Protein AF-0000000074528784 (afdb_homodimer)

Radius of gyration: 34.32 Å; Cα contacts (8 Å, |Δi|>4): 715; chains: 2; bounding box: 56×146×168 Å

Organism: Naegleria gruberi (NCBI:txid5762)

Secondary structure (DSSP, 8-state):
--------------------------------------SSPP---GGGSEEEE-SS-TT---EEEEEEE-TT-HHHHHHIIIIIHHHIIIIIS-TT----EEEEEEE---TTSTTHHHHHHHHHHHHHHTTS-HHHHHHHHHHHHHT-GGGSHHHHTTS-HHHHHHHHIIIIIGGG-SS-HHHHHHHHT-HHHHHHHHHHHHHHHHTT--SSSEEEETTEE-TTGGG--HHHHHHHHHHHHHH-/--------------------------------------SSPP---GGGSEEEE-SS-TT---EEEEEEE-TT-HHHHHHIIIIIHHHIIIIIS-TT----EEEEEEE---TTSTTHHHHHHHHHHHHHHTTS-HHHHHHHHHHHHHT-GGGSHHHHTTS-HHHHHHHHIIIIIGGG-SS-HHHHHHHHT-HHHHHHHHHHHHHHHHTT--SSSEEEETTEE-TTGGG--HHHHHHHHHHHHHH-

Sequence (488 aa):
MPQSSSLPSIHIRPFLGLLIIISSLLLVVGVVNCKISPIGPPISRLKDSWSTTTPKNSDSIKVQIDLYVDLACSDSAEWWTSVFKSLDSYYFSNSSSSAPIKLNLHLLPLPYHISSYATSMSYIAINKYTNYNSKVLKELINSFYTNQSPLYNNIVSEMKQSEMYKLIYTNNIQSLNVISWNDYLNLMLDGSIDMRTRTLFKLSTANGVFATPSFYVNGVAIQNGENFTFNDWVSLFNNVIVNNMPQSSSLPSIHIRPFLGLLIIISSLLLVVGVVNCKISPIGPPISRLKDSWSTTTPKNSDSIKVQIDLYVDLACSDSAEWWTSVFKSLDSYYFSNSSSSAPIKLNLHLLPLPYHISSYATSMSYIAINKYTNYNSKVLKELINSFYTNQSPLYNNIVSEMKQSEMYKLIYTNNIQSLNVISWNDYLNLMLDGSIDMRTRTLFKLSTANGVFATPSFYVNGVAIQNGENFTFNDWVSLFNNVIVNN

Solvent-accessible surface area (backbone atoms only — not comparable to full-atom values): 27349 Å² total; per-residue (Å²): 134,87,81,77,77,79,75,82,82,77,79,77,75,80,79,81,76,78,75,74,73,74,73,73,74,71,72,72,69,73,68,73,73,70,73,78,67,70,83,54,64,59,83,65,60,75,76,78,40,55,69,50,47,14,65,67,23,72,86,54,68,61,41,42,35,42,37,32,30,22,70,60,36,68,61,27,25,51,38,46,74,44,40,44,49,53,47,34,59,61,34,50,72,21,80,82,24,58,55,28,43,32,42,36,44,41,52,40,48,47,49,88,37,75,43,9,43,60,51,47,32,50,50,50,37,51,29,57,73,54,71,58,39,64,69,60,43,50,51,41,55,49,31,31,46,75,57,38,73,75,50,34,51,92,54,46,41,73,33,28,49,70,55,47,52,50,48,47,37,67,68,40,44,50,84,68,69,79,66,53,71,68,60,48,53,52,39,76,71,30,66,67,37,53,53,54,40,49,30,39,36,19,44,37,13,48,72,31,47,55,61,57,51,37,39,24,51,73,83,41,76,42,81,65,49,80,73,49,48,58,65,53,52,53,52,50,50,52,55,46,45,73,75,96,135,84,79,77,77,78,75,81,79,78,78,77,71,78,78,78,76,74,73,73,74,70,71,73,73,71,73,72,68,73,69,72,73,71,72,75,67,69,82,53,64,60,83,65,60,76,75,76,40,55,69,50,47,15,65,67,24,72,86,54,69,62,40,41,35,41,37,32,28,22,72,59,36,67,61,27,25,51,38,45,74,44,40,43,49,53,48,34,57,60,35,50,70,20,78,81,24,57,55,29,43,32,41,37,43,41,52,40,46,47,47,89,38,76,44,10,43,59,49,46,33,49,51,51,38,52,29,58,74,55,71,60,37,62,68,60,45,51,52,40,55,49,31,31,45,77,56,39,72,76,51,35,51,90,55,45,40,74,33,29,48,70,56,48,52,50,47,47,37,66,68,40,43,49,86,69,71,77,64,52,70,68,60,49,52,52,40,75,70,31,66,67,35,52,54,54,39,49,30,40,35,21,44,36,13,48,71,30,47,54,61,58,50,35,39,24,51,75,84,40,74,42,81,66,50,80,71,48,49,59,66,53,50,52,52,51,50,50,54,45,44,73,75,95

InterPro domains:
  IPR036249 Thioredoxin-like superfamily [SSF52833] (60-238)

Structure (mmCIF, N/CA/C/O backbone):
data_AF-0000000074528784-model_v1
#
loop_
_entity.id
_entity.type
_entity.pdbx_description
1 polymer 'Predicted protein'
#
loop_
_atom_site.group_PDB
_atom_site.id
_atom_site.type_symbol
_atom_site.label_atom_id
_atom_site.label_alt_id
_atom_site.label_comp_id
_atom_site.label_asym_id
_atom_site.label_entity_id
_atom_site.label_seq_id
_atom_site.pdbx_PDB_ins_code
_atom_site.Cartn_x
_atom_site.Cartn_y
_atom_site.Cartn_z
_atom_site.occupancy
_atom_site.B_iso_or_equiv
_atom_site.auth_seq_id
_atom_site.auth_comp_id
_atom_site.auth_asym_id
_atom_site.auth_atom_id
_atom_site.pdbx_PDB_model_num
ATOM 1 N N . MET A 1 1 ? 2.273 73.688 -87.75 1 27.53 1 MET A N 1
ATOM 2 C CA . MET A 1 1 ? 2.412 72.25 -87.688 1 27.53 1 MET A CA 1
ATOM 3 C C . MET A 1 1 ? 2.92 71.812 -86.375 1 27.53 1 MET A C 1
ATOM 5 O O . MET A 1 1 ? 3.943 72.25 -85.875 1 27.53 1 MET A O 1
ATOM 9 N N . PRO A 1 2 ? 1.964 71.188 -85.5 1 30.75 2 PRO A N 1
ATOM 10 C CA . PRO A 1 2 ? 1.861 70.875 -84.062 1 30.75 2 PRO A CA 1
ATOM 11 C C . PRO A 1 2 ? 2.859 69.875 -83.562 1 30.75 2 PRO A C 1
ATOM 13 O O . PRO A 1 2 ? 2.947 68.75 -84.188 1 30.75 2 PRO A O 1
ATOM 16 N N . GLN A 1 3 ? 4.047 70.312 -83.188 1 28.03 3 GLN A N 1
ATOM 17 C CA . GLN A 1 3 ? 5.207 69.5 -82.812 1 28.03 3 GLN A CA 1
ATOM 18 C C . GLN A 1 3 ? 4.871 68.562 -81.625 1 28.03 3 GLN A C 1
ATOM 20 O O . GLN A 1 3 ? 4.461 69.062 -80.562 1 28.03 3 GLN A O 1
ATOM 25 N N . SER A 1 4 ? 4.48 67.312 -81.812 1 29.14 4 SER A N 1
ATOM 26 C CA . SER A 1 4 ? 3.934 66.188 -81.062 1 29.14 4 SER A CA 1
ATOM 27 C C . SER A 1 4 ? 4.93 65.688 -80.062 1 29.14 4 SER A C 1
ATOM 29 O O . SER A 1 4 ? 5.934 65.062 -80.375 1 29.14 4 SER A O 1
ATOM 31 N N . SER A 1 5 ? 5.402 66.5 -79.125 1 31.19 5 SER A N 1
ATOM 32 C CA . SER A 1 5 ? 6.453 66.125 -78.188 1 31.19 5 SER A CA 1
ATOM 33 C C . SER A 1 5 ? 6.027 64.938 -77.312 1 31.19 5 SER A C 1
ATOM 35 O O . SER A 1 5 ? 4.926 64.875 -76.75 1 31.19 5 SER A O 1
ATOM 37 N N . SER A 1 6 ? 6.473 63.688 -77.688 1 30.47 6 SER A N 1
ATOM 38 C CA . SER A 1 6 ? 6.23 62.344 -77.188 1 30.47 6 SER A CA 1
ATOM 39 C C . SER A 1 6 ? 6.641 62.219 -75.75 1 30.47 6 SER A C 1
ATOM 41 O O . SER A 1 6 ? 7.762 62.562 -75.375 1 30.47 6 SER A O 1
ATOM 43 N N . LEU A 1 7 ? 5.695 62.344 -74.812 1 30.31 7 LEU A N 1
ATOM 44 C CA . LEU A 1 7 ? 5.789 62.344 -73.375 1 30.31 7 LEU A CA 1
ATOM 45 C C . LEU A 1 7 ? 6.383 61.031 -72.875 1 30.31 7 LEU A C 1
ATOM 47 O O . LEU A 1 7 ? 6.012 59.969 -73.312 1 30.31 7 LEU A O 1
ATOM 51 N N . PRO A 1 8 ? 7.641 61.062 -72.25 1 32.41 8 PRO A N 1
ATOM 52 C CA . PRO A 1 8 ? 8.422 59.906 -71.812 1 32.41 8 PRO A CA 1
ATOM 53 C C . PRO A 1 8 ? 7.684 59.031 -70.812 1 32.41 8 PRO A C 1
ATOM 55 O O . PRO A 1 8 ? 6.891 59.531 -70 1 32.41 8 PRO A O 1
ATOM 58 N N . SER A 1 9 ? 7.207 57.75 -71.125 1 30.72 9 SER A N 1
ATOM 59 C CA . SER A 1 9 ? 6.441 56.75 -70.375 1 30.72 9 SER A CA 1
ATOM 60 C C . SER A 1 9 ? 7.16 56.312 -69.125 1 30.72 9 SER A C 1
ATOM 62 O O . SER A 1 9 ? 8.328 55.906 -69.188 1 30.72 9 SER A O 1
ATOM 64 N N . ILE A 1 10 ? 6.973 57.031 -68 1 30.62 10 ILE A N 1
ATOM 65 C CA . ILE A 1 10 ? 7.547 56.812 -66.688 1 30.62 10 ILE A CA 1
ATOM 66 C C . ILE A 1 10 ? 7.215 55.406 -66.25 1 30.62 10 ILE A C 1
ATOM 68 O O . ILE A 1 10 ? 6.043 55.031 -66.125 1 30.62 10 ILE A O 1
ATOM 72 N N . HIS A 1 11 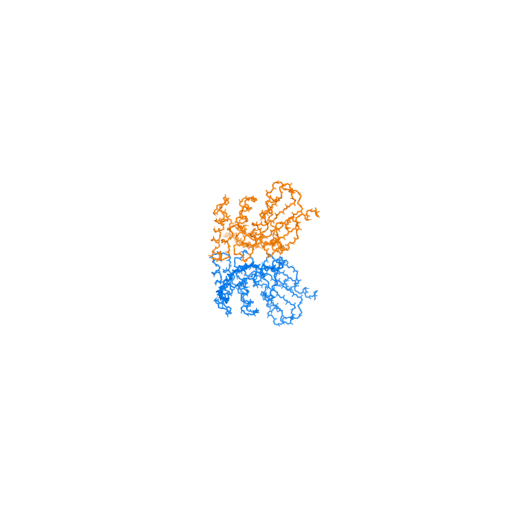? 8.039 54.375 -66.5 1 28.36 11 HIS A N 1
ATOM 73 C CA . HIS A 1 11 ? 7.887 52.969 -66.125 1 28.36 11 HIS A CA 1
ATOM 74 C C . HIS A 1 11 ? 7.832 52.844 -64.625 1 28.36 11 HIS A C 1
ATOM 76 O O . HIS A 1 11 ? 8.742 53.281 -63.906 1 28.36 11 HIS A O 1
ATOM 82 N N . ILE A 1 12 ? 6.691 53 -63.969 1 25.67 12 ILE A N 1
ATOM 83 C CA . ILE A 1 12 ? 6.457 52.875 -62.531 1 25.67 12 ILE A CA 1
ATOM 84 C C . ILE A 1 12 ? 6.832 51.469 -62.062 1 25.67 12 ILE A C 1
ATOM 86 O O . ILE A 1 12 ? 6.293 50.5 -62.562 1 25.67 12 ILE A O 1
ATOM 90 N N . ARG A 1 13 ? 8.109 51.25 -61.625 1 31.94 13 ARG A N 1
ATOM 91 C CA . ARG A 1 13 ? 8.594 50 -61.062 1 31.94 13 ARG A CA 1
ATOM 92 C C . ARG A 1 13 ? 7.703 49.531 -59.938 1 31.94 13 ARG A C 1
ATOM 94 O O . ARG A 1 13 ? 7.352 50.312 -59.031 1 31.94 13 ARG A O 1
ATOM 101 N N . PRO A 1 14 ? 6.965 48.375 -60.031 1 30.36 14 PRO A N 1
ATOM 102 C CA . PRO A 1 14 ? 6.043 47.844 -59.031 1 30.36 14 PRO A CA 1
ATOM 103 C C . PRO A 1 14 ? 6.703 47.656 -57.688 1 30.36 14 PRO A C 1
ATOM 105 O O . PRO A 1 14 ? 7.918 47.469 -57.594 1 30.36 14 PRO A O 1
ATOM 108 N N . PHE A 1 15 ? 6.227 48.344 -56.625 1 30.61 15 PHE A N 1
ATOM 109 C CA . PHE A 1 15 ? 6.484 48.281 -55.219 1 30.61 15 PHE A CA 1
ATOM 110 C C . PHE A 1 15 ? 6.512 46.812 -54.75 1 30.61 15 PHE A C 1
ATOM 112 O O . PHE A 1 15 ? 5.688 46 -55.156 1 30.61 15 PHE A O 1
ATOM 119 N N . LEU A 1 16 ? 7.73 46.281 -54.406 1 30.61 16 LEU A N 1
ATOM 120 C CA . LEU A 1 16 ? 8.117 45.062 -53.75 1 30.61 16 LEU A CA 1
ATOM 121 C C . LEU A 1 16 ? 7.27 44.812 -52.5 1 30.61 16 LEU A C 1
ATOM 123 O O . LEU A 1 16 ? 7.23 45.688 -51.594 1 30.61 16 LEU A O 1
ATOM 127 N N . GLY A 1 17 ? 6.059 44.25 -52.625 1 27.7 17 GLY A N 1
ATOM 128 C CA . GLY A 1 17 ? 5.219 43.781 -51.531 1 27.7 17 GLY A CA 1
ATOM 129 C C . GLY A 1 17 ? 5.977 42.969 -50.5 1 27.7 17 GLY A C 1
ATOM 130 O O . GLY A 1 17 ? 6.66 42 -50.812 1 27.7 17 GLY A O 1
ATOM 131 N N . LEU A 1 18 ? 6.582 43.719 -49.5 1 31.84 18 LEU A N 1
ATOM 132 C CA . LEU A 1 18 ? 7.148 43.094 -48.312 1 31.84 18 LEU A CA 1
ATOM 133 C C . LEU A 1 18 ? 6.195 42.062 -47.719 1 31.84 18 LEU A C 1
ATOM 135 O O . LEU A 1 18 ? 5.062 42.406 -47.344 1 31.84 18 LEU A O 1
ATOM 139 N N . LEU A 1 19 ? 6.262 40.812 -48.188 1 29.41 19 LEU A N 1
ATOM 140 C CA . LEU A 1 19 ? 5.59 39.656 -47.562 1 29.41 19 LEU A CA 1
ATOM 141 C C . LEU A 1 19 ? 5.898 39.594 -46.062 1 29.41 19 LEU A C 1
ATOM 143 O O . LEU A 1 19 ? 7.062 39.469 -45.688 1 29.41 19 LEU A O 1
ATOM 147 N N . ILE A 1 20 ? 5.219 40.438 -45.281 1 30.19 20 ILE A N 1
ATOM 148 C CA . ILE A 1 20 ? 5.258 40.25 -43.844 1 30.19 20 ILE A CA 1
ATOM 149 C C . ILE A 1 20 ? 4.957 38.781 -43.5 1 30.19 20 ILE A C 1
ATOM 151 O O . ILE A 1 20 ? 3.873 38.281 -43.812 1 30.19 20 ILE A O 1
ATOM 155 N N . ILE A 1 21 ? 5.977 37.906 -43.625 1 30.83 21 ILE A N 1
ATOM 156 C CA . ILE A 1 21 ? 5.871 36.562 -43.094 1 30.83 21 ILE A CA 1
ATOM 157 C C . ILE A 1 21 ? 5.414 36.625 -41.625 1 30.83 21 ILE A C 1
ATOM 159 O O . ILE A 1 21 ? 6.121 37.156 -40.781 1 30.83 21 ILE A O 1
ATOM 163 N N . ILE A 1 22 ? 4.129 36.938 -41.406 1 31.95 22 ILE A N 1
ATOM 164 C CA . ILE A 1 22 ? 3.582 36.719 -40.094 1 31.95 22 ILE A CA 1
ATOM 165 C C . ILE A 1 22 ? 3.924 35.281 -39.625 1 31.95 22 ILE A C 1
ATOM 167 O O . ILE A 1 22 ? 3.48 34.312 -40.25 1 31.95 22 ILE A O 1
ATOM 171 N N . SER A 1 23 ? 5.195 35.094 -39.188 1 30.33 23 SER A N 1
ATOM 172 C CA . SER A 1 23 ? 5.535 33.875 -38.438 1 30.33 23 SER A CA 1
ATOM 173 C C . SER A 1 23 ? 4.461 33.562 -37.406 1 30.33 23 SER A C 1
ATOM 175 O O . SER A 1 23 ? 4.184 34.344 -36.5 1 30.33 23 SER A O 1
ATOM 177 N N . SER A 1 24 ? 3.338 33.031 -37.906 1 30.55 24 SER A N 1
ATOM 178 C CA . SER A 1 24 ? 2.402 32.406 -36.969 1 30.55 24 SER A CA 1
ATOM 179 C C . SER A 1 24 ? 3.135 31.562 -35.938 1 30.55 24 SER A C 1
ATOM 181 O O . SER A 1 24 ? 3.801 30.578 -36.25 1 30.55 24 SER A O 1
ATOM 183 N N . LEU A 1 25 ? 3.816 32.281 -34.969 1 31.2 25 LEU A N 1
ATOM 184 C CA . LEU A 1 25 ? 4.184 31.547 -33.75 1 31.2 25 LEU A CA 1
ATOM 185 C C . LEU A 1 25 ? 3.061 30.594 -33.344 1 31.2 25 LEU A C 1
ATOM 187 O O . LEU A 1 25 ? 1.982 31.047 -32.938 1 31.2 25 LEU A O 1
ATOM 191 N N . LEU A 1 26 ? 2.92 29.531 -34.094 1 30.08 26 LEU A N 1
ATOM 192 C CA . LEU A 1 26 ? 2.123 28.422 -33.594 1 30.08 26 LEU A CA 1
ATOM 193 C C . LEU A 1 26 ? 2.455 28.141 -32.125 1 30.08 26 LEU A C 1
ATOM 195 O O . LEU A 1 26 ? 3.564 27.703 -31.828 1 30.08 26 LEU A O 1
ATOM 199 N N . LEU A 1 27 ? 1.994 29 -31.266 1 28.05 27 LEU A N 1
ATOM 200 C CA . LEU A 1 27 ? 1.917 28.562 -29.875 1 28.05 27 LEU A CA 1
ATOM 201 C C . LEU A 1 27 ? 1.383 27.125 -29.781 1 28.05 27 LEU A C 1
ATOM 203 O O . LEU A 1 27 ? 0.202 26.891 -30.047 1 28.05 27 LEU A O 1
ATOM 207 N N . VAL A 1 28 ? 2.223 26.156 -30.156 1 28.73 28 VAL A N 1
ATOM 208 C CA . VAL A 1 28 ? 1.923 24.797 -29.703 1 28.73 28 VAL A CA 1
ATOM 209 C C . VAL A 1 28 ? 1.525 24.812 -28.234 1 28.73 28 VAL A C 1
ATOM 211 O O . VAL A 1 28 ? 2.367 25.047 -27.359 1 28.73 28 VAL A O 1
ATOM 214 N N . VAL A 1 29 ? 0.372 25.391 -27.953 1 29.66 29 VAL A N 1
ATOM 215 C CA . VAL A 1 29 ? -0.21 25 -26.672 1 29.66 29 VAL A CA 1
ATOM 216 C C . VAL A 1 29 ? -0.124 23.484 -26.5 1 29.66 29 VAL A C 1
ATOM 218 O O . VAL A 1 29 ? -0.779 22.734 -27.234 1 29.66 29 VAL A O 1
ATOM 221 N N . GLY A 1 30 ? 1.077 23.047 -26.234 1 26.44 30 GLY A N 1
ATOM 222 C CA . GLY A 1 30 ? 1.094 21.703 -25.656 1 26.44 30 GLY A CA 1
ATOM 223 C C . GLY A 1 30 ? -0.043 21.453 -24.688 1 26.44 30 GLY A C 1
ATOM 224 O O . GLY A 1 30 ? -0.037 21.984 -23.562 1 26.44 30 GLY A O 1
ATOM 225 N N . VAL A 1 31 ? -1.247 21.312 -25.234 1 28.06 31 VAL A N 1
ATOM 226 C CA . VAL A 1 31 ? -2.273 20.672 -24.422 1 28.06 31 VAL A CA 1
ATOM 227 C C . VAL A 1 31 ? -1.702 19.406 -23.781 1 28.06 31 VAL A C 1
ATOM 229 O O . VAL A 1 31 ? -1.339 18.453 -24.469 1 28.06 31 VAL A O 1
ATOM 232 N N . VAL A 1 32 ? -1.02 19.656 -22.703 1 27.98 32 VAL A N 1
ATOM 233 C CA . VAL A 1 32 ? -0.899 18.484 -21.844 1 27.98 32 VAL A CA 1
ATOM 234 C C . VAL A 1 32 ? -2.248 17.781 -21.734 1 27.98 32 VAL A C 1
ATOM 236 O O . VAL A 1 32 ? -3.229 18.375 -21.266 1 27.98 32 VAL A O 1
ATOM 239 N N . ASN A 1 33 ? -2.59 17.031 -22.797 1 29.28 33 ASN A N 1
ATOM 240 C CA . ASN A 1 33 ? -3.648 16.047 -22.609 1 29.28 33 ASN A CA 1
ATOM 241 C C . ASN A 1 33 ? -3.598 15.43 -21.219 1 29.28 33 ASN A C 1
ATOM 243 O O . ASN A 1 33 ? -2.689 14.656 -20.922 1 29.28 33 ASN A O 1
ATOM 247 N N . CYS A 1 34 ? -3.922 16.234 -20.266 1 27.14 34 CYS A N 1
ATOM 248 C CA . CYS A 1 34 ? -4.215 15.586 -18.984 1 27.14 34 CYS A CA 1
ATOM 249 C C . CYS A 1 34 ? -5.191 14.43 -19.172 1 27.14 34 CYS A C 1
ATOM 251 O O . CYS A 1 34 ? -6.371 14.648 -19.453 1 27.14 34 CYS A O 1
ATOM 253 N N . LYS A 1 35 ? -4.789 13.328 -19.891 1 32.5 35 LYS A N 1
ATOM 254 C CA . LYS A 1 35 ? -5.637 12.141 -19.844 1 32.5 35 LYS A CA 1
ATOM 25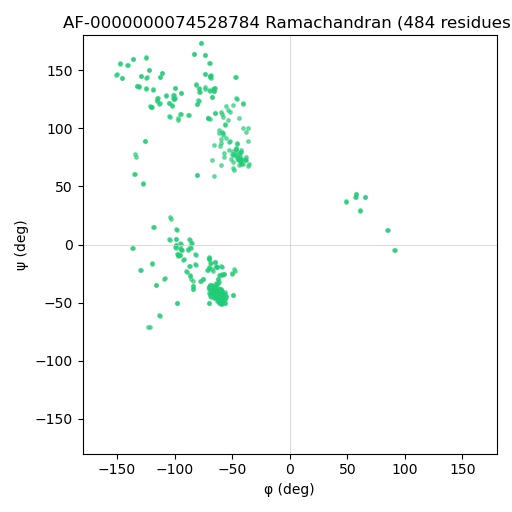5 C C . LYS A 1 35 ? -6.258 11.969 -18.453 1 32.5 35 LYS A C 1
ATOM 257 O O . LYS A 1 35 ? -5.543 11.883 -17.453 1 32.5 35 LYS A O 1
ATOM 262 N N . ILE A 1 36 ? -7.496 12.375 -18.344 1 32.84 36 ILE A N 1
ATOM 263 C CA . ILE A 1 36 ? -8.391 12.078 -17.234 1 32.84 36 ILE A CA 1
ATOM 264 C C . ILE A 1 36 ? -8.289 10.602 -16.859 1 32.84 36 ILE A C 1
ATOM 266 O O . ILE A 1 36 ? -8.68 9.734 -17.641 1 32.84 36 ILE A O 1
ATOM 270 N N . SER A 1 37 ? -7.309 10.188 -16.281 1 35.16 37 SER A N 1
ATOM 271 C CA . SER A 1 37 ? -7.375 8.797 -15.844 1 35.16 37 SER A CA 1
ATOM 272 C C . SER A 1 37 ? -8.594 8.555 -14.961 1 35.16 37 SER A C 1
ATOM 274 O O . SER A 1 37 ? -8.836 9.297 -14.008 1 35.16 37 SER A O 1
ATOM 276 N N . PRO A 1 38 ? -9.641 7.945 -15.445 1 40.72 38 PRO A N 1
ATOM 277 C CA . PRO A 1 38 ? -10.781 7.613 -14.586 1 40.72 38 PRO A CA 1
ATOM 278 C C . PRO A 1 38 ? -10.359 7.105 -13.211 1 40.72 38 PRO A C 1
ATOM 280 O O . PRO A 1 38 ? -9.312 6.465 -13.078 1 40.72 38 PRO A O 1
ATOM 283 N N . ILE A 1 39 ? -10.852 7.902 -12.117 1 47.69 39 ILE A N 1
ATOM 284 C CA . ILE A 1 39 ? -10.633 7.715 -10.688 1 47.69 39 ILE A CA 1
ATOM 285 C C . ILE A 1 39 ? -10.906 6.258 -10.312 1 47.69 39 ILE A C 1
ATOM 287 O O . ILE A 1 39 ? -10.688 5.852 -9.172 1 47.69 39 ILE A O 1
ATOM 291 N N . GLY A 1 40 ? -11.672 5.543 -11.141 1 51.84 40 GLY A N 1
ATOM 292 C CA . GLY A 1 40 ? -11.828 4.164 -10.703 1 51.84 40 GLY A CA 1
ATOM 293 C C . GLY A 1 40 ? -10.547 3.357 -10.828 1 51.84 40 GLY A C 1
ATOM 294 O O . GLY A 1 40 ? -9.609 3.77 -11.508 1 51.84 40 GLY A O 1
ATOM 295 N N . PRO A 1 41 ? -10.508 2.545 -9.852 1 57.31 41 PRO A N 1
ATOM 296 C CA . PRO A 1 41 ? -9.336 1.691 -10.078 1 57.31 41 PRO A CA 1
ATOM 297 C C . PRO A 1 41 ? -9.242 1.181 -11.508 1 57.31 41 PRO A C 1
ATOM 299 O O . PRO A 1 41 ? -10.273 0.945 -12.148 1 57.31 41 PRO A O 1
ATOM 302 N N . PRO A 1 42 ? -8.125 1.427 -12.133 1 62.03 42 PRO A N 1
ATOM 303 C CA . PRO A 1 42 ? -7.949 0.904 -13.484 1 62.03 42 PRO A CA 1
ATOM 304 C C . PRO A 1 42 ? -8.359 -0.563 -13.609 1 62.03 42 PRO A C 1
ATOM 306 O O . PRO A 1 42 ? -8.375 -1.288 -12.609 1 62.03 42 PRO A O 1
ATOM 309 N N . ILE A 1 43 ? -8.891 -0.883 -14.695 1 60.19 43 ILE A N 1
ATOM 310 C CA . ILE A 1 43 ? -9.258 -2.26 -15.016 1 60.19 43 ILE A CA 1
ATOM 311 C C . ILE A 1 43 ? -7.992 -3.082 -15.25 1 60.19 43 ILE A C 1
ATOM 313 O O . ILE A 1 43 ? -7.137 -2.705 -16.062 1 60.19 43 ILE A O 1
ATOM 317 N N . SER A 1 44 ? -7.754 -3.951 -14.281 1 70.44 44 SER A N 1
ATOM 318 C CA . SER A 1 44 ? -6.629 -4.855 -14.484 1 70.44 44 SER A CA 1
ATOM 319 C C . SER A 1 44 ? -6.918 -5.863 -15.594 1 70.44 44 SER A C 1
ATOM 321 O O . SER A 1 44 ? -8.078 -6.188 -15.859 1 70.44 44 SER A O 1
ATOM 323 N N . ARG A 1 45 ? -5.898 -6.105 -16.25 1 71.06 45 ARG A N 1
ATOM 324 C CA . ARG A 1 45 ? -6.023 -7.242 -17.156 1 71.06 45 ARG A CA 1
ATOM 325 C C . ARG A 1 45 ? -6.172 -8.547 -16.375 1 71.06 45 ARG A C 1
ATOM 327 O O . ARG A 1 45 ? -5.414 -8.805 -15.438 1 71.06 45 ARG A O 1
ATOM 334 N N . LEU A 1 46 ? -7.172 -9.234 -16.703 1 70.44 46 LEU A N 1
ATOM 335 C CA . LEU A 1 46 ? -7.461 -10.492 -16.031 1 70.44 46 LEU A CA 1
ATOM 336 C C . LEU A 1 46 ? -6.223 -11.383 -15.992 1 70.44 46 LEU A C 1
ATOM 338 O O . LEU A 1 46 ? -5.996 -12.094 -15.008 1 70.44 46 LEU A O 1
ATOM 342 N N . LYS A 1 47 ? -5.414 -11.109 -16.922 1 76.31 47 LYS A N 1
ATOM 343 C CA . LYS A 1 47 ? -4.281 -12.023 -17.047 1 76.31 47 LYS A CA 1
ATOM 344 C C . LYS A 1 47 ? -3.137 -11.625 -16.125 1 76.31 47 LYS A C 1
ATOM 346 O O . LYS A 1 47 ? -2.164 -12.367 -15.977 1 76.31 47 LYS A O 1
ATOM 351 N N . ASP A 1 48 ? -3.324 -10.617 -15.391 1 87.5 48 ASP A N 1
ATOM 352 C CA . ASP A 1 48 ? -2.238 -10.172 -14.523 1 87.5 48 ASP A CA 1
ATOM 353 C C . ASP A 1 48 ? -2.291 -10.891 -13.18 1 87.5 48 ASP A C 1
ATOM 355 O O . ASP A 1 48 ? -1.354 -10.797 -12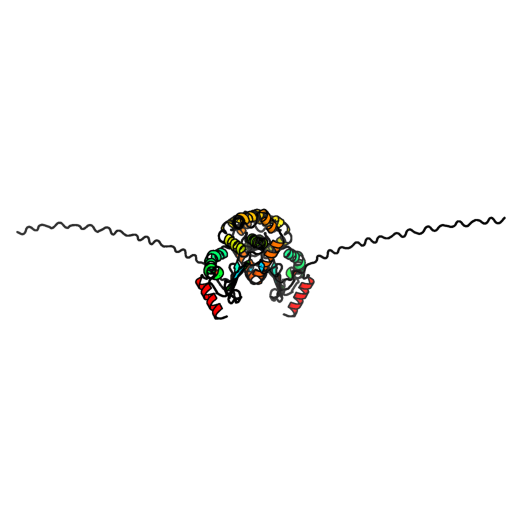.383 1 87.5 48 ASP A O 1
ATOM 359 N N . SER A 1 49 ? -3.279 -11.648 -13.023 1 89.62 49 SER A N 1
ATOM 360 C CA . SER A 1 49 ? -3.393 -12.445 -11.805 1 89.62 49 SER A CA 1
ATOM 361 C C . SER A 1 49 ? -3.254 -13.938 -12.102 1 89.62 49 SER A C 1
ATOM 363 O O . SER A 1 49 ? -3.668 -14.406 -13.164 1 89.62 49 SER A O 1
ATOM 365 N N . TRP A 1 50 ? -2.654 -14.633 -11.234 1 94.75 50 TRP A N 1
ATOM 366 C CA . TRP A 1 50 ? -2.578 -16.078 -11.352 1 94.75 50 TRP A CA 1
ATOM 367 C C . TRP A 1 50 ? -3.861 -16.734 -10.852 1 94.75 50 TRP A C 1
ATOM 369 O O . TRP A 1 50 ? -4.426 -16.328 -9.836 1 94.75 50 TRP A O 1
ATOM 379 N N . SER A 1 51 ? -4.277 -17.734 -11.633 1 94.06 51 SER A N 1
ATOM 380 C CA . SER A 1 51 ? -5.457 -18.484 -11.219 1 94.06 51 SER A CA 1
ATOM 381 C C . SER A 1 51 ? -5.293 -19.969 -11.516 1 94.06 51 SER A C 1
ATOM 383 O O . SER A 1 51 ? -4.492 -20.359 -12.375 1 94.06 51 SER A O 1
ATOM 385 N N . THR A 1 52 ? -6.027 -20.75 -10.727 1 91.62 52 THR A N 1
ATOM 386 C CA . THR A 1 52 ? -6.055 -22.188 -10.961 1 91.62 52 THR A CA 1
ATOM 387 C C . THR A 1 52 ? -7.426 -22.766 -10.625 1 91.62 52 THR A C 1
ATOM 389 O O . THR A 1 52 ? -8.141 -22.219 -9.781 1 91.62 52 THR A O 1
ATOM 392 N N . THR A 1 53 ? -7.785 -23.719 -11.438 1 90.06 53 THR A N 1
ATOM 393 C CA . THR A 1 53 ? -9.047 -24.438 -11.258 1 90.06 53 THR A CA 1
ATOM 394 C C . THR A 1 53 ? -8.805 -25.938 -11.172 1 90.06 53 THR A C 1
ATOM 396 O O . THR A 1 53 ? -7.754 -26.438 -11.578 1 90.06 53 THR A O 1
ATOM 399 N N . THR A 1 54 ? -9.852 -26.547 -10.602 1 85.94 54 THR A N 1
ATOM 400 C CA . THR A 1 54 ? -9.781 -28.016 -10.617 1 85.94 54 THR A CA 1
ATOM 401 C C . THR A 1 54 ? -9.93 -28.547 -12.039 1 85.94 54 THR A C 1
ATOM 403 O O . THR A 1 54 ? -10.672 -27.984 -12.852 1 85.94 54 THR A O 1
ATOM 406 N N . PRO A 1 55 ? -9.297 -29.594 -12.43 1 78 55 PRO A N 1
ATOM 407 C CA . PRO A 1 55 ? -9.164 -30.031 -13.812 1 78 55 PRO A CA 1
ATOM 408 C C . PRO A 1 55 ? -10.484 -30.516 -14.406 1 78 55 PRO A C 1
ATOM 410 O O . PRO A 1 55 ? -10.75 -30.297 -15.594 1 78 55 PRO A O 1
ATOM 413 N N . LYS A 1 56 ? -11.359 -31.219 -13.766 1 75.12 56 LYS A N 1
ATOM 414 C CA . LYS A 1 56 ? -12.508 -31.875 -14.375 1 75.12 56 LYS A CA 1
ATOM 415 C C . LYS A 1 56 ? -13.734 -30.969 -14.336 1 75.12 56 LYS A C 1
ATOM 417 O O . LYS A 1 56 ? -14.734 -31.234 -15.008 1 75.12 56 LYS A O 1
ATOM 422 N N . ASN A 1 57 ? -13.789 -29.891 -13.633 1 63.91 57 ASN A N 1
ATOM 423 C CA . ASN A 1 57 ? -15.008 -29.094 -13.547 1 63.91 57 ASN A CA 1
ATOM 424 C C . ASN A 1 57 ? -14.719 -27.609 -13.695 1 63.91 57 ASN A C 1
ATOM 426 O O . ASN A 1 57 ? -15.203 -26.781 -12.898 1 63.91 57 ASN A O 1
ATOM 430 N N . SER A 1 58 ? -14.188 -27.344 -14.844 1 64.62 58 SER A N 1
ATOM 431 C CA . SER A 1 58 ? -13.844 -25.938 -15.023 1 64.62 58 SER A CA 1
ATOM 432 C C . SER A 1 58 ? -15.062 -25.125 -15.445 1 64.62 58 SER A C 1
ATOM 434 O O . SER A 1 58 ? -15.078 -23.891 -15.289 1 64.62 58 SER A O 1
ATOM 436 N N . ASP A 1 59 ? -16.094 -25.859 -15.727 1 70.12 59 ASP A N 1
ATOM 437 C CA . ASP A 1 59 ? -17.234 -25.156 -16.297 1 70.12 59 ASP A CA 1
ATOM 438 C C . ASP A 1 59 ? -18.266 -24.828 -15.219 1 70.12 59 ASP A C 1
ATOM 440 O O . ASP A 1 59 ? -19.188 -24.047 -15.453 1 70.12 59 ASP A O 1
ATOM 444 N N . SER A 1 60 ? -18.094 -25.359 -14.07 1 83.31 60 SER A N 1
ATOM 445 C CA . SER A 1 60 ? -19.109 -25.109 -13.039 1 83.31 60 SER A CA 1
ATOM 446 C C . SER A 1 60 ? -18.469 -24.734 -11.711 1 83.31 60 SER A C 1
ATOM 448 O O . SER A 1 60 ? -18.438 -25.547 -10.781 1 83.31 60 SER A O 1
ATOM 450 N N . ILE A 1 61 ? -18.016 -23.594 -11.609 1 90.75 61 ILE A N 1
ATOM 451 C CA . ILE A 1 61 ? -17.359 -23.141 -10.383 1 90.75 61 ILE A CA 1
ATOM 452 C C . ILE A 1 61 ? -18.422 -22.781 -9.336 1 90.75 61 ILE A C 1
ATOM 454 O O . ILE A 1 61 ? -19.344 -22.016 -9.617 1 90.75 61 ILE A O 1
ATOM 458 N N . LYS A 1 62 ? -18.328 -23.406 -8.195 1 93.25 62 LYS A N 1
ATOM 459 C CA . LYS A 1 62 ? -19.219 -23.109 -7.082 1 93.25 62 LYS A CA 1
ATOM 460 C C . LYS A 1 62 ? -18.484 -22.359 -5.969 1 93.25 62 LYS A C 1
ATOM 462 O O . LYS A 1 62 ? -19.109 -21.688 -5.152 1 93.25 62 LYS A O 1
ATOM 467 N N . VAL A 1 63 ? -17.172 -22.594 -5.836 1 95.69 63 VAL A N 1
ATOM 468 C CA . VAL A 1 63 ? -16.344 -21.938 -4.832 1 95.69 63 VAL A CA 1
ATOM 469 C C . VAL A 1 63 ? -15.219 -21.141 -5.52 1 95.69 63 VAL A C 1
ATOM 471 O O . VAL A 1 63 ? -14.406 -21.719 -6.246 1 95.69 63 VAL A O 1
ATOM 474 N N . GLN A 1 64 ? -15.195 -19.859 -5.328 1 95.44 64 GLN A N 1
ATOM 475 C CA . GLN A 1 64 ? -14.102 -19.016 -5.773 1 95.44 64 GLN A CA 1
ATOM 476 C C . GLN A 1 64 ? -13.344 -18.422 -4.582 1 95.44 64 GLN A C 1
ATOM 478 O O . GLN A 1 64 ? -13.945 -17.75 -3.734 1 95.44 64 GLN A O 1
ATOM 483 N N . ILE A 1 65 ? -12.109 -18.719 -4.547 1 97.06 65 ILE A N 1
ATOM 484 C CA . ILE A 1 65 ? -11.242 -18.125 -3.529 1 97.06 65 ILE A CA 1
ATOM 485 C C . ILE A 1 65 ? -10.461 -16.969 -4.129 1 97.06 65 ILE A C 1
ATOM 487 O O . ILE A 1 65 ? -9.789 -17.125 -5.152 1 97.06 65 ILE A O 1
ATOM 491 N N . ASP A 1 66 ? -10.531 -15.836 -3.543 1 97 66 ASP A N 1
ATOM 492 C CA . ASP A 1 66 ? -9.617 -14.727 -3.822 1 97 66 ASP A CA 1
ATOM 493 C C . ASP A 1 66 ? -8.594 -14.562 -2.701 1 97 66 ASP A C 1
ATOM 495 O O . ASP A 1 66 ? -8.953 -14.227 -1.571 1 97 66 ASP A O 1
ATOM 499 N N . LEU A 1 67 ? -7.414 -14.891 -3.07 1 98.31 67 LEU A N 1
ATOM 500 C CA . LEU A 1 67 ? -6.27 -14.797 -2.168 1 98.31 67 LEU A CA 1
ATOM 501 C C . LEU A 1 67 ? -5.426 -13.57 -2.48 1 98.31 67 LEU A C 1
ATOM 503 O O . LEU A 1 67 ? -4.961 -13.398 -3.609 1 98.31 67 LEU A O 1
ATOM 507 N N . TYR A 1 68 ? -5.281 -12.68 -1.522 1 98.25 68 TYR A N 1
ATOM 508 C CA . TYR A 1 68 ? -4.398 -11.523 -1.642 1 98.25 68 TYR A CA 1
ATOM 509 C C . TYR A 1 68 ? -3.088 -11.758 -0.901 1 98.25 68 TYR A C 1
ATOM 511 O O . TYR A 1 68 ? -3.088 -12.078 0.29 1 98.25 68 TYR A O 1
ATOM 519 N N . VAL A 1 69 ? -1.976 -11.578 -1.652 1 98.75 69 VAL A N 1
ATOM 520 C CA . VAL A 1 69 ? -0.688 -11.914 -1.053 1 98.75 69 VAL A CA 1
ATOM 521 C C . VAL A 1 69 ? 0.33 -10.82 -1.374 1 98.75 69 VAL A C 1
ATOM 523 O O . VAL A 1 69 ? 0.093 -9.977 -2.244 1 98.75 69 VAL A O 1
ATOM 526 N N . ASP A 1 70 ? 1.362 -10.766 -0.609 1 98.88 70 ASP A N 1
ATOM 527 C CA . ASP A 1 70 ? 2.625 -10.07 -0.84 1 98.88 70 ASP A CA 1
ATOM 528 C C . ASP A 1 70 ? 3.783 -11.062 -0.955 1 98.88 70 ASP A C 1
ATOM 530 O O . ASP A 1 70 ? 4.012 -11.867 -0.05 1 98.88 70 ASP A O 1
ATOM 534 N N . LEU A 1 71 ? 4.5 -10.992 -2.061 1 98.88 71 LEU A N 1
ATOM 535 C CA . LEU A 1 71 ? 5.523 -11.984 -2.361 1 98.88 71 LEU A CA 1
ATOM 536 C C . LEU A 1 71 ? 6.711 -11.844 -1.417 1 98.88 71 LEU A C 1
ATOM 538 O O . LEU A 1 71 ? 7.547 -12.75 -1.325 1 98.88 71 LEU A O 1
ATOM 542 N N . ALA A 1 72 ? 6.746 -10.734 -0.669 1 98.69 72 ALA A N 1
ATOM 543 C CA . ALA A 1 72 ? 7.812 -10.508 0.302 1 98.69 72 ALA A CA 1
ATOM 544 C C . ALA A 1 72 ? 7.32 -10.75 1.727 1 98.69 72 ALA A C 1
ATOM 546 O O . ALA A 1 72 ? 8.047 -10.516 2.691 1 98.69 72 ALA A O 1
ATOM 547 N N . CYS A 1 73 ? 6.105 -11.188 1.903 1 98.69 73 CYS A N 1
ATOM 548 C CA . CYS A 1 73 ? 5.508 -11.32 3.227 1 98.69 73 CYS A CA 1
ATOM 549 C C . CYS A 1 73 ? 5.691 -12.734 3.771 1 98.69 73 CYS A C 1
ATOM 551 O O . CYS A 1 73 ? 5.273 -13.703 3.143 1 98.69 73 CYS A O 1
ATOM 553 N N . SER A 1 74 ? 6.184 -12.812 5.008 1 98.12 74 SER A N 1
ATOM 554 C CA . SER A 1 74 ? 6.48 -14.109 5.609 1 98.12 74 SER A CA 1
ATOM 555 C C . SER A 1 74 ? 5.207 -14.883 5.91 1 98.12 74 SER A C 1
ATOM 557 O O . SER A 1 74 ? 5.18 -16.109 5.797 1 98.12 74 SER A O 1
ATOM 559 N N . ASP A 1 75 ? 4.117 -14.227 6.293 1 97.56 75 ASP A N 1
ATOM 560 C CA . ASP A 1 75 ? 2.859 -14.914 6.566 1 97.56 75 ASP A CA 1
ATOM 561 C C . ASP A 1 75 ? 2.258 -15.484 5.285 1 97.56 75 ASP A C 1
ATOM 563 O O . ASP A 1 75 ? 1.675 -16.578 5.297 1 97.56 75 ASP A O 1
ATOM 567 N N . SER A 1 76 ? 2.367 -14.75 4.184 1 98.62 76 SER A N 1
ATOM 568 C CA . SER A 1 76 ? 1.954 -15.281 2.889 1 98.62 76 SER A CA 1
ATOM 569 C C . SER A 1 76 ? 2.754 -16.531 2.521 1 98.62 76 SER A C 1
ATOM 571 O O . SER A 1 76 ? 2.189 -17.516 2.043 1 98.62 76 SER A O 1
ATOM 573 N N . ALA A 1 77 ? 4.035 -16.406 2.783 1 98.75 77 ALA A N 1
ATOM 574 C CA . ALA A 1 77 ? 4.906 -17.547 2.496 1 98.75 77 ALA A CA 1
ATOM 575 C C . ALA A 1 77 ? 4.512 -18.766 3.326 1 98.75 77 ALA A C 1
ATOM 577 O O . ALA A 1 77 ? 4.465 -19.875 2.812 1 98.75 77 ALA A O 1
ATOM 578 N N . GLU A 1 78 ? 4.27 -18.5 4.551 1 98 78 GLU A N 1
ATOM 579 C CA . GLU A 1 78 ? 3.898 -19.594 5.441 1 98 78 GLU A CA 1
ATOM 580 C C . GLU A 1 78 ? 2.619 -20.281 4.973 1 98 78 GLU A C 1
ATOM 582 O O . GLU A 1 78 ? 2.561 -21.516 4.891 1 98 78 GLU A O 1
ATOM 587 N N . TRP A 1 79 ? 1.646 -19.547 4.664 1 98.44 79 TRP A N 1
ATOM 588 C CA . TRP A 1 79 ? 0.386 -20.125 4.211 1 98.44 79 TRP A CA 1
ATOM 589 C C . TRP A 1 79 ? 0.576 -20.875 2.896 1 98.44 79 TRP A C 1
ATOM 591 O O . TRP A 1 79 ? 0.046 -21.984 2.721 1 98.44 79 TRP A O 1
ATOM 601 N N . TRP A 1 80 ? 1.307 -20.328 1.988 1 98.56 80 TRP A N 1
ATOM 602 C CA . TRP A 1 80 ? 1.522 -20.906 0.668 1 98.56 80 TRP A CA 1
ATOM 603 C C . TRP A 1 80 ? 2.252 -22.234 0.777 1 98.56 80 TRP A C 1
ATOM 605 O O . TRP A 1 80 ? 1.848 -23.234 0.16 1 98.56 80 TRP A O 1
ATOM 615 N N . THR A 1 81 ? 3.264 -22.281 1.603 1 98.38 81 THR A N 1
ATOM 616 C CA . THR A 1 81 ? 4.152 -23.438 1.637 1 98.38 81 THR A CA 1
ATOM 617 C C . THR A 1 81 ? 3.6 -24.531 2.559 1 98.38 81 THR A C 1
ATOM 619 O O . THR A 1 81 ? 4.156 -25.625 2.645 1 98.38 81 THR A O 1
ATOM 622 N N . SER A 1 82 ? 2.506 -24.25 3.18 1 98.12 82 SER A N 1
ATOM 623 C CA . SER A 1 82 ? 1.884 -25.25 4.035 1 98.12 82 SER A CA 1
ATOM 624 C C . SER A 1 82 ? 0.456 -25.562 3.59 1 98.12 82 SER A C 1
ATOM 626 O O . SER A 1 82 ? 0.218 -26.5 2.844 1 98.12 82 SER A O 1
ATOM 628 N N . VAL A 1 83 ? -0.41 -24.609 3.814 1 98.44 83 VAL A N 1
ATOM 629 C CA . VAL A 1 83 ? -1.83 -24.828 3.562 1 98.44 83 VAL A CA 1
ATOM 630 C C . VAL A 1 83 ? -2.078 -24.922 2.059 1 98.44 83 VAL A C 1
ATOM 632 O O . VAL A 1 83 ? -2.695 -25.891 1.588 1 98.44 83 VAL A O 1
ATOM 635 N N . PHE A 1 84 ? -1.609 -24 1.279 1 98.25 84 PHE A N 1
ATOM 636 C CA . PHE A 1 84 ? -1.841 -24.062 -0.159 1 98.25 84 PHE A CA 1
ATOM 637 C C . PHE A 1 84 ? -1.233 -25.328 -0.75 1 98.25 84 PHE A C 1
ATOM 639 O O . PHE A 1 84 ? -1.831 -25.953 -1.624 1 98.25 84 PHE A O 1
ATOM 646 N N . LYS A 1 85 ? -0.013 -25.609 -0.368 1 97.94 85 LYS A N 1
ATOM 647 C CA . LYS A 1 85 ? 0.639 -26.812 -0.871 1 97.94 85 LYS A CA 1
ATOM 648 C C . LYS A 1 85 ? -0.269 -28.031 -0.723 1 97.94 85 LYS A C 1
ATOM 650 O O . LYS A 1 85 ? -0.391 -28.844 -1.648 1 97.94 85 LYS A O 1
ATOM 655 N N . SER A 1 86 ? -0.906 -28.141 0.396 1 98 86 SER A N 1
ATOM 656 C CA . SER A 1 86 ? -1.819 -29.25 0.652 1 98 86 SER A CA 1
ATOM 657 C C . SER A 1 86 ? -3.076 -29.141 -0.203 1 98 86 SER A C 1
ATOM 659 O O . SER A 1 86 ? -3.541 -30.141 -0.766 1 98 86 SER A O 1
ATOM 661 N N . LEU A 1 87 ? -3.633 -27.953 -0.33 1 97.81 87 LEU A N 1
ATOM 662 C CA . LEU A 1 87 ? -4.812 -27.719 -1.157 1 97.81 87 LEU A CA 1
ATOM 663 C C . LEU A 1 87 ? -4.512 -28 -2.625 1 97.81 87 LEU A C 1
ATOM 665 O O . LEU A 1 87 ? -5.352 -28.562 -3.338 1 97.81 87 LEU A O 1
ATOM 669 N N . ASP A 1 88 ? -3.359 -27.594 -3.049 1 97 88 ASP A N 1
ATOM 670 C CA . ASP A 1 88 ? -2.928 -27.812 -4.426 1 97 88 ASP A CA 1
ATOM 671 C C . ASP A 1 88 ? -2.869 -29.297 -4.746 1 97 88 ASP A C 1
ATOM 673 O O . ASP A 1 88 ? -3.414 -29.75 -5.758 1 97 88 ASP A O 1
ATOM 677 N N . SER A 1 89 ? -2.262 -30.062 -3.873 1 96.5 89 SER A N 1
ATOM 678 C CA . SER A 1 89 ? -2.139 -31.5 -4.062 1 96.5 89 SER A CA 1
ATOM 679 C C . SER A 1 89 ? -3.506 -32.188 -4.051 1 96.5 89 SER A C 1
ATOM 681 O O . SER A 1 89 ? -3.738 -33.125 -4.793 1 96.5 89 SER A O 1
ATOM 683 N N . TYR A 1 90 ? -4.379 -31.672 -3.273 1 96.06 90 TYR A N 1
ATOM 684 C CA . TYR A 1 90 ? -5.68 -32.312 -3.066 1 96.06 90 TYR A CA 1
ATOM 685 C C . TYR A 1 90 ? -6.652 -31.922 -4.176 1 96.06 90 TYR A C 1
ATOM 687 O O . TYR A 1 90 ? -7.449 -32.75 -4.625 1 96.06 90 TYR A O 1
ATOM 695 N N . TYR A 1 91 ? -6.566 -30.656 -4.59 1 95.19 91 TYR A N 1
ATOM 696 C CA . TYR A 1 91 ? -7.57 -30.172 -5.531 1 95.19 91 TYR A CA 1
ATOM 697 C C . TYR A 1 91 ? -6.941 -29.859 -6.887 1 95.19 91 TYR A C 1
ATOM 699 O O . TYR A 1 91 ? -7.25 -30.5 -7.887 1 95.19 91 TYR A O 1
ATOM 707 N N . PHE A 1 92 ? -6.039 -28.984 -6.984 1 94.25 92 PHE A N 1
ATOM 708 C CA . PHE A 1 92 ? -5.684 -28.281 -8.211 1 94.25 92 PHE A CA 1
ATOM 709 C C . PHE A 1 92 ? -4.711 -29.109 -9.047 1 94.25 92 PHE A C 1
ATOM 711 O O . PHE A 1 92 ? -4.773 -29.094 -10.273 1 94.25 92 PHE A O 1
ATOM 718 N N . SER A 1 93 ? -3.812 -29.828 -8.375 1 93.38 93 SER A N 1
ATOM 719 C CA . SER A 1 93 ? -2.834 -30.625 -9.102 1 93.38 93 SER A CA 1
ATOM 720 C C . SER A 1 93 ? -3.273 -32.094 -9.18 1 93.38 93 SER A C 1
ATOM 722 O O . SER A 1 93 ? -2.549 -32.938 -9.711 1 93.38 93 SER A O 1
ATOM 724 N N . ASN A 1 94 ? -4.43 -32.375 -8.586 1 92.62 94 ASN A N 1
ATOM 725 C CA . ASN A 1 94 ? -5.004 -33.719 -8.617 1 92.62 94 ASN A CA 1
ATOM 726 C C . ASN A 1 94 ? -5.887 -33.938 -9.844 1 92.62 94 ASN A C 1
ATOM 728 O O . ASN A 1 94 ? -7.004 -33.406 -9.898 1 92.62 94 ASN A O 1
ATOM 732 N N . SER A 1 95 ? -5.461 -34.75 -10.734 1 89.56 95 SER A N 1
ATOM 733 C CA . SER A 1 95 ? -6.133 -34.938 -12.016 1 89.56 95 SER A CA 1
ATOM 734 C C . SER A 1 95 ? -7.488 -35.625 -11.836 1 89.56 95 SER A C 1
ATOM 736 O O . SER A 1 95 ? -8.352 -35.531 -12.711 1 89.56 95 SER A O 1
ATOM 738 N N . SER A 1 96 ? -7.684 -36.188 -10.719 1 89.06 96 SER A N 1
ATOM 739 C CA . SER A 1 96 ? -8.93 -36.906 -10.477 1 89.06 96 SER A CA 1
ATOM 740 C C . SER A 1 96 ? -9.953 -36.031 -9.766 1 89.06 96 SER A C 1
ATOM 742 O O . SER A 1 96 ? -11.109 -36.406 -9.609 1 89.06 96 SER A O 1
ATOM 744 N N . SER A 1 97 ? -9.5 -34.844 -9.32 1 89.56 97 SER A N 1
ATOM 745 C CA . SER A 1 97 ? -10.422 -34 -8.578 1 89.56 97 SER A CA 1
ATOM 746 C C . SER A 1 97 ? -11.453 -33.375 -9.508 1 89.56 97 SER A C 1
ATOM 748 O O . SER A 1 97 ? -11.109 -32.875 -10.586 1 89.56 97 SER A O 1
ATOM 750 N N . SER A 1 98 ? -12.727 -33.406 -9.055 1 87 98 SER A N 1
ATOM 751 C CA . SER A 1 98 ? -13.82 -32.781 -9.781 1 87 98 SER A CA 1
ATOM 752 C C . SER A 1 98 ? -14.477 -31.688 -8.945 1 87 98 SER A C 1
ATOM 754 O O . SER A 1 98 ? -15.594 -31.266 -9.25 1 87 98 SER A O 1
ATOM 756 N N . ALA A 1 99 ? -13.789 -31.297 -7.902 1 90.25 99 ALA A N 1
ATOM 757 C CA . ALA A 1 99 ? -14.367 -30.25 -7.047 1 90.25 99 ALA A CA 1
ATOM 758 C C . ALA A 1 99 ? -14.492 -28.938 -7.797 1 90.25 99 ALA A C 1
ATOM 760 O O . ALA A 1 99 ? -13.578 -28.531 -8.516 1 90.25 99 ALA A O 1
ATOM 761 N N . PRO A 1 100 ? -15.594 -28.203 -7.746 1 93 100 PRO A N 1
ATOM 762 C CA . PRO A 1 100 ? -15.836 -26.953 -8.484 1 93 100 PRO A CA 1
ATOM 763 C C . PRO A 1 100 ? -15.195 -25.734 -7.812 1 93 100 PRO A C 1
ATOM 765 O O . PRO A 1 100 ? -15.906 -24.812 -7.43 1 93 100 PRO A O 1
ATOM 768 N N . ILE A 1 101 ? -13.891 -25.766 -7.664 1 95.19 101 ILE A N 1
ATOM 769 C CA . ILE A 1 101 ? -13.164 -24.75 -6.902 1 95.19 101 ILE A CA 1
ATOM 770 C C . ILE A 1 101 ? -12.18 -24.031 -7.812 1 95.19 101 ILE A C 1
ATOM 772 O O . ILE A 1 101 ? -11.477 -24.656 -8.602 1 95.19 101 ILE A O 1
ATOM 776 N N . LYS A 1 102 ? -12.18 -22.688 -7.711 1 95.12 102 LYS A N 1
ATOM 777 C CA . LYS A 1 102 ? -11.227 -21.812 -8.391 1 95.12 102 LYS A CA 1
ATOM 778 C C . LYS A 1 102 ? -10.5 -20.906 -7.402 1 95.12 102 LYS A C 1
ATOM 780 O O . LYS A 1 102 ? -11.109 -20.391 -6.469 1 95.12 102 LYS A O 1
ATOM 785 N N . LEU A 1 103 ? -9.203 -20.812 -7.551 1 96.31 103 LEU A N 1
ATOM 786 C CA . LEU A 1 103 ? -8.406 -19.891 -6.75 1 96.31 103 LEU A CA 1
ATOM 787 C C . LEU A 1 103 ? -7.789 -18.797 -7.621 1 96.31 103 LEU A C 1
ATOM 789 O O . LEU A 1 103 ? -7.176 -19.094 -8.648 1 96.31 103 LEU A O 1
ATOM 793 N N . ASN A 1 104 ? -8.039 -17.531 -7.238 1 95.94 104 ASN A N 1
ATOM 794 C CA . ASN A 1 104 ? -7.395 -16.359 -7.816 1 95.94 104 ASN A CA 1
ATOM 795 C C . ASN A 1 104 ? -6.391 -15.742 -6.848 1 95.94 104 ASN A C 1
ATOM 797 O O . ASN A 1 104 ? -6.715 -15.492 -5.684 1 95.94 104 ASN A O 1
ATOM 801 N N . LEU A 1 105 ? -5.23 -15.555 -7.348 1 97.81 105 LEU A N 1
ATOM 802 C CA . LEU A 1 105 ? -4.203 -14.914 -6.535 1 97.81 105 LEU A CA 1
ATOM 803 C C . LEU A 1 105 ? -3.986 -13.469 -6.973 1 97.81 105 LEU A C 1
ATOM 805 O O . LEU A 1 105 ? -3.684 -13.211 -8.141 1 97.81 105 LEU A O 1
ATOM 809 N N . HIS A 1 106 ? -4.168 -12.539 -6.082 1 97.06 106 HIS A N 1
ATOM 810 C CA . HIS A 1 106 ? -3.969 -11.102 -6.277 1 97.06 106 HIS A CA 1
ATOM 811 C C . HIS A 1 106 ? -2.766 -10.602 -5.488 1 97.06 106 HIS A C 1
ATOM 813 O O . HIS A 1 106 ? -2.469 -11.117 -4.406 1 97.06 106 HIS A O 1
ATOM 819 N N . LEU A 1 107 ? -2.096 -9.578 -6.07 1 98.06 107 LEU A N 1
ATOM 820 C CA . LEU A 1 107 ? -0.926 -9.031 -5.391 1 98.06 107 LEU A CA 1
ATOM 821 C C . LEU A 1 107 ? -1.28 -7.75 -4.641 1 98.06 107 LEU A C 1
ATOM 823 O O . LEU A 1 107 ? -2.035 -6.918 -5.152 1 98.06 107 LEU A O 1
ATOM 827 N N . LEU A 1 108 ? -0.838 -7.648 -3.451 1 98.38 108 LEU A N 1
ATOM 828 C CA . LEU A 1 108 ? -0.813 -6.422 -2.658 1 98.38 108 LEU A CA 1
ATOM 829 C C . LEU A 1 108 ? 0.591 -6.141 -2.137 1 98.38 108 LEU A C 1
ATOM 831 O O . LEU A 1 108 ? 0.962 -6.609 -1.058 1 98.38 108 LEU A O 1
ATOM 835 N N . PRO A 1 109 ? 1.395 -5.422 -2.908 1 98.75 109 PRO A N 1
ATOM 836 C CA . PRO A 1 109 ? 2.701 -5.047 -2.361 1 98.75 109 PRO A CA 1
ATOM 837 C C . PRO A 1 109 ? 2.59 -4.113 -1.159 1 98.75 109 PRO A C 1
ATOM 839 O O . PRO A 1 109 ? 2.131 -2.977 -1.296 1 98.75 109 PRO A O 1
ATOM 842 N N . LEU A 1 110 ? 2.984 -4.629 -0.008 1 98.81 110 LEU A N 1
ATOM 843 C CA . LEU A 1 110 ? 2.945 -3.848 1.222 1 98.81 110 LEU A CA 1
ATOM 844 C C . LEU A 1 110 ? 4.125 -2.885 1.29 1 98.81 110 LEU A C 1
ATOM 846 O O . LEU A 1 110 ? 5.277 -3.299 1.139 1 98.81 110 LEU A O 1
ATOM 850 N N . PRO A 1 111 ? 3.863 -1.604 1.599 1 98.62 111 PRO A N 1
ATOM 851 C CA . PRO A 1 111 ? 4.941 -0.617 1.503 1 98.62 111 PRO A CA 1
ATOM 852 C C . PRO A 1 111 ? 6 -0.795 2.588 1 98.62 111 PRO A C 1
ATOM 854 O O . PRO A 1 111 ? 7.082 -0.209 2.5 1 98.62 111 PRO A O 1
ATOM 857 N N . TYR A 1 112 ? 5.73 -1.614 3.631 1 98.56 112 TYR A N 1
ATOM 858 C CA . TYR A 1 112 ? 6.695 -1.801 4.711 1 98.56 112 TYR A CA 1
ATOM 859 C C . TYR A 1 112 ? 7.57 -3.021 4.457 1 98.56 112 TYR A C 1
ATOM 861 O O . TYR A 1 112 ? 8.477 -3.316 5.238 1 98.56 112 TYR A O 1
ATOM 869 N N . HIS A 1 113 ? 7.336 -3.777 3.43 1 98.69 113 HIS A N 1
ATOM 870 C CA . HIS A 1 113 ? 8.289 -4.727 2.867 1 98.69 113 HIS A CA 1
ATOM 871 C C . HIS A 1 113 ? 9.062 -4.105 1.71 1 98.69 113 HIS A C 1
ATOM 873 O O . HIS A 1 113 ? 8.516 -3.914 0.622 1 98.69 113 HIS A O 1
ATOM 879 N N . ILE A 1 114 ? 10.344 -3.922 1.962 1 98.38 114 ILE A N 1
ATOM 880 C CA . ILE A 1 114 ? 11.164 -3.105 1.073 1 98.38 114 ILE A CA 1
ATOM 881 C C . ILE A 1 114 ? 11.203 -3.736 -0.317 1 98.38 114 ILE A C 1
ATOM 883 O O . ILE A 1 114 ? 11.203 -3.029 -1.326 1 98.38 114 ILE A O 1
ATOM 887 N N . SER A 1 115 ? 11.156 -5.035 -0.429 1 98.69 115 SER A N 1
ATOM 888 C CA . SER A 1 115 ? 11.305 -5.715 -1.711 1 98.69 115 SER A CA 1
ATOM 889 C C . SER A 1 115 ? 9.945 -6.008 -2.346 1 98.69 115 SER A C 1
ATOM 891 O O . SER A 1 115 ? 9.875 -6.559 -3.445 1 98.69 115 SER A O 1
ATOM 893 N N . SER A 1 116 ? 8.883 -5.621 -1.702 1 98.81 116 SER A N 1
ATOM 894 C CA . SER A 1 116 ? 7.547 -6.055 -2.105 1 98.81 116 SER A CA 1
ATOM 895 C C . SER A 1 116 ? 7.207 -5.562 -3.508 1 98.81 116 SER A C 1
ATOM 897 O O . SER A 1 116 ? 6.719 -6.332 -4.34 1 98.81 116 SER A O 1
ATOM 899 N N . TYR A 1 117 ? 7.434 -4.258 -3.762 1 98.81 117 TYR A N 1
ATOM 900 C CA . TYR A 1 117 ? 7.066 -3.717 -5.066 1 98.81 117 TYR A CA 1
ATOM 901 C C . TYR A 1 117 ? 7.918 -4.332 -6.172 1 98.81 117 TYR A C 1
ATOM 903 O O . TYR A 1 117 ? 7.41 -4.668 -7.242 1 98.81 117 TYR A O 1
ATOM 911 N N . ALA A 1 118 ? 9.195 -4.523 -5.926 1 98.81 118 ALA A N 1
ATOM 912 C CA . ALA A 1 118 ? 10.109 -5.113 -6.906 1 98.81 118 ALA A CA 1
ATOM 913 C C . ALA A 1 118 ? 9.719 -6.555 -7.223 1 98.81 118 ALA A C 1
ATOM 915 O O . ALA A 1 118 ? 9.758 -6.977 -8.383 1 98.81 118 ALA A O 1
ATOM 916 N N . THR A 1 119 ? 9.391 -7.312 -6.199 1 98.88 119 THR A N 1
ATOM 917 C CA . THR A 1 119 ? 8.969 -8.688 -6.438 1 98.88 119 THR A CA 1
ATOM 918 C C . THR A 1 119 ? 7.66 -8.727 -7.223 1 98.88 119 THR A C 1
ATOM 920 O O . THR A 1 119 ? 7.484 -9.562 -8.109 1 98.88 119 THR A O 1
ATOM 923 N N . SER A 1 120 ? 6.746 -7.785 -6.957 1 98.81 120 SER A N 1
ATOM 924 C CA . SER A 1 120 ? 5.488 -7.703 -7.691 1 98.81 120 SER A CA 1
ATOM 925 C C . SER A 1 120 ? 5.727 -7.316 -9.148 1 98.81 120 SER A C 1
ATOM 927 O O . SER A 1 120 ? 5.086 -7.859 -10.055 1 98.81 120 SER A O 1
ATOM 929 N N . MET A 1 121 ? 6.664 -6.359 -9.344 1 98.75 121 MET A N 1
ATOM 930 C CA . MET A 1 121 ? 7.039 -6.016 -10.711 1 98.75 121 MET A CA 1
ATOM 931 C C . MET A 1 121 ? 7.602 -7.23 -11.445 1 98.75 121 MET A C 1
ATOM 933 O O . MET A 1 121 ? 7.285 -7.453 -12.617 1 98.75 121 MET A O 1
ATOM 937 N N . SER A 1 122 ? 8.422 -7.992 -10.766 1 98.94 122 SER A N 1
ATOM 938 C CA . SER A 1 122 ? 9.023 -9.188 -11.344 1 98.94 122 SER A CA 1
ATOM 939 C C . SER A 1 122 ? 7.961 -10.211 -11.742 1 98.94 122 SER A C 1
ATOM 941 O O . SER A 1 122 ? 8.055 -10.828 -12.805 1 98.94 122 SER A O 1
ATOM 943 N N . TYR A 1 123 ? 6.984 -10.344 -10.891 1 98.81 123 TYR A N 1
ATOM 944 C CA . TYR A 1 123 ? 5.836 -11.203 -11.164 1 98.81 123 TYR A CA 1
ATOM 945 C C . TYR A 1 123 ? 5.164 -10.805 -12.477 1 98.81 123 TYR A C 1
ATOM 947 O O . TYR A 1 123 ? 4.945 -11.648 -13.352 1 98.81 123 TYR A O 1
ATOM 955 N N . ILE A 1 124 ? 4.859 -9.57 -12.672 1 98.31 124 ILE A N 1
ATOM 956 C CA . ILE A 1 124 ? 4.191 -9.07 -13.867 1 98.31 124 ILE A CA 1
ATOM 957 C C . ILE A 1 124 ? 5.113 -9.219 -15.078 1 98.31 124 ILE A C 1
ATOM 959 O O . ILE A 1 124 ? 4.668 -9.617 -16.156 1 98.31 124 ILE A O 1
ATOM 963 N N . ALA A 1 125 ? 6.387 -8.914 -14.914 1 98.69 125 ALA A N 1
ATOM 964 C CA . ALA A 1 125 ? 7.367 -8.984 -15.992 1 98.69 125 ALA A CA 1
ATOM 965 C C . ALA A 1 125 ? 7.477 -10.406 -16.547 1 98.69 125 ALA A C 1
ATOM 967 O O . ALA A 1 125 ? 7.371 -10.617 -17.75 1 98.69 125 ALA A O 1
ATOM 968 N N . ILE A 1 126 ? 7.641 -11.383 -15.664 1 98.75 126 ILE A N 1
ATOM 969 C CA . ILE A 1 126 ? 7.809 -12.773 -16.078 1 98.75 126 ILE A CA 1
ATOM 970 C C . ILE A 1 126 ? 6.508 -13.297 -16.688 1 98.75 126 ILE A C 1
ATOM 972 O O . ILE A 1 126 ? 6.527 -14.008 -17.688 1 98.75 126 ILE A O 1
ATOM 976 N N . ASN A 1 127 ? 5.379 -12.922 -16.031 1 97.88 127 ASN A N 1
ATOM 977 C CA . ASN A 1 127 ? 4.082 -13.32 -16.562 1 97.88 127 ASN A CA 1
ATOM 978 C C . ASN A 1 127 ? 3.896 -12.852 -18 1 97.88 127 ASN A C 1
ATOM 980 O O . ASN A 1 127 ? 3.537 -13.648 -18.875 1 97.88 127 ASN A O 1
ATOM 984 N N . LYS A 1 128 ? 4.227 -11.602 -18.234 1 96 128 LYS A N 1
ATOM 985 C CA . LYS A 1 128 ? 4.102 -11.039 -19.578 1 96 128 LYS A CA 1
ATOM 986 C C . LYS A 1 128 ? 5.121 -11.656 -20.531 1 96 128 LYS A C 1
ATOM 988 O O . LYS A 1 128 ? 4.777 -12.023 -21.656 1 96 128 LYS A O 1
ATOM 993 N N . TYR A 1 129 ? 6.34 -11.781 -20.094 1 97.94 129 TYR A N 1
ATOM 994 C CA . TYR A 1 129 ? 7.43 -12.266 -20.938 1 97.94 129 TYR A CA 1
ATOM 995 C C . TYR A 1 129 ? 7.164 -13.688 -21.406 1 97.94 129 TYR A C 1
ATOM 997 O O . TYR A 1 129 ? 7.539 -14.062 -22.516 1 97.94 129 TYR A O 1
ATOM 1005 N N . THR A 1 130 ? 6.473 -14.461 -20.641 1 97.81 130 THR A N 1
ATOM 1006 C CA . THR A 1 130 ? 6.234 -15.867 -20.953 1 97.81 130 THR A CA 1
ATOM 1007 C C . THR A 1 130 ? 4.863 -16.047 -21.609 1 97.81 130 THR A C 1
ATOM 1009 O O . THR A 1 130 ? 4.332 -17.172 -21.641 1 97.81 130 THR A O 1
ATOM 1012 N N . ASN A 1 131 ? 4.234 -14.914 -22.031 1 96.38 131 ASN A N 1
ATOM 1013 C CA . ASN A 1 131 ? 2.916 -14.922 -22.656 1 96.38 131 ASN A CA 1
ATOM 1014 C C . ASN A 1 131 ? 1.866 -15.562 -21.75 1 96.38 131 ASN A C 1
ATOM 1016 O O . ASN A 1 131 ? 1.119 -16.438 -22.188 1 96.38 131 ASN A O 1
ATOM 1020 N N . TYR A 1 132 ? 1.996 -15.211 -20.484 1 95.5 132 TYR A N 1
ATOM 1021 C CA . TYR A 1 132 ? 0.999 -15.586 -19.484 1 95.5 132 TYR A CA 1
ATOM 1022 C C . TYR A 1 132 ? 0.956 -17.094 -19.297 1 95.5 132 TYR A C 1
ATOM 1024 O O . TYR A 1 132 ? -0.123 -17.688 -19.25 1 95.5 132 TYR A O 1
ATOM 1032 N N . ASN A 1 133 ? 2.109 -17.672 -19.281 1 96.62 133 ASN A N 1
ATOM 1033 C CA . ASN A 1 133 ? 2.264 -19.094 -18.969 1 96.62 133 ASN A CA 1
ATOM 1034 C C . ASN A 1 133 ? 1.999 -19.375 -17.484 1 96.62 133 ASN A C 1
ATOM 1036 O O . ASN A 1 133 ? 2.855 -19.109 -16.641 1 96.62 133 ASN A O 1
ATOM 1040 N N . SER A 1 134 ? 0.899 -20.016 -17.203 1 95.12 134 SER A N 1
ATOM 1041 C CA . SER A 1 134 ? 0.427 -20.203 -15.828 1 95.12 134 SER A CA 1
ATOM 1042 C C . SER A 1 134 ? 1.357 -21.125 -15.047 1 95.12 134 SER A C 1
ATOM 1044 O O . SER A 1 134 ? 1.543 -20.938 -13.836 1 95.12 134 SER A O 1
ATOM 1046 N N . LYS A 1 135 ? 1.904 -22.062 -15.68 1 96.06 135 LYS A N 1
ATOM 1047 C CA . LYS A 1 135 ? 2.816 -22.984 -15.016 1 96.06 135 LYS A CA 1
ATOM 1048 C C . LYS A 1 135 ? 4.082 -22.266 -14.547 1 96.06 135 LYS A C 1
ATOM 1050 O O . LYS A 1 135 ? 4.523 -22.453 -13.414 1 96.06 135 LYS A O 1
ATOM 1055 N N . VAL A 1 136 ? 4.633 -21.453 -15.422 1 98 136 VAL A N 1
ATOM 1056 C CA . VAL A 1 136 ? 5.84 -20.703 -15.094 1 98 136 VAL A CA 1
ATOM 1057 C C . VAL A 1 136 ? 5.547 -19.719 -13.953 1 98 136 VAL A C 1
ATOM 1059 O O . VAL A 1 136 ? 6.359 -19.562 -13.039 1 98 136 VAL A O 1
ATOM 1062 N N . LEU A 1 137 ? 4.402 -19.109 -14.016 1 98.06 137 LEU A N 1
ATOM 1063 C CA . LEU A 1 137 ? 4.055 -18.125 -12.992 1 98.06 137 LEU A CA 1
ATOM 1064 C C . LEU A 1 137 ? 3.898 -18.797 -11.633 1 98.06 137 LEU A C 1
ATOM 1066 O O . LEU A 1 137 ? 4.34 -18.266 -10.617 1 98.06 137 LEU A O 1
ATOM 1070 N N . LYS A 1 138 ? 3.277 -19.953 -11.625 1 97.94 138 LYS A N 1
ATOM 1071 C CA . LYS A 1 138 ? 3.174 -20.703 -10.375 1 97.94 138 LYS A CA 1
ATOM 1072 C C . LYS A 1 138 ? 4.555 -21.047 -9.82 1 97.94 138 LYS A C 1
ATOM 1074 O O . LYS A 1 138 ? 4.781 -20.938 -8.609 1 97.94 138 LYS A O 1
ATOM 1079 N N . GLU A 1 139 ? 5.438 -21.469 -10.688 1 98.38 139 GLU A N 1
ATOM 1080 C CA . GLU A 1 139 ? 6.801 -21.781 -10.273 1 98.38 139 GLU A CA 1
ATOM 1081 C C . GLU A 1 139 ? 7.504 -20.547 -9.711 1 98.38 139 GLU A C 1
ATOM 1083 O O . GLU A 1 139 ? 8.266 -20.656 -8.75 1 98.38 139 GLU A O 1
ATOM 1088 N N . LEU A 1 140 ? 7.266 -19.406 -10.32 1 98.88 140 LEU A N 1
ATOM 1089 C CA . LEU A 1 140 ? 7.836 -18.156 -9.828 1 98.88 140 LEU A CA 1
ATOM 1090 C C . LEU A 1 140 ? 7.324 -17.844 -8.43 1 98.88 140 LEU A C 1
ATOM 1092 O O . LEU A 1 140 ? 8.109 -17.5 -7.535 1 98.88 140 LEU A O 1
ATOM 1096 N N . ILE A 1 141 ? 5.996 -17.969 -8.219 1 98.81 141 ILE A N 1
ATOM 1097 C CA . ILE A 1 141 ? 5.406 -17.719 -6.906 1 98.81 141 ILE A CA 1
ATOM 1098 C C . ILE A 1 141 ? 6.02 -18.672 -5.879 1 98.81 141 ILE A C 1
ATOM 1100 O O . ILE A 1 141 ? 6.418 -18.234 -4.793 1 98.81 141 ILE A O 1
ATOM 1104 N N . ASN A 1 142 ? 6.168 -19.938 -6.281 1 98.62 142 ASN A N 1
ATOM 1105 C CA . ASN A 1 142 ? 6.816 -20.922 -5.418 1 98.62 142 ASN A CA 1
ATOM 1106 C C . ASN A 1 142 ? 8.242 -20.5 -5.066 1 98.62 142 ASN A C 1
ATOM 1108 O O . ASN A 1 142 ? 8.664 -20.641 -3.918 1 98.62 142 ASN A O 1
ATOM 1112 N N . SER A 1 143 ? 8.914 -20.047 -6.004 1 98.81 143 SER A N 1
ATOM 1113 C CA . SER A 1 143 ? 10.305 -19.656 -5.801 1 98.81 143 SER A CA 1
ATOM 1114 C C . SER A 1 143 ? 10.414 -18.516 -4.805 1 98.81 143 SER A C 1
ATOM 1116 O O . SER A 1 143 ? 11.281 -18.531 -3.93 1 98.81 143 SER A O 1
ATOM 1118 N N . PHE A 1 144 ? 9.547 -17.5 -4.891 1 98.88 144 PHE A N 1
ATOM 1119 C CA . PHE A 1 144 ? 9.555 -16.375 -3.957 1 98.88 144 PHE A CA 1
ATOM 1120 C C . PHE A 1 144 ? 9.297 -16.844 -2.533 1 98.88 144 PHE A C 1
ATOM 1122 O O . PHE A 1 144 ? 9.945 -16.391 -1.591 1 98.88 144 PHE A O 1
ATOM 1129 N N . TYR A 1 145 ? 8.43 -17.797 -2.389 1 98.81 145 TYR A N 1
ATOM 1130 C CA . TYR A 1 145 ? 8 -18.172 -1.047 1 98.81 145 TYR A CA 1
ATOM 1131 C C . TYR A 1 145 ? 8.945 -19.203 -0.447 1 98.81 145 TYR A C 1
ATOM 1133 O O . TYR A 1 145 ? 9.133 -19.25 0.771 1 98.81 145 TYR A O 1
ATOM 1141 N N . THR A 1 146 ? 9.602 -20 -1.261 1 98.06 146 THR A N 1
ATOM 1142 C CA . THR A 1 146 ? 10.516 -21 -0.729 1 98.06 146 THR A CA 1
ATOM 1143 C C . THR A 1 146 ? 11.906 -20.422 -0.521 1 98.06 146 THR A C 1
ATOM 1145 O O . THR A 1 146 ? 12.727 -20.984 0.198 1 98.06 146 THR A O 1
ATOM 1148 N N . ASN A 1 147 ? 12.234 -19.312 -1.141 1 97.94 147 ASN A N 1
ATOM 1149 C CA . ASN A 1 147 ? 13.516 -18.625 -1.03 1 97.94 147 ASN A CA 1
ATOM 1150 C C . ASN A 1 147 ? 13.344 -17.156 -0.665 1 97.94 147 ASN A C 1
ATOM 1152 O O . ASN A 1 147 ? 13.906 -16.281 -1.317 1 97.94 147 ASN A O 1
ATOM 1156 N N . GLN A 1 148 ? 12.617 -16.875 0.37 1 98.06 148 GLN A N 1
ATOM 1157 C CA . GLN A 1 148 ? 12.195 -15.508 0.66 1 98.06 148 GLN A CA 1
ATOM 1158 C C . GLN A 1 148 ? 13.219 -14.781 1.532 1 98.06 148 GLN A C 1
ATOM 1160 O O . GLN A 1 148 ? 13.344 -13.555 1.47 1 98.06 148 GLN A O 1
ATOM 1165 N N . SER A 1 149 ? 14.062 -15.43 2.305 1 97.75 149 SER A N 1
ATOM 1166 C CA . SER A 1 149 ? 14.883 -14.867 3.375 1 97.75 149 SER A CA 1
ATOM 1167 C C . SER A 1 149 ? 15.836 -13.812 2.842 1 97.75 149 SER A C 1
ATOM 1169 O O . SER A 1 149 ? 16.031 -12.766 3.471 1 97.75 149 SER A O 1
ATOM 1171 N N . PRO A 1 150 ? 16.438 -13.969 1.674 1 98.44 150 PRO A N 1
ATOM 1172 C CA . PRO A 1 150 ? 17.328 -12.938 1.167 1 98.44 150 PRO A CA 1
ATOM 1173 C C . PRO A 1 150 ? 16.609 -11.625 0.863 1 98.44 150 PRO A C 1
ATOM 1175 O O . PRO A 1 150 ? 17.266 -10.586 0.683 1 98.44 150 PRO A O 1
ATOM 1178 N N . LEU A 1 151 ? 15.297 -11.656 0.794 1 98.56 151 LEU A N 1
ATOM 1179 C CA . LEU A 1 151 ? 14.523 -10.484 0.397 1 98.56 151 LEU A CA 1
ATOM 1180 C C . LEU A 1 151 ? 13.977 -9.758 1.619 1 98.56 151 LEU A C 1
ATOM 1182 O O . LEU A 1 151 ? 13.227 -8.781 1.484 1 98.56 151 LEU A O 1
ATOM 1186 N N . TYR A 1 152 ? 14.344 -10.219 2.824 1 98 152 TYR A N 1
ATOM 1187 C CA . TYR A 1 152 ? 13.867 -9.586 4.047 1 98 152 TYR A CA 1
ATOM 1188 C C . TYR A 1 152 ? 14.484 -8.203 4.223 1 98 152 TYR A C 1
ATOM 1190 O O . TYR A 1 152 ? 15.57 -7.934 3.711 1 98 152 TYR A O 1
ATOM 1198 N N . ASN A 1 153 ? 13.812 -7.379 4.957 1 97.88 153 ASN A N 1
ATOM 1199 C CA . ASN A 1 153 ? 14.172 -5.977 5.113 1 97.88 153 ASN A CA 1
ATOM 1200 C C . ASN A 1 153 ? 15.602 -5.82 5.617 1 97.88 153 ASN A C 1
ATOM 1202 O O . ASN A 1 153 ? 16.328 -4.93 5.176 1 97.88 153 ASN A O 1
ATOM 1206 N N . ASN A 1 154 ? 15.984 -6.641 6.57 1 96.5 154 ASN A N 1
ATOM 1207 C CA . ASN A 1 154 ? 17.297 -6.488 7.184 1 96.5 154 ASN A CA 1
ATOM 1208 C C . ASN A 1 154 ? 18.422 -6.699 6.168 1 96.5 154 ASN A C 1
ATOM 1210 O O . ASN A 1 154 ? 19.547 -6.234 6.371 1 96.5 154 ASN A O 1
ATOM 1214 N N . ILE A 1 155 ? 18.141 -7.336 5.055 1 97.75 155 ILE A N 1
ATOM 1215 C CA . ILE A 1 155 ? 19.125 -7.582 4.012 1 97.75 155 ILE A CA 1
ATOM 1216 C C . ILE A 1 155 ? 19 -6.527 2.918 1 97.75 155 ILE A C 1
ATOM 1218 O O . ILE A 1 155 ? 19.953 -5.809 2.619 1 97.75 155 ILE A O 1
ATOM 1222 N N . VAL A 1 156 ? 17.812 -6.301 2.418 1 98.25 156 VAL A N 1
ATOM 1223 C CA . VAL A 1 156 ? 17.641 -5.5 1.21 1 98.25 156 VAL A CA 1
ATOM 1224 C C . VAL A 1 156 ? 17.656 -4.016 1.567 1 98.25 156 VAL A C 1
ATOM 1226 O O . VAL A 1 156 ? 17.812 -3.162 0.69 1 98.25 156 VAL A O 1
ATOM 1229 N N . SER A 1 157 ? 17.484 -3.629 2.82 1 97.62 157 SER A N 1
ATOM 1230 C CA . SER A 1 157 ? 17.594 -2.229 3.225 1 97.62 157 SER A CA 1
ATOM 1231 C C . SER A 1 157 ? 18.969 -1.659 2.906 1 97.62 157 SER A C 1
ATOM 1233 O O . SER A 1 157 ? 19.141 -0.44 2.834 1 97.62 157 SER A O 1
ATOM 1235 N N . GLU A 1 158 ? 19.938 -2.514 2.703 1 96.38 158 GLU A N 1
ATOM 1236 C CA . GLU A 1 158 ? 21.297 -2.1 2.414 1 96.38 158 GLU A CA 1
ATOM 1237 C C . GLU A 1 158 ? 21.625 -2.277 0.935 1 96.38 158 GLU A C 1
ATOM 1239 O O . GLU A 1 158 ? 22.797 -2.402 0.565 1 96.38 158 GLU A O 1
ATOM 1244 N N . MET A 1 159 ? 20.625 -2.289 0.142 1 98.06 159 MET A N 1
ATOM 1245 C CA . MET A 1 159 ? 20.812 -2.465 -1.295 1 98.06 159 MET A CA 1
ATOM 1246 C C . MET A 1 159 ? 20.156 -1.327 -2.074 1 98.06 159 MET A C 1
ATOM 1248 O O . MET A 1 159 ? 19.109 -0.815 -1.673 1 98.06 159 MET A O 1
ATOM 1252 N N . LYS A 1 160 ? 20.844 -0.965 -3.141 1 97.81 160 LYS A N 1
ATOM 1253 C CA . LYS A 1 160 ? 20.188 -0.14 -4.156 1 97.81 160 LYS A CA 1
ATOM 1254 C C . LYS A 1 160 ? 19.188 -0.953 -4.969 1 97.81 160 LYS A C 1
ATOM 1256 O O . LYS A 1 160 ? 19.203 -2.186 -4.934 1 97.81 160 LYS A O 1
ATOM 1261 N N . GLN A 1 161 ? 18.312 -0.231 -5.656 1 97.62 161 GLN A N 1
ATOM 1262 C CA . GLN A 1 161 ? 17.25 -0.914 -6.395 1 97.62 161 GLN A CA 1
ATOM 1263 C C . GLN A 1 161 ? 17.844 -1.845 -7.453 1 97.62 161 GLN A C 1
ATOM 1265 O O . GLN A 1 161 ? 17.359 -2.969 -7.633 1 97.62 161 GLN A O 1
ATOM 1270 N N . SER A 1 162 ? 18.844 -1.38 -8.141 1 97 162 SER A N 1
ATOM 1271 C CA . SER A 1 162 ? 19.469 -2.205 -9.172 1 97 162 SER A CA 1
ATOM 1272 C C . SER A 1 162 ? 20.062 -3.475 -8.586 1 97 162 SER A C 1
ATOM 1274 O O . SER A 1 162 ? 20.016 -4.539 -9.203 1 97 162 SER A O 1
ATOM 1276 N N . GLU A 1 163 ? 20.641 -3.381 -7.41 1 98.31 163 GLU A N 1
ATOM 1277 C CA . GLU A 1 163 ? 21.172 -4.547 -6.711 1 98.31 163 GLU A CA 1
ATOM 1278 C C . GLU A 1 163 ? 20.062 -5.5 -6.301 1 98.31 163 GLU A C 1
ATOM 1280 O O . GLU A 1 163 ? 20.234 -6.719 -6.355 1 98.31 163 GLU A O 1
ATOM 1285 N N . MET A 1 164 ? 18.984 -4.957 -5.91 1 98.44 164 MET A N 1
ATOM 1286 C CA . MET A 1 164 ? 17.828 -5.762 -5.527 1 98.44 164 MET A CA 1
ATOM 1287 C C . MET A 1 164 ? 17.266 -6.52 -6.727 1 98.44 164 MET A C 1
ATOM 1289 O O . MET A 1 164 ? 16.906 -7.688 -6.613 1 98.44 164 MET A O 1
ATOM 1293 N N . TYR A 1 165 ? 17.203 -5.836 -7.906 1 98.62 165 TYR A N 1
ATOM 1294 C CA . TYR A 1 165 ? 16.781 -6.527 -9.117 1 98.62 165 TYR A CA 1
ATOM 1295 C C . TYR A 1 165 ? 17.688 -7.711 -9.422 1 98.62 165 TYR A C 1
ATOM 1297 O O . TYR A 1 165 ? 17.219 -8.789 -9.781 1 98.62 165 TYR A O 1
ATOM 1305 N N . LYS A 1 166 ? 18.953 -7.477 -9.258 1 98.81 166 LYS A N 1
ATOM 1306 C CA . LYS A 1 166 ? 19.906 -8.555 -9.5 1 98.81 166 LYS A CA 1
ATOM 1307 C C . LYS A 1 166 ? 19.703 -9.695 -8.508 1 98.81 166 LYS A C 1
ATOM 1309 O O . LYS A 1 166 ? 19.766 -10.867 -8.883 1 98.81 166 LYS A O 1
ATOM 1314 N N . LEU A 1 167 ? 19.516 -9.406 -7.289 1 98.88 167 LEU A N 1
ATOM 1315 C CA . LEU A 1 167 ? 19.25 -10.414 -6.27 1 98.88 167 LEU A CA 1
ATOM 1316 C C . LEU A 1 167 ? 18.016 -11.227 -6.609 1 98.88 167 LEU A C 1
ATOM 1318 O O . LEU A 1 167 ? 18.031 -12.453 -6.551 1 98.88 167 LEU A O 1
ATOM 1322 N N . ILE A 1 168 ? 16.922 -10.562 -6.949 1 98.94 168 ILE A N 1
ATOM 1323 C CA . ILE A 1 168 ? 15.664 -11.227 -7.289 1 98.94 168 ILE A CA 1
ATOM 1324 C C . ILE A 1 168 ? 15.875 -12.148 -8.484 1 98.94 168 ILE A C 1
ATOM 1326 O O . ILE A 1 168 ? 15.422 -13.297 -8.484 1 98.94 168 ILE A O 1
ATOM 1330 N N . TYR A 1 169 ? 16.594 -11.641 -9.477 1 98.94 169 TYR A N 1
ATOM 1331 C CA . TYR A 1 169 ? 16.859 -12.453 -10.656 1 98.94 169 TYR A CA 1
ATOM 1332 C C . TYR A 1 169 ? 17.641 -13.711 -10.281 1 98.94 169 TYR A C 1
ATOM 1334 O O . TYR A 1 169 ? 17.234 -14.828 -10.633 1 98.94 169 TYR A O 1
ATOM 1342 N N . THR A 1 170 ? 18.719 -13.562 -9.555 1 98.81 170 THR A N 1
ATOM 1343 C CA . THR A 1 170 ? 19.609 -14.68 -9.242 1 98.81 170 THR A CA 1
ATOM 1344 C C . THR A 1 170 ? 18.938 -15.648 -8.281 1 98.81 170 THR A C 1
ATOM 1346 O O . THR A 1 170 ? 19.078 -16.875 -8.422 1 98.81 170 THR A O 1
ATOM 1349 N N . ASN A 1 171 ? 18.172 -15.109 -7.352 1 98.44 171 ASN A N 1
ATOM 1350 C CA . ASN A 1 171 ? 17.609 -15.906 -6.27 1 98.44 171 ASN A CA 1
ATOM 1351 C C . ASN A 1 171 ? 16.297 -16.562 -6.688 1 98.44 171 ASN A C 1
ATOM 1353 O O . ASN A 1 171 ? 15.953 -17.641 -6.191 1 98.44 171 ASN A O 1
ATOM 1357 N N . ASN A 1 172 ? 15.5 -15.969 -7.605 1 98.81 172 ASN A N 1
ATOM 1358 C CA . ASN A 1 172 ? 14.109 -16.391 -7.77 1 98.81 172 ASN A CA 1
ATOM 1359 C C . ASN A 1 172 ? 13.781 -16.672 -9.234 1 98.81 172 ASN A C 1
ATOM 1361 O O . ASN A 1 172 ? 12.859 -17.422 -9.531 1 98.81 172 ASN A O 1
ATOM 1365 N N . ILE A 1 173 ? 14.547 -16.109 -10.195 1 98.88 173 ILE A N 1
ATOM 1366 C CA . ILE A 1 173 ? 14.07 -16.109 -11.578 1 98.88 173 ILE A CA 1
ATOM 1367 C C . ILE A 1 173 ? 15.016 -16.953 -12.445 1 98.88 173 ILE A C 1
ATOM 1369 O O . ILE A 1 173 ? 14.562 -17.688 -13.32 1 98.88 173 ILE A O 1
ATOM 1373 N N . GLN A 1 174 ? 16.281 -16.938 -12.164 1 98.69 174 GLN A N 1
ATOM 1374 C CA . GLN A 1 174 ? 17.297 -17.531 -13.016 1 98.69 174 GLN A CA 1
ATOM 1375 C C . GLN A 1 174 ? 17.0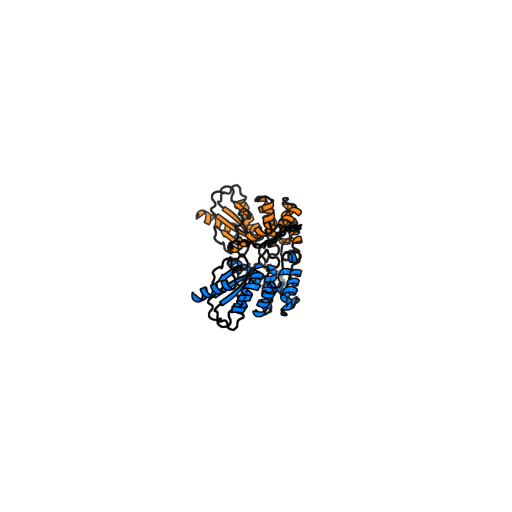47 -19.031 -13.195 1 98.69 174 GLN A C 1
ATOM 1377 O O . GLN A 1 174 ? 17.219 -19.562 -14.297 1 98.69 174 GLN A O 1
ATOM 1382 N N . SER A 1 175 ? 16.625 -19.703 -12.148 1 97.88 175 SER A N 1
ATOM 1383 C CA . SER A 1 175 ? 16.453 -21.141 -12.172 1 97.88 175 SER A CA 1
ATOM 1384 C C . SER A 1 175 ? 15.273 -21.547 -13.047 1 97.88 175 SER A C 1
ATOM 1386 O O . SER A 1 175 ? 15.148 -22.703 -13.438 1 97.88 175 SER A O 1
ATOM 1388 N N . LEU A 1 176 ? 14.359 -20.641 -13.336 1 98.31 176 LEU A N 1
ATOM 1389 C CA . LEU A 1 176 ? 13.211 -20.938 -14.188 1 98.31 176 LEU A CA 1
ATOM 1390 C C . LEU A 1 176 ? 13.641 -21.094 -15.641 1 98.31 176 LEU A C 1
ATOM 1392 O O . LEU A 1 176 ? 12.891 -21.641 -16.453 1 98.31 176 LEU A O 1
ATOM 1396 N N . ASN A 1 177 ? 14.781 -20.547 -16.031 1 98.31 177 ASN A N 1
ATOM 1397 C CA . ASN A 1 177 ? 15.367 -20.656 -17.359 1 98.31 177 ASN A CA 1
ATOM 1398 C C . ASN A 1 177 ? 14.414 -20.141 -18.438 1 98.31 177 ASN A C 1
ATOM 1400 O O . ASN A 1 177 ? 14.266 -20.766 -19.484 1 98.31 177 ASN A O 1
ATOM 1404 N N . VAL A 1 178 ? 13.781 -19 -18.172 1 98.62 178 VAL A N 1
ATOM 1405 C CA . VAL A 1 178 ? 12.797 -18.516 -19.125 1 98.62 178 VAL A CA 1
ATOM 1406 C C . VAL A 1 178 ? 13.219 -17.141 -19.656 1 98.62 178 VAL A C 1
ATOM 1408 O O . VAL A 1 178 ? 12.727 -16.688 -20.688 1 98.62 178 VAL A O 1
ATOM 1411 N N . ILE A 1 179 ? 14.094 -16.516 -19.016 1 98.75 179 ILE A N 1
ATOM 1412 C CA . ILE A 1 179 ? 14.445 -15.141 -19.375 1 98.75 179 ILE A CA 1
ATOM 1413 C C . ILE A 1 179 ? 15.898 -14.867 -19.016 1 98.75 179 ILE A C 1
ATOM 1415 O O . ILE A 1 179 ? 16.391 -15.352 -18 1 98.75 179 ILE A O 1
ATOM 1419 N N . SER A 1 180 ? 16.578 -14.078 -19.781 1 98.81 180 SER A N 1
ATOM 1420 C CA . SER A 1 180 ? 17.938 -13.656 -19.469 1 98.81 180 SER A CA 1
ATOM 1421 C C . SER A 1 180 ? 17.953 -12.477 -18.5 1 98.81 180 SER A C 1
ATOM 1423 O O . SER A 1 180 ? 16.938 -11.797 -18.328 1 98.81 180 SER A O 1
ATOM 1425 N N . TRP A 1 181 ? 19.109 -12.227 -17.891 1 98.62 181 TRP A N 1
ATOM 1426 C CA . TRP A 1 181 ? 19.281 -11.086 -17 1 98.62 181 TRP A CA 1
ATOM 1427 C C . TRP A 1 181 ? 18.969 -9.781 -17.719 1 98.62 181 TRP A C 1
ATOM 1429 O O . TRP A 1 181 ? 18.234 -8.938 -17.203 1 98.62 181 TRP A O 1
ATOM 1439 N N . ASN A 1 182 ? 19.484 -9.625 -18.938 1 98.69 182 ASN A N 1
ATOM 1440 C CA . ASN A 1 182 ? 19.312 -8.375 -19.672 1 98.69 182 ASN A CA 1
ATOM 1441 C C . ASN A 1 182 ? 17.859 -8.133 -20.031 1 98.69 182 ASN A C 1
ATOM 1443 O O . ASN A 1 182 ? 17.359 -7.004 -19.922 1 98.69 182 ASN A O 1
ATOM 1447 N N . ASP A 1 183 ? 17.188 -9.164 -20.438 1 98.75 183 ASP A N 1
ATOM 1448 C CA . ASP A 1 183 ? 15.773 -9.023 -20.766 1 98.75 183 ASP A CA 1
ATOM 1449 C C . ASP A 1 183 ? 14.945 -8.711 -19.531 1 98.75 183 ASP A C 1
ATOM 1451 O O . ASP A 1 183 ? 14.023 -7.895 -19.578 1 98.75 183 ASP A O 1
ATOM 1455 N N . TYR A 1 184 ? 15.305 -9.406 -18.531 1 98.88 184 TYR A N 1
ATOM 1456 C CA . TYR A 1 184 ? 14.633 -9.148 -17.266 1 98.88 184 TYR A CA 1
ATOM 1457 C C . TYR A 1 184 ? 14.828 -7.695 -16.828 1 98.88 184 TYR A C 1
ATOM 1459 O O . TYR A 1 184 ? 13.859 -7.008 -16.5 1 98.88 184 TYR A O 1
ATOM 1467 N N . LEU A 1 185 ? 16.062 -7.215 -16.812 1 98.69 185 LEU A N 1
ATOM 1468 C CA . LEU A 1 185 ? 16.344 -5.844 -16.406 1 98.69 185 LEU A CA 1
ATOM 1469 C C . LEU A 1 185 ? 15.625 -4.844 -17.297 1 98.69 185 LEU A C 1
ATOM 1471 O O . LEU A 1 185 ? 15.102 -3.836 -16.797 1 98.69 185 LEU A O 1
ATOM 1475 N N . ASN A 1 186 ? 15.539 -5.117 -18.594 1 98.5 186 ASN A N 1
ATOM 1476 C CA . ASN A 1 186 ? 14.805 -4.254 -19.531 1 98.5 186 ASN A CA 1
ATOM 1477 C C . ASN A 1 186 ? 13.328 -4.145 -19.141 1 98.5 186 ASN A C 1
ATOM 1479 O O . ASN A 1 186 ? 12.734 -3.072 -19.25 1 98.5 186 ASN A O 1
ATOM 1483 N N . LEU A 1 187 ? 12.734 -5.219 -18.719 1 98.62 187 LEU A N 1
ATOM 1484 C CA . LEU A 1 187 ? 11.336 -5.215 -18.312 1 98.62 187 LEU A CA 1
ATOM 1485 C C . LEU A 1 187 ? 11.148 -4.441 -17 1 98.62 187 LEU A C 1
ATOM 1487 O O . LEU A 1 187 ? 10.164 -3.711 -16.844 1 98.62 187 LEU A O 1
ATOM 1491 N N . MET A 1 188 ? 12.156 -4.59 -16.109 1 98.44 188 MET A N 1
ATOM 1492 C CA . MET A 1 188 ? 12.07 -3.887 -14.828 1 98.44 188 MET A CA 1
ATOM 1493 C C . MET A 1 188 ? 12.188 -2.379 -15.023 1 98.44 188 MET A C 1
ATOM 1495 O O . MET A 1 188 ? 11.734 -1.602 -14.188 1 98.44 188 MET A O 1
ATOM 1499 N N . LEU A 1 189 ? 12.734 -1.971 -16.094 1 97.44 189 LEU A N 1
ATOM 1500 C CA . LEU A 1 189 ? 12.906 -0.554 -16.391 1 97.44 189 LEU A CA 1
ATOM 1501 C C . LEU A 1 189 ? 11.82 -0.066 -17.344 1 97.44 189 LEU A C 1
ATOM 1503 O O . LEU A 1 189 ? 11.797 1.11 -17.719 1 97.44 189 LEU A O 1
ATOM 1507 N N . ASP A 1 190 ? 10.938 -0.963 -17.797 1 96.56 190 ASP A N 1
ATOM 1508 C CA . ASP A 1 190 ? 9.828 -0.657 -18.688 1 96.56 190 ASP A CA 1
ATOM 1509 C C . ASP A 1 190 ? 8.648 -0.063 -17.922 1 96.56 190 ASP A C 1
ATOM 1511 O O . ASP A 1 190 ? 8.07 -0.722 -17.047 1 96.56 190 ASP A O 1
ATOM 1515 N N . GLY A 1 191 ? 8.234 1.138 -18.266 1 96.25 191 GLY A N 1
ATOM 1516 C CA . GLY A 1 191 ? 7.141 1.823 -17.594 1 96.25 191 GLY A CA 1
ATOM 1517 C C . GLY A 1 191 ? 5.836 1.053 -17.641 1 96.25 191 GLY A C 1
ATOM 1518 O O . GLY A 1 191 ? 4.992 1.191 -16.75 1 96.25 191 GLY A O 1
ATOM 1519 N N . SER A 1 192 ? 5.641 0.205 -18.641 1 95.69 192 SER A N 1
ATOM 1520 C CA . SER A 1 192 ? 4.398 -0.552 -18.75 1 95.69 192 SER A CA 1
ATOM 1521 C C . SER A 1 192 ? 4.289 -1.592 -17.641 1 95.69 192 SER A C 1
ATOM 1523 O O . SER A 1 192 ? 3.191 -1.882 -17.156 1 95.69 192 SER A O 1
ATOM 1525 N N . ILE A 1 193 ? 5.438 -2.234 -17.234 1 97.69 193 ILE A N 1
ATOM 1526 C CA . ILE A 1 193 ? 5.441 -3.182 -16.125 1 97.69 193 ILE A CA 1
ATOM 1527 C C . ILE A 1 193 ? 5.094 -2.459 -14.82 1 97.69 193 ILE A C 1
ATOM 1529 O O . ILE A 1 193 ? 4.297 -2.953 -14.023 1 97.69 193 ILE A O 1
ATOM 1533 N N . ASP A 1 194 ? 5.656 -1.282 -14.656 1 97.25 194 ASP A N 1
ATOM 1534 C CA . ASP A 1 194 ? 5.359 -0.451 -13.5 1 97.25 194 ASP A CA 1
ATOM 1535 C C . ASP A 1 194 ? 3.871 -0.119 -13.422 1 97.25 194 ASP A C 1
ATOM 1537 O O . ASP A 1 194 ? 3.234 -0.32 -12.391 1 97.25 194 ASP A O 1
ATOM 1541 N N . MET A 1 195 ? 3.293 0.325 -14.539 1 96.06 195 MET A N 1
ATOM 1542 C CA . MET A 1 195 ? 1.894 0.738 -14.578 1 96.06 195 MET A CA 1
ATOM 1543 C C . MET A 1 195 ? 0.97 -0.438 -14.281 1 96.06 195 MET A C 1
ATOM 1545 O O . MET A 1 195 ? -0.027 -0.286 -13.57 1 96.06 195 MET A O 1
ATOM 1549 N N . ARG A 1 196 ? 1.289 -1.569 -14.781 1 95.56 196 ARG A N 1
ATOM 1550 C CA . ARG A 1 196 ? 0.482 -2.756 -14.523 1 95.56 196 ARG A CA 1
ATOM 1551 C C . ARG A 1 196 ? 0.569 -3.17 -13.062 1 95.56 196 ARG A C 1
ATOM 1553 O O . ARG A 1 196 ? -0.425 -3.6 -12.469 1 95.56 196 ARG A O 1
ATOM 1560 N N . THR A 1 197 ? 1.747 -3.033 -12.508 1 97.44 197 THR A N 1
ATOM 1561 C CA . THR A 1 197 ? 1.931 -3.367 -11.102 1 97.44 197 THR A CA 1
ATOM 1562 C C . THR A 1 197 ? 1.163 -2.396 -10.211 1 97.44 197 THR A C 1
ATOM 1564 O O . THR A 1 197 ? 0.528 -2.807 -9.234 1 97.44 197 THR A O 1
ATOM 1567 N N . ARG A 1 198 ? 1.19 -1.112 -10.578 1 97 198 ARG A N 1
ATOM 1568 C CA . ARG A 1 198 ? 0.396 -0.119 -9.859 1 97 198 ARG A CA 1
ATOM 1569 C C . ARG A 1 198 ? -1.084 -0.487 -9.875 1 97 198 ARG A C 1
ATOM 1571 O O . ARG A 1 198 ? -1.769 -0.365 -8.859 1 97 198 ARG A O 1
ATOM 1578 N N . THR A 1 199 ? -1.512 -0.922 -11.016 1 95.62 199 THR A N 1
ATOM 1579 C CA . THR A 1 199 ? -2.916 -1.276 -11.18 1 95.62 199 THR A CA 1
ATOM 1580 C C . THR A 1 199 ? -3.299 -2.422 -10.25 1 95.62 199 THR A C 1
ATOM 1582 O O . THR A 1 199 ? -4.375 -2.406 -9.648 1 95.62 199 THR A O 1
ATOM 1585 N N . LEU A 1 200 ? -2.402 -3.396 -10.102 1 95.5 200 LEU A N 1
ATOM 1586 C CA . LEU A 1 200 ? -2.678 -4.512 -9.203 1 95.5 200 LEU A CA 1
ATOM 1587 C C . LEU A 1 200 ? -2.777 -4.035 -7.758 1 95.5 200 LEU A C 1
ATOM 1589 O O . LEU A 1 200 ? -3.662 -4.465 -7.016 1 95.5 200 LEU A O 1
ATOM 1593 N N . PHE A 1 201 ? -1.903 -3.172 -7.375 1 97.56 201 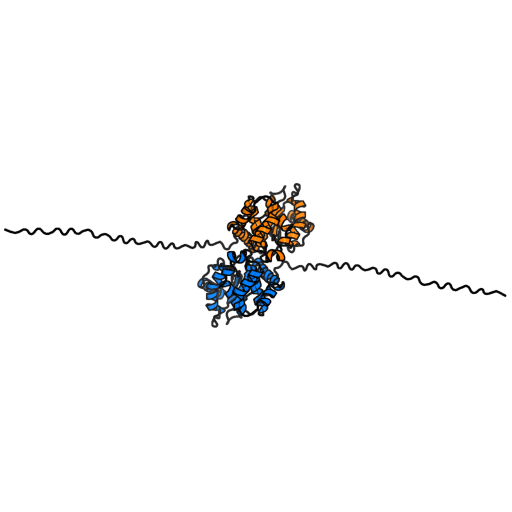PHE A N 1
ATOM 1594 C CA . PHE A 1 201 ? -1.976 -2.576 -6.047 1 97.56 201 PHE A CA 1
ATOM 1595 C C . PHE A 1 201 ? -3.299 -1.845 -5.852 1 97.56 201 PHE A C 1
ATOM 1597 O O . PHE A 1 201 ? -3.988 -2.055 -4.852 1 97.56 201 PHE A O 1
ATOM 1604 N N . LYS A 1 202 ? -3.641 -1.023 -6.809 1 96.31 202 LYS A N 1
ATOM 1605 C CA . LYS A 1 202 ? -4.84 -0.197 -6.73 1 96.31 202 LYS A CA 1
ATOM 1606 C C . LYS A 1 202 ? -6.098 -1.06 -6.637 1 96.31 202 LYS A C 1
ATOM 1608 O O . LYS A 1 202 ? -7.012 -0.755 -5.867 1 96.31 202 LYS A O 1
ATOM 1613 N N . LEU A 1 203 ? -6.113 -2.109 -7.383 1 95.06 203 LEU A N 1
ATOM 1614 C CA . LEU A 1 203 ? -7.273 -2.992 -7.363 1 95.06 203 LEU A CA 1
ATOM 1615 C C . LEU A 1 203 ? -7.43 -3.656 -6 1 95.06 203 LEU A C 1
ATOM 1617 O O . LEU A 1 203 ? -8.539 -3.715 -5.457 1 95.06 203 LEU A O 1
ATOM 1621 N N . SER A 1 204 ? -6.352 -4.121 -5.453 1 96.5 204 SER A N 1
ATOM 1622 C CA . SER A 1 204 ? -6.402 -4.785 -4.152 1 96.5 204 SER A CA 1
ATOM 1623 C C . SER A 1 204 ? -6.855 -3.822 -3.059 1 96.5 204 SER A C 1
ATOM 1625 O O . SER A 1 204 ? -7.707 -4.168 -2.236 1 96.5 204 SER A O 1
ATOM 1627 N N . THR A 1 205 ? -6.355 -2.615 -3.08 1 96.62 205 THR A N 1
ATOM 1628 C CA . THR A 1 205 ? -6.68 -1.662 -2.023 1 96.62 205 THR A CA 1
ATOM 1629 C C . THR A 1 205 ? -8.078 -1.081 -2.23 1 96.62 205 THR A C 1
ATOM 1631 O O . THR A 1 205 ? -8.781 -0.778 -1.265 1 96.62 205 THR A O 1
ATOM 1634 N N . ALA A 1 206 ? -8.5 -0.949 -3.471 1 94.62 206 ALA A N 1
ATOM 1635 C CA . ALA A 1 206 ? -9.867 -0.505 -3.754 1 94.62 206 ALA A CA 1
ATOM 1636 C C . ALA A 1 206 ? -10.891 -1.479 -3.178 1 94.62 206 ALA A C 1
ATOM 1638 O O . ALA A 1 206 ? -12 -1.081 -2.82 1 94.62 206 ALA A O 1
ATOM 1639 N N . ASN A 1 207 ? -10.492 -2.711 -3.029 1 93.38 207 ASN A N 1
ATOM 1640 C CA . ASN A 1 207 ? -11.359 -3.736 -2.461 1 93.38 207 ASN A CA 1
ATOM 1641 C C . ASN A 1 207 ? -11.258 -3.779 -0.938 1 93.38 207 ASN A C 1
ATOM 1643 O O . ASN A 1 207 ? -11.82 -4.668 -0.298 1 93.38 207 ASN A O 1
ATOM 1647 N N . GLY A 1 208 ? -10.516 -2.875 -0.384 1 94.56 208 GLY A N 1
ATOM 1648 C CA . GLY A 1 208 ? -10.438 -2.742 1.062 1 94.56 208 GLY A CA 1
ATOM 1649 C C . GLY A 1 208 ? -9.422 -3.68 1.691 1 94.56 208 GLY A C 1
ATOM 1650 O O . GLY A 1 208 ? -9.43 -3.887 2.906 1 94.56 208 GLY A O 1
ATOM 1651 N N . VAL A 1 209 ? -8.578 -4.289 0.859 1 96.62 209 VAL A N 1
ATOM 1652 C CA . VAL A 1 209 ? -7.574 -5.203 1.389 1 96.62 209 VAL A CA 1
ATOM 1653 C C . VAL A 1 209 ? -6.406 -4.41 1.97 1 96.62 209 VAL A C 1
ATOM 1655 O O . VAL A 1 209 ? -5.902 -3.477 1.336 1 96.62 209 VAL A O 1
ATOM 1658 N N . PHE A 1 210 ? -5.941 -4.809 3.205 1 96.38 210 PHE A N 1
ATOM 1659 C CA . PHE A 1 210 ? -4.957 -3.982 3.893 1 96.38 210 PHE A CA 1
ATOM 1660 C C . PHE A 1 210 ? -3.863 -4.844 4.508 1 96.38 210 PHE A C 1
ATOM 1662 O O . PHE A 1 210 ? -2.906 -4.324 5.086 1 96.38 210 PHE A O 1
ATOM 1669 N N . ALA A 1 211 ? -4.012 -6.148 4.379 1 96.56 211 ALA A N 1
ATOM 1670 C CA . ALA A 1 211 ? -3.057 -7.078 4.973 1 96.56 211 ALA A CA 1
ATOM 1671 C C . ALA A 1 211 ? -2.908 -8.336 4.113 1 96.56 211 ALA A C 1
ATOM 1673 O O . ALA A 1 211 ? -3.762 -8.625 3.273 1 96.56 211 ALA A O 1
ATOM 1674 N N . THR A 1 212 ? -1.82 -8.984 4.219 1 98.06 212 THR A N 1
ATOM 1675 C CA . THR A 1 212 ? -1.6 -10.242 3.504 1 98.06 212 THR A CA 1
ATOM 1676 C C . THR A 1 212 ? -1.123 -11.328 4.457 1 98.06 212 THR A C 1
ATOM 1678 O O . THR A 1 212 ? -0.441 -11.047 5.445 1 98.06 212 THR A O 1
ATOM 1681 N N . PRO A 1 213 ? -1.474 -12.539 4.289 1 98.44 213 PRO A N 1
ATOM 1682 C CA . PRO A 1 213 ? -2.488 -12.922 3.307 1 98.44 213 PRO A CA 1
ATOM 1683 C C . PRO A 1 213 ? -3.904 -12.555 3.74 1 98.44 213 PRO A C 1
ATOM 1685 O O . PRO A 1 213 ? -4.172 -12.422 4.938 1 98.44 213 PRO A O 1
ATOM 1688 N N . SER A 1 214 ? -4.762 -12.219 2.793 1 98.19 214 SER A N 1
ATOM 1689 C CA . SER A 1 214 ? -6.195 -12.039 3 1 98.19 214 SER A CA 1
ATOM 1690 C C . SER A 1 214 ? -7.008 -12.961 2.096 1 98.19 214 SER A C 1
ATOM 1692 O O . SER A 1 214 ? -6.578 -13.289 0.986 1 98.19 214 SER A O 1
ATOM 1694 N N . PHE A 1 215 ? -8.18 -13.336 2.582 1 98.19 215 PHE A N 1
ATOM 1695 C CA . PHE A 1 215 ? -8.938 -14.398 1.922 1 98.19 215 PHE A CA 1
ATOM 1696 C C . PHE A 1 215 ? -10.391 -13.984 1.736 1 98.19 215 PHE A C 1
ATOM 1698 O O . PHE A 1 215 ? -11.016 -13.445 2.656 1 98.19 215 PHE A O 1
ATOM 1705 N N . TYR A 1 216 ? -10.891 -14.258 0.585 1 97.31 216 TYR A N 1
ATOM 1706 C CA . TYR A 1 216 ? -12.312 -14.133 0.288 1 97.31 216 TYR A CA 1
ATOM 1707 C C . TYR A 1 216 ? -12.844 -15.391 -0.388 1 97.31 216 TYR A C 1
ATOM 1709 O O . TYR A 1 216 ? -12.18 -15.961 -1.254 1 97.31 216 TYR A O 1
ATOM 1717 N N . VAL A 1 217 ? -13.984 -15.828 0.026 1 97.31 217 VAL A N 1
ATOM 1718 C CA . VAL A 1 217 ? -14.672 -16.953 -0.599 1 97.31 217 VAL A CA 1
ATOM 1719 C C . VAL A 1 217 ? -16.047 -16.5 -1.094 1 97.31 217 VAL A C 1
ATOM 1721 O O . VAL A 1 217 ? -16.891 -16.062 -0.302 1 97.31 217 VAL A O 1
ATOM 1724 N N . ASN A 1 218 ? -16.156 -16.641 -2.416 1 96 218 ASN A N 1
ATOM 1725 C CA . ASN A 1 218 ? -17.375 -16.156 -3.055 1 96 218 ASN A CA 1
ATOM 1726 C C . ASN A 1 218 ? -17.703 -14.734 -2.609 1 96 218 ASN A C 1
ATOM 1728 O O . ASN A 1 218 ? -18.859 -14.445 -2.268 1 96 218 ASN A O 1
ATOM 1732 N N . GLY A 1 219 ? -16.688 -13.922 -2.422 1 94.88 219 GLY A N 1
ATOM 1733 C CA . GLY A 1 219 ? -16.844 -12.5 -2.16 1 94.88 219 GLY A CA 1
ATOM 1734 C C . GLY A 1 219 ? -16.922 -12.172 -0.683 1 94.88 219 GLY A C 1
ATOM 1735 O O . GLY A 1 219 ? -16.969 -11 -0.304 1 94.88 219 GLY A O 1
ATOM 1736 N N . VAL A 1 220 ? -16.938 -13.141 0.141 1 95.44 220 VAL A N 1
ATOM 1737 C CA . VAL A 1 220 ? -17.047 -12.922 1.579 1 95.44 220 VAL A CA 1
ATOM 1738 C C . VAL A 1 220 ? -15.672 -13.062 2.232 1 95.44 220 VAL A C 1
ATOM 1740 O O . VAL A 1 220 ? -14.969 -14.055 2.025 1 95.44 220 VAL A O 1
ATOM 1743 N N . ALA A 1 221 ? -15.305 -12.078 3.004 1 95.81 221 ALA A N 1
ATOM 1744 C CA . ALA A 1 221 ? -14.016 -12.102 3.691 1 95.81 221 ALA A CA 1
ATOM 1745 C C . ALA A 1 221 ? -13.969 -13.219 4.727 1 95.81 221 ALA A C 1
ATOM 1747 O O . ALA A 1 221 ? -14.922 -13.422 5.477 1 95.81 221 ALA A O 1
ATOM 1748 N N . ILE A 1 222 ? -12.914 -13.945 4.691 1 97 222 ILE A N 1
ATOM 1749 C CA . ILE A 1 222 ? -12.672 -14.961 5.707 1 97 222 ILE A CA 1
ATOM 1750 C C . ILE A 1 222 ? -11.742 -14.406 6.781 1 97 222 ILE A C 1
ATOM 1752 O O . ILE A 1 222 ? -10.539 -14.242 6.547 1 97 222 ILE A O 1
ATOM 1756 N N . GLN A 1 223 ? -12.297 -14.172 7.926 1 93.19 223 GLN A N 1
ATOM 1757 C CA . GLN A 1 223 ? -11.5 -13.633 9.023 1 93.19 223 GLN A CA 1
ATOM 1758 C C . GLN A 1 223 ? -10.523 -14.672 9.555 1 93.19 223 GLN A C 1
ATOM 1760 O O . GLN A 1 223 ? -10.867 -15.852 9.688 1 93.19 223 GLN A O 1
ATOM 1765 N N . ASN A 1 224 ? -9.297 -14.305 9.734 1 92.44 224 ASN A N 1
ATOM 1766 C CA . ASN A 1 224 ? -8.227 -15.125 10.289 1 92.44 224 ASN A CA 1
ATOM 1767 C C . ASN A 1 224 ? -7.969 -16.359 9.438 1 92.44 224 ASN A C 1
ATOM 1769 O O . ASN A 1 224 ? -7.656 -17.438 9.961 1 92.44 224 ASN A O 1
ATOM 1773 N N . GLY A 1 225 ? -8.234 -16.234 8.125 1 94.56 225 GLY A N 1
ATOM 1774 C CA . GLY A 1 225 ? -8.016 -17.344 7.227 1 94.56 225 GLY A CA 1
ATOM 1775 C C . GLY A 1 225 ? -6.586 -17.859 7.25 1 94.56 225 GLY A C 1
ATOM 1776 O O . GLY A 1 225 ? -6.336 -19.031 6.914 1 94.56 225 GLY A O 1
ATOM 1777 N N . GLU A 1 226 ? -5.629 -17.016 7.617 1 94.44 226 GLU A N 1
ATOM 1778 C CA . GLU A 1 226 ? -4.227 -17.406 7.707 1 94.44 226 GLU A CA 1
ATOM 1779 C C . GLU A 1 226 ? -4.02 -18.469 8.781 1 94.44 226 GLU A C 1
ATOM 1781 O O . GLU A 1 226 ? -3.033 -19.203 8.75 1 94.44 226 GLU A O 1
ATOM 1786 N N . ASN A 1 227 ? -4.98 -18.562 9.68 1 95.44 227 ASN A N 1
ATOM 1787 C CA . ASN A 1 227 ? -4.883 -19.531 10.773 1 95.44 227 ASN A CA 1
ATOM 1788 C C . ASN A 1 227 ? -5.648 -20.812 10.461 1 95.44 227 ASN A C 1
ATOM 1790 O O . ASN A 1 227 ? -5.617 -21.766 11.234 1 95.44 227 ASN A O 1
ATOM 1794 N N . PHE A 1 228 ? -6.418 -20.844 9.375 1 97.19 228 PHE A N 1
ATOM 1795 C CA . PHE A 1 228 ? -7.156 -22.047 8.984 1 97.19 228 PHE A CA 1
ATOM 1796 C C . PHE A 1 228 ? -6.199 -23.156 8.578 1 97.19 228 PHE A C 1
ATOM 1798 O O . PHE A 1 228 ? -5.23 -22.922 7.852 1 97.19 228 PHE A O 1
ATOM 1805 N N . THR A 1 229 ? -6.453 -24.297 9.07 1 97.62 229 THR A N 1
ATOM 1806 C CA . THR A 1 229 ? -5.754 -25.5 8.609 1 97.62 229 THR A CA 1
ATOM 1807 C C . THR A 1 229 ? -6.316 -25.969 7.27 1 97.62 229 THR A C 1
ATOM 1809 O O . THR A 1 229 ? -7.336 -25.453 6.805 1 97.62 229 THR A O 1
ATOM 1812 N N . PHE A 1 230 ? -5.609 -27 6.715 1 98 230 PHE A N 1
ATOM 1813 C CA . PHE A 1 230 ? -6.102 -27.656 5.516 1 98 230 PHE A CA 1
ATOM 1814 C C . PHE A 1 230 ? -7.523 -28.172 5.719 1 98 230 PHE A C 1
ATOM 1816 O O . PHE A 1 230 ? -8.398 -27.922 4.883 1 98 230 PHE A O 1
ATOM 1823 N N . ASN A 1 231 ? -7.793 -28.781 6.805 1 98.19 231 ASN A N 1
ATOM 1824 C CA . ASN A 1 231 ? -9.109 -29.344 7.07 1 98.19 231 ASN A CA 1
ATOM 1825 C C . ASN A 1 231 ? -10.172 -28.266 7.23 1 98.19 231 ASN A C 1
ATOM 1827 O O . ASN A 1 231 ? -11.328 -28.453 6.848 1 98.19 231 ASN A O 1
ATOM 1831 N N . ASP A 1 232 ? -9.773 -27.156 7.82 1 98.25 232 ASP A N 1
ATOM 1832 C CA . ASP A 1 232 ? -10.695 -26.047 7.957 1 98.25 232 ASP A CA 1
ATOM 1833 C C . ASP A 1 232 ? -11.148 -25.531 6.59 1 98.25 232 ASP A C 1
ATOM 1835 O O . ASP A 1 232 ? -12.336 -25.297 6.375 1 98.25 232 ASP A O 1
ATOM 1839 N N . TRP A 1 233 ? -10.242 -25.375 5.695 1 98.38 233 TRP A N 1
ATOM 1840 C CA . TRP A 1 233 ? -10.547 -24.891 4.348 1 98.38 233 TRP A CA 1
ATOM 1841 C C . TRP A 1 233 ? -11.422 -25.906 3.6 1 98.38 233 TRP A C 1
ATOM 1843 O O . TRP A 1 233 ? -12.414 -25.516 2.975 1 98.38 233 TRP A O 1
ATOM 1853 N N . VAL A 1 234 ? -11.109 -27.172 3.654 1 97.5 234 VAL A N 1
ATOM 1854 C CA . VAL A 1 234 ? -11.875 -28.219 2.977 1 97.5 234 VAL A CA 1
ATOM 1855 C C . VAL A 1 234 ? -13.305 -28.234 3.502 1 97.5 234 VAL A C 1
ATOM 1857 O O . VAL A 1 234 ? -14.258 -28.328 2.725 1 97.5 234 VAL A O 1
ATOM 1860 N N . SER A 1 235 ? -13.422 -28.141 4.805 1 97.62 235 SER A N 1
ATOM 1861 C CA . SER A 1 235 ? -14.75 -28.109 5.406 1 97.62 235 SER A CA 1
ATOM 1862 C C . SER A 1 235 ? -15.547 -26.906 4.91 1 97.62 235 SER A C 1
ATOM 1864 O O . SER A 1 235 ? -16.734 -27.016 4.617 1 97.62 235 SER A O 1
ATOM 1866 N N . LEU A 1 236 ? -14.883 -25.797 4.879 1 97.31 236 LEU A N 1
ATOM 1867 C CA . LEU A 1 236 ? -15.539 -24.594 4.387 1 97.31 236 LEU A CA 1
ATOM 1868 C C . LEU A 1 236 ? -15.984 -24.781 2.939 1 97.31 236 LEU A C 1
ATOM 1870 O O . LEU A 1 236 ? -17.125 -24.438 2.592 1 97.31 236 LEU A O 1
ATOM 1874 N N . PHE A 1 237 ? -15.141 -25.297 2.037 1 96.31 237 PHE A N 1
ATOM 1875 C CA . PHE A 1 237 ? -15.469 -25.516 0.631 1 96.31 237 PHE A CA 1
ATOM 1876 C C . PHE A 1 237 ? -16.672 -26.438 0.489 1 96.31 237 PHE A C 1
ATOM 1878 O O . PHE A 1 237 ? -17.594 -26.141 -0.273 1 96.31 237 PHE A O 1
ATOM 1885 N N . ASN A 1 238 ? -16.641 -27.453 1.227 1 95.38 238 ASN A N 1
ATOM 1886 C CA . ASN A 1 238 ? -17.75 -28.406 1.172 1 95.38 238 ASN A CA 1
ATOM 1887 C C . ASN A 1 238 ? -19.078 -27.75 1.562 1 95.38 238 ASN A C 1
ATOM 1889 O O . ASN A 1 238 ? -20.109 -27.984 0.937 1 95.38 238 ASN A O 1
ATOM 1893 N N . ASN A 1 239 ? -19.016 -27 2.594 1 95.94 239 ASN A N 1
ATOM 1894 C CA . ASN A 1 239 ? -20.203 -26.297 3.027 1 95.94 239 ASN A CA 1
ATOM 1895 C C . ASN A 1 239 ? -20.734 -25.375 1.935 1 95.94 239 ASN A C 1
ATOM 1897 O O . ASN A 1 239 ? -21.953 -25.281 1.729 1 95.94 239 ASN A O 1
ATOM 1901 N N . VAL A 1 240 ? -19.844 -24.672 1.278 1 94.62 240 VAL A N 1
ATOM 1902 C CA . VAL A 1 240 ? -20.219 -23.734 0.22 1 94.62 240 VAL A CA 1
ATOM 1903 C C . VAL A 1 240 ? -20.781 -24.516 -0.973 1 94.62 240 VAL A C 1
ATOM 1905 O O . VAL A 1 240 ? -21.75 -24.094 -1.594 1 94.62 240 VAL A O 1
ATOM 1908 N N . ILE A 1 241 ? -20.188 -25.641 -1.314 1 91.94 241 ILE A N 1
ATOM 1909 C CA . ILE A 1 241 ? -20.594 -26.438 -2.465 1 91.94 241 ILE A CA 1
ATOM 1910 C C . ILE A 1 241 ? -22 -27 -2.25 1 91.94 241 ILE A C 1
ATOM 1912 O O . ILE A 1 241 ? -22.828 -26.953 -3.16 1 91.94 241 ILE A O 1
ATOM 1916 N N . VAL A 1 242 ? -22.266 -27.375 -1.131 1 90.56 242 VAL A N 1
ATOM 1917 C CA . VAL A 1 242 ? -23.547 -28.016 -0.839 1 90.56 242 VAL A CA 1
ATOM 1918 C C . VAL A 1 242 ? -24.656 -26.953 -0.808 1 90.56 242 VAL A C 1
ATOM 1920 O O . VAL A 1 242 ? -25.797 -27.234 -1.168 1 90.56 242 VAL A O 1
ATOM 1923 N N . ASN A 1 243 ? -24.344 -25.781 -0.451 1 87.62 243 ASN A N 1
ATOM 1924 C CA . ASN A 1 243 ? -25.359 -24.734 -0.295 1 87.62 243 ASN A CA 1
ATOM 1925 C C . ASN A 1 243 ? -25.484 -23.891 -1.562 1 87.62 243 ASN A C 1
ATOM 1927 O O . ASN A 1 243 ? -26.219 -22.906 -1.578 1 87.62 243 ASN A O 1
ATOM 1931 N N . ASN A 1 244 ? -24.688 -24.094 -2.609 1 76.62 244 ASN A N 1
ATOM 1932 C CA . ASN A 1 244 ? -24.797 -23.406 -3.893 1 76.62 244 ASN A CA 1
ATOM 1933 C C . ASN A 1 244 ? -25.047 -24.391 -5.035 1 76.62 244 ASN A C 1
ATOM 1935 O O . ASN A 1 244 ? -24.562 -25.516 -5.008 1 76.62 244 ASN A O 1
ATOM 1939 N N . MET B 1 1 ? 27.922 -75.562 80.312 1 26.34 1 MET B N 1
ATOM 1940 C CA . MET B 1 1 ? 28.031 -74.125 80.25 1 26.34 1 MET B CA 1
ATOM 1941 C C . MET B 1 1 ? 27.578 -73.562 78.938 1 26.34 1 MET B C 1
ATOM 1943 O O . MET B 1 1 ? 28.125 -73.875 77.875 1 26.34 1 MET B O 1
ATOM 1947 N N . PRO B 1 2 ? 26.219 -73.188 78.75 1 31.09 2 PRO B N 1
ATOM 1948 C CA . PRO B 1 2 ? 25.328 -72.875 77.625 1 31.09 2 PRO B CA 1
ATOM 1949 C C . PRO B 1 2 ? 25.703 -71.625 76.938 1 31.09 2 PRO B C 1
ATOM 1951 O O . PRO B 1 2 ? 25.734 -70.562 77.562 1 31.09 2 PRO B O 1
ATOM 1954 N N . GLN B 1 3 ? 26.797 -71.688 76.188 1 27.5 3 GLN B N 1
ATOM 1955 C CA . GLN B 1 3 ? 27.453 -70.5 75.562 1 27.5 3 GLN B CA 1
ATOM 1956 C C . GLN B 1 3 ? 26.484 -69.688 74.75 1 27.5 3 GLN B C 1
ATOM 1958 O O . GLN B 1 3 ? 25.906 -70.25 73.75 1 27.5 3 GLN B O 1
ATOM 1963 N N . SER B 1 4 ? 25.781 -68.75 75.25 1 29.88 4 SER B N 1
ATOM 1964 C CA . SER B 1 4 ? 24.719 -67.812 74.812 1 29.88 4 SER B CA 1
ATOM 1965 C C . SER B 1 4 ? 25.172 -66.938 73.688 1 29.88 4 SER B C 1
ATOM 1967 O O . SER B 1 4 ? 26.078 -66.125 73.812 1 29.88 4 SER B O 1
ATOM 1969 N N . SER B 1 5 ? 25.375 -67.562 72.5 1 31.58 5 SER B N 1
ATOM 1970 C CA . SER B 1 5 ? 25.906 -66.938 71.312 1 31.58 5 SER B CA 1
ATOM 1971 C C . SER B 1 5 ? 25.062 -65.75 70.875 1 31.58 5 SER B C 1
ATOM 1973 O O . SER B 1 5 ? 23.844 -65.812 70.812 1 31.58 5 SER B O 1
ATOM 1975 N N . SER B 1 6 ? 25.516 -64.5 71.312 1 30.05 6 SER B N 1
ATOM 1976 C CA . SER B 1 6 ? 24.984 -63.156 71.188 1 30.05 6 SER B CA 1
ATOM 1977 C C . SER B 1 6 ? 24.703 -62.844 69.688 1 30.05 6 SER B C 1
ATOM 1979 O O . SER B 1 6 ? 25.516 -63.125 68.875 1 30.05 6 SER B O 1
ATOM 1981 N N . LEU B 1 7 ? 23.422 -62.812 69.312 1 30.16 7 LEU B N 1
ATOM 1982 C CA . LEU B 1 7 ? 22.766 -62.656 68.062 1 30.16 7 LEU B CA 1
ATOM 1983 C C . LEU B 1 7 ? 23.125 -61.281 67.438 1 30.16 7 LEU B C 1
ATOM 1985 O O . LEU B 1 7 ? 22.984 -60.25 68.125 1 30.16 7 LEU B O 1
ATOM 1989 N N . PRO B 1 8 ? 24.156 -61.219 66.5 1 31.28 8 PRO B N 1
ATOM 1990 C 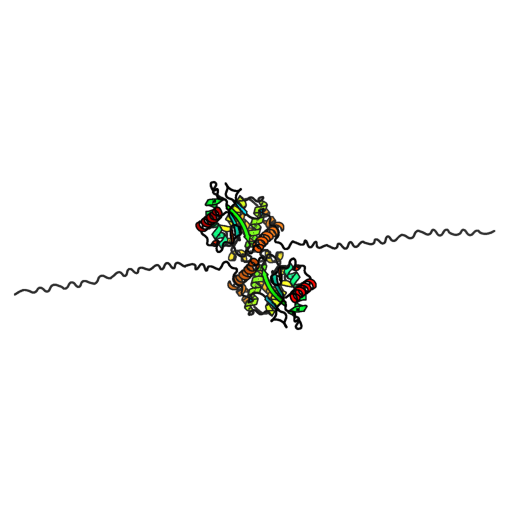CA . PRO B 1 8 ? 24.672 -59.938 66.062 1 31.28 8 PRO B CA 1
ATOM 1991 C C . PRO B 1 8 ? 23.578 -59.062 65.438 1 31.28 8 PRO B C 1
ATOM 1993 O O . PRO B 1 8 ? 22.609 -59.562 64.875 1 31.28 8 PRO B O 1
ATOM 1996 N N . SER B 1 9 ? 23.156 -57.906 66.062 1 30.2 9 SER B N 1
ATOM 1997 C CA . SER B 1 9 ? 22.141 -56.906 65.75 1 30.2 9 SER B CA 1
ATOM 1998 C C . SER B 1 9 ? 22.375 -56.281 64.375 1 30.2 9 SER B C 1
ATOM 2000 O O . SER B 1 9 ? 23.438 -55.719 64.125 1 30.2 9 SER B O 1
ATOM 2002 N N . ILE B 1 10 ? 22 -56.969 63.344 1 31.41 10 ILE B N 1
ATOM 2003 C CA . ILE B 1 10 ? 22.141 -56.562 61.938 1 31.41 10 ILE B CA 1
ATOM 2004 C C . ILE B 1 10 ? 21.547 -55.188 61.75 1 31.41 10 ILE B C 1
ATOM 2006 O O . ILE B 1 10 ? 20.359 -54.969 62.031 1 31.41 10 ILE B O 1
ATOM 2010 N N . HIS B 1 11 ? 22.312 -54.094 62.094 1 26.28 11 HIS B N 1
ATOM 2011 C CA . HIS B 1 11 ? 21.906 -52.688 61.938 1 26.28 11 HIS B CA 1
ATOM 2012 C C . HIS B 1 11 ? 21.438 -52.438 60.5 1 26.28 11 HIS B C 1
ATOM 2014 O O . HIS B 1 11 ? 22.172 -52.719 59.531 1 26.28 11 HIS B O 1
ATOM 2020 N N . ILE B 1 12 ? 20.156 -52.625 60.188 1 25.5 12 ILE B N 1
ATOM 2021 C CA . ILE B 1 12 ? 19.484 -52.375 58.906 1 25.5 12 ILE B CA 1
ATOM 2022 C C . ILE B 1 12 ? 19.672 -50.938 58.5 1 25.5 12 ILE B C 1
ATOM 2024 O O . ILE B 1 12 ? 19.25 -50 59.188 1 25.5 12 ILE B O 1
ATOM 2028 N N . ARG B 1 13 ? 20.906 -50.531 58 1 31.17 13 ARG B N 1
ATOM 2029 C CA . ARG B 1 13 ? 21.078 -49.156 57.562 1 31.17 13 ARG B CA 1
ATOM 2030 C C . ARG B 1 13 ? 19.953 -48.75 56.625 1 31.17 13 ARG B C 1
ATOM 2032 O O . ARG B 1 13 ? 19.547 -49.531 55.75 1 31.17 13 ARG B O 1
ATOM 2039 N N . PRO B 1 14 ? 19.141 -47.688 56.969 1 30.52 14 PRO B N 1
ATOM 2040 C CA . PRO B 1 14 ? 18.016 -47.219 56.156 1 30.52 14 PRO B CA 1
ATOM 2041 C C . PRO B 1 14 ? 18.391 -46.906 54.719 1 30.52 14 PRO B C 1
ATOM 2043 O O . PRO B 1 14 ? 19.547 -46.594 54.438 1 30.52 14 PRO B O 1
ATOM 2046 N N . PHE B 1 15 ? 17.844 -47.656 53.75 1 30.59 15 PHE B N 1
ATOM 2047 C CA . PHE B 1 15 ? 17.875 -47.469 52.312 1 30.59 15 PHE B CA 1
ATOM 2048 C C . PHE B 1 15 ? 17.703 -46 51.938 1 30.59 15 PHE B C 1
ATOM 2050 O O . PHE B 1 15 ? 16.875 -45.312 52.531 1 30.59 15 PHE B O 1
ATOM 2057 N N . LEU B 1 16 ? 18.828 -45.312 51.625 1 30.17 16 LEU B N 1
ATOM 2058 C CA . LEU B 1 16 ? 18.953 -44 50.969 1 30.17 16 LEU B CA 1
ATOM 2059 C C . LEU B 1 16 ? 17.891 -43.812 49.906 1 30.17 16 LEU B C 1
ATOM 2061 O O . LEU B 1 16 ? 17.75 -44.656 49 1 30.17 16 LEU B O 1
ATOM 2065 N N . GLY B 1 17 ? 16.719 -43.281 50.25 1 27.42 17 GLY B N 1
ATOM 2066 C CA . GLY B 1 17 ? 15.656 -42.812 49.375 1 27.42 17 GLY B CA 1
ATOM 2067 C C . GLY B 1 17 ? 16.172 -42.031 48.188 1 27.42 17 GLY B C 1
ATOM 2068 O O . GLY B 1 17 ? 16.875 -41.031 48.344 1 27.42 17 GLY B O 1
ATOM 2069 N N . LEU B 1 18 ? 16.656 -42.781 47.156 1 31.56 18 LEU B N 1
ATOM 2070 C CA . LEU B 1 18 ? 16.969 -42.156 45.875 1 31.56 18 LEU B CA 1
ATOM 2071 C C . LEU B 1 18 ? 15.891 -41.156 45.469 1 31.56 18 LEU B C 1
ATOM 2073 O O . LEU B 1 18 ? 14.727 -41.531 45.312 1 31.56 18 LEU B O 1
ATOM 2077 N N . LEU B 1 19 ? 15.984 -39.906 46.062 1 29.77 19 LEU B N 1
ATOM 2078 C CA . LEU B 1 19 ? 15.164 -38.781 45.562 1 29.77 19 LEU B CA 1
ATOM 2079 C C . LEU B 1 19 ? 15.227 -38.688 44.062 1 29.77 19 LEU B C 1
ATOM 2081 O O . LEU B 1 19 ? 16.297 -38.531 43.469 1 29.77 19 LEU B O 1
ATOM 2085 N N . ILE B 1 20 ? 14.461 -39.625 43.406 1 30.44 20 ILE B N 1
ATOM 2086 C CA . ILE B 1 20 ? 14.273 -39.438 41.969 1 30.44 20 ILE B CA 1
ATOM 2087 C C . ILE B 1 20 ? 13.906 -37.969 41.688 1 30.44 20 ILE B C 1
ATOM 2089 O O . ILE B 1 20 ? 12.883 -37.469 42.156 1 30.44 20 ILE B O 1
ATOM 2093 N N . ILE B 1 21 ? 14.945 -37.062 41.656 1 31.34 21 ILE B N 1
ATOM 2094 C CA . ILE B 1 21 ? 14.734 -35.719 41.156 1 31.34 21 ILE B CA 1
ATOM 2095 C C . ILE B 1 21 ? 14.016 -35.781 39.812 1 31.34 21 ILE B C 1
ATOM 2097 O O . ILE B 1 21 ? 14.547 -36.312 38.812 1 31.34 21 ILE B O 1
ATOM 2101 N N . ILE B 1 22 ? 12.703 -36.156 39.844 1 32.53 22 ILE B N 1
ATOM 2102 C CA . ILE B 1 22 ? 11.93 -35.938 38.625 1 32.53 22 ILE B CA 1
ATOM 2103 C C . ILE B 1 22 ? 12.172 -34.531 38.094 1 32.53 22 ILE B C 1
ATOM 2105 O O . ILE B 1 22 ? 11.82 -33.531 38.75 1 32.53 22 ILE B O 1
ATOM 2109 N N . SER B 1 23 ? 13.359 -34.344 37.438 1 30.78 23 SER B N 1
ATOM 2110 C CA . SER B 1 23 ? 13.539 -33.125 36.656 1 30.78 23 SER B CA 1
ATOM 2111 C C . SER B 1 23 ? 12.281 -32.812 35.844 1 30.78 23 SER B C 1
ATOM 2113 O O . SER B 1 23 ? 11.828 -33.625 35.031 1 30.78 23 SER B O 1
ATOM 2115 N N . SER B 1 24 ? 11.289 -32.219 36.531 1 31 24 SER B N 1
ATOM 2116 C CA . SER B 1 24 ? 10.195 -31.578 35.781 1 31 24 SER B CA 1
ATOM 2117 C C . SER B 1 24 ? 10.711 -30.828 34.562 1 31 24 SER B C 1
ATOM 2119 O O . SER B 1 24 ? 11.453 -29.859 34.688 1 31 24 SER B O 1
ATOM 2121 N N . LEU B 1 25 ? 11.188 -31.625 33.562 1 30.97 25 LEU B N 1
ATOM 2122 C CA . LEU B 1 25 ? 11.305 -30.953 32.281 1 30.97 25 LEU B CA 1
ATOM 2123 C C . LEU B 1 25 ? 10.141 -30 32.062 1 30.97 25 LEU B C 1
ATOM 2125 O O . LEU B 1 25 ? 8.992 -30.438 31.906 1 30.97 25 LEU B O 1
ATOM 2129 N N . LEU B 1 26 ? 10.188 -28.875 32.75 1 30.53 26 LEU B N 1
ATOM 2130 C CA . LEU B 1 26 ? 9.336 -27.75 32.375 1 30.53 26 LEU B CA 1
ATOM 2131 C C . LEU B 1 26 ? 9.32 -27.578 30.859 1 30.53 26 LEU B C 1
ATOM 2133 O O . LEU B 1 26 ? 10.328 -27.203 30.266 1 30.53 26 LEU B O 1
ATOM 2137 N N . LEU B 1 27 ? 8.656 -28.5 30.188 1 28.17 27 LEU B N 1
ATOM 2138 C CA . LEU B 1 27 ? 8.266 -28.141 28.828 1 28.17 27 LEU B CA 1
ATOM 2139 C C . LEU B 1 27 ? 7.75 -26.703 28.781 1 28.17 27 LEU B C 1
ATOM 2141 O O . LEU B 1 27 ? 6.656 -26.422 29.281 1 28.17 27 LEU B O 1
ATOM 2145 N N . VAL B 1 28 ? 8.664 -25.719 28.953 1 28.3 28 VAL B N 1
ATOM 2146 C CA . VAL B 1 28 ? 8.281 -24.391 28.484 1 28.3 28 VAL B CA 1
ATOM 2147 C C . VAL B 1 28 ? 7.586 -24.484 27.141 1 28.3 28 VAL B C 1
ATOM 2149 O O . VAL B 1 28 ? 8.227 -24.766 26.125 1 28.3 28 VAL B O 1
ATOM 2152 N N . VAL B 1 29 ? 6.398 -25.031 27.172 1 29.23 29 VAL B N 1
ATOM 2153 C CA . VAL B 1 29 ? 5.559 -24.703 26.016 1 29.23 29 VAL B CA 1
ATOM 2154 C C . VAL B 1 29 ? 5.629 -23.203 25.734 1 29.23 29 VAL B C 1
ATOM 2156 O O . VAL B 1 29 ? 5.156 -22.391 26.531 1 29.23 29 VAL B O 1
ATOM 2159 N N . GLY B 1 30 ? 6.758 -22.828 25.188 1 25.86 30 GLY B N 1
ATOM 2160 C CA . GLY B 1 30 ? 6.652 -21.531 24.531 1 25.86 30 GLY B CA 1
ATOM 2161 C C . GLY B 1 30 ? 5.332 -21.328 23.812 1 25.86 30 GLY B C 1
ATOM 2162 O O . GLY B 1 30 ? 5.094 -21.922 22.766 1 25.86 30 GLY B O 1
ATOM 2163 N N . VAL B 1 31 ? 4.281 -21.109 24.656 1 28.81 31 VAL B N 1
ATOM 2164 C CA . VAL B 1 31 ? 3.09 -20.531 24.047 1 28.81 31 VAL B CA 1
ATOM 2165 C C . VAL B 1 31 ? 3.488 -19.359 23.156 1 28.81 31 VAL B C 1
ATOM 2167 O O . VAL B 1 31 ? 4.012 -18.344 23.641 1 28.81 31 VAL B O 1
ATOM 2170 N N . VAL B 1 32 ? 3.873 -19.703 21.984 1 29.02 32 VAL B N 1
ATOM 2171 C CA . VAL B 1 32 ? 3.756 -18.625 21.016 1 29.02 32 VAL B CA 1
ATOM 2172 C C . VAL B 1 32 ? 2.418 -17.922 21.188 1 29.02 32 VAL B C 1
ATOM 2174 O O . VAL B 1 32 ? 1.357 -18.531 21.016 1 29.02 32 VAL B O 1
ATOM 2177 N N . ASN B 1 33 ? 2.334 -17.125 22.266 1 29.62 33 ASN B N 1
ATOM 2178 C CA . ASN B 1 33 ? 1.247 -16.156 22.266 1 29.62 33 ASN B CA 1
ATOM 2179 C C . ASN B 1 33 ? 0.988 -15.602 20.859 1 29.62 33 ASN B C 1
ATOM 2181 O O . ASN B 1 33 ? 1.784 -14.82 20.344 1 29.62 33 ASN B O 1
ATOM 2185 N N . CYS B 1 34 ? 0.503 -16.484 20.016 1 26.98 34 CYS B N 1
ATOM 2186 C CA . CYS B 1 34 ? -0.088 -15.93 18.797 1 26.98 34 CYS B CA 1
ATOM 2187 C C . CYS B 1 34 ? -1.055 -14.797 19.125 1 26.98 34 CYS B C 1
ATOM 2189 O O . CYS B 1 34 ? -2.135 -15.039 19.672 1 26.98 34 CYS B O 1
ATOM 2191 N N . LYS B 1 35 ? -0.555 -13.656 19.703 1 32.5 35 LYS B N 1
ATOM 2192 C CA . LYS B 1 35 ? -1.464 -12.516 19.75 1 32.5 35 LYS B CA 1
ATOM 2193 C C . LYS B 1 35 ? -2.307 -12.438 18.484 1 32.5 35 LYS B C 1
ATOM 2195 O O . LYS B 1 35 ? -1.767 -12.336 17.375 1 32.5 35 LYS B O 1
ATOM 2200 N N . ILE B 1 36 ? -3.5 -12.961 18.578 1 32.66 36 ILE B N 1
ATOM 2201 C CA . ILE B 1 36 ? -4.586 -12.766 17.625 1 32.66 36 ILE B CA 1
ATOM 2202 C C . ILE B 1 36 ? -4.664 -11.297 17.219 1 32.66 36 ILE B C 1
ATOM 2204 O O . ILE B 1 36 ? -4.992 -10.438 18.047 1 32.66 36 ILE B O 1
ATOM 2208 N N . SER B 1 37 ? -3.838 -10.82 16.516 1 34.94 37 SER B N 1
ATOM 2209 C CA . SER B 1 37 ? -4.094 -9.453 16.078 1 34.94 37 SER B CA 1
ATOM 2210 C C . SER B 1 37 ? -5.438 -9.344 15.359 1 34.94 37 SER B C 1
ATOM 2212 O O . SER B 1 37 ? -5.723 -10.125 14.445 1 34.94 37 SER B O 1
ATOM 2214 N N . PRO B 1 38 ? -6.473 -8.836 16 1 40.81 38 PRO B N 1
ATOM 2215 C CA . PRO B 1 38 ? -7.746 -8.633 15.297 1 40.81 38 PRO B CA 1
ATOM 2216 C C . PRO B 1 38 ? -7.562 -8.094 13.883 1 40.81 38 PRO B C 1
ATOM 2218 O O . PRO B 1 38 ? -6.605 -7.363 13.609 1 40.81 38 PRO B O 1
ATOM 2221 N N . ILE B 1 39 ? -8.125 -8.938 12.867 1 48.47 39 ILE B N 1
ATOM 2222 C CA . ILE B 1 39 ? -8.133 -8.719 11.422 1 48.47 39 ILE B CA 1
ATOM 2223 C C . ILE B 1 39 ? -8.57 -7.293 11.117 1 48.47 39 ILE B C 1
ATOM 2225 O O . ILE B 1 39 ? -8.531 -6.859 9.961 1 48.47 39 ILE B O 1
ATOM 2229 N N . GLY B 1 40 ? -9.289 -6.676 12.055 1 52.09 40 GLY B N 1
ATOM 2230 C CA . GLY B 1 40 ? -9.633 -5.312 11.672 1 52.09 40 GLY B CA 1
ATOM 2231 C C . GLY B 1 40 ? -8.438 -4.383 11.648 1 52.09 40 GLY B C 1
ATOM 2232 O O . GLY B 1 40 ? -7.379 -4.703 12.203 1 52.09 40 GLY B O 1
ATOM 2233 N N . PRO B 1 41 ? -8.609 -3.568 10.711 1 57.38 41 PRO B N 1
ATOM 2234 C CA . PRO B 1 41 ? -7.508 -2.602 10.789 1 57.38 41 PRO B CA 1
ATOM 2235 C C . PRO B 1 41 ? -7.277 -2.084 12.211 1 57.38 41 PRO B C 1
ATOM 2237 O O . PRO B 1 41 ? -8.227 -1.958 12.984 1 57.38 41 PRO B O 1
ATOM 2240 N N . PRO B 1 42 ? -6.066 -2.205 12.664 1 61.5 42 PRO B N 1
ATOM 2241 C CA . PRO B 1 42 ? -5.77 -1.665 13.992 1 61.5 42 PRO B CA 1
ATOM 2242 C C . PRO B 1 42 ? -6.301 -0.246 14.188 1 61.5 42 PRO B C 1
ATOM 2244 O O . PRO B 1 42 ? -6.508 0.476 13.203 1 61.5 42 PRO B O 1
ATOM 2247 N N . ILE B 1 43 ? -6.719 0.011 15.32 1 58.16 43 ILE B N 1
ATOM 2248 C CA . ILE B 1 43 ? -7.184 1.343 15.695 1 58.16 43 ILE B CA 1
ATOM 2249 C C . ILE B 1 43 ? -6 2.305 15.742 1 58.16 43 ILE B C 1
ATOM 2251 O O . ILE B 1 43 ? -5 2.037 16.422 1 58.16 43 ILE B O 1
ATOM 2255 N N . SER B 1 44 ? -5.988 3.164 14.766 1 69.31 44 SER B N 1
ATOM 2256 C CA . SER B 1 44 ? -4.957 4.195 14.797 1 69.31 44 SER B CA 1
ATOM 2257 C C . SER B 1 44 ? -5.191 5.176 15.938 1 69.31 44 SER B C 1
ATOM 2259 O O . SER B 1 44 ? -6.332 5.371 16.375 1 69.31 44 SER B O 1
ATOM 2261 N N . ARG B 1 45 ? -4.121 5.547 16.438 1 70.38 45 ARG B N 1
ATOM 2262 C CA . ARG B 1 45 ? -4.242 6.672 17.359 1 70.38 45 ARG B CA 1
ATOM 2263 C C . ARG B 1 45 ? -4.641 7.945 16.609 1 70.38 45 ARG B C 1
ATOM 2265 O O . ARG B 1 45 ? -4.043 8.281 15.586 1 70.38 45 ARG B O 1
ATOM 2272 N N . LEU B 1 46 ? -5.652 8.516 17.078 1 70.31 46 LEU B N 1
ATOM 2273 C CA . LEU B 1 46 ? -6.172 9.734 16.453 1 70.31 46 LEU B CA 1
ATOM 2274 C C . LEU B 1 46 ? -5.055 10.75 16.25 1 70.31 46 LEU B C 1
ATOM 2276 O O . LEU B 1 46 ? -5.047 11.477 15.25 1 70.31 46 LEU B O 1
ATOM 2280 N N . LYS B 1 47 ? -4.109 10.586 17.062 1 76.69 47 LYS B N 1
ATOM 2281 C CA . LYS B 1 47 ? -3.076 11.617 17.031 1 76.69 47 LYS B CA 1
ATOM 2282 C C . LYS B 1 47 ? -2.039 11.344 15.953 1 76.69 47 LYS B C 1
ATOM 2284 O O . LYS B 1 47 ? -1.183 12.18 15.68 1 76.69 47 LYS B O 1
ATOM 2289 N N . ASP B 1 48 ? -2.213 10.32 15.242 1 87.69 48 ASP B N 1
ATOM 2290 C CA . ASP B 1 48 ? -1.219 10 14.219 1 87.69 48 ASP B CA 1
ATOM 2291 C C . ASP B 1 48 ? -1.546 10.695 12.898 1 87.69 48 ASP B C 1
ATOM 2293 O O . ASP B 1 48 ? -0.729 10.703 11.977 1 87.69 48 ASP B O 1
ATOM 2297 N N . SER B 1 49 ? -2.623 11.336 12.898 1 89.75 49 SER B N 1
ATOM 2298 C CA . SER B 1 49 ? -3 12.109 11.719 1 89.75 49 SER B CA 1
ATOM 2299 C C . SER B 1 49 ? -2.988 13.602 12.008 1 89.75 49 SER B C 1
ATOM 2301 O O . SER B 1 49 ? -3.293 14.031 13.117 1 89.75 49 SER B O 1
ATOM 2303 N N . TRP B 1 50 ? -2.609 14.367 11.07 1 94.81 50 TRP B N 1
ATOM 2304 C CA . TRP B 1 50 ? -2.68 15.82 11.188 1 94.81 50 TRP B CA 1
ATOM 2305 C C . TRP B 1 50 ? -4.09 16.328 10.891 1 94.81 50 TRP B C 1
ATOM 2307 O O . TRP B 1 50 ? -4.746 15.836 9.969 1 94.81 50 TRP B O 1
ATOM 2317 N N . SER B 1 51 ? -4.512 17.266 11.719 1 94 51 SER B N 1
ATOM 2318 C CA . SER B 1 51 ? -5.816 17.891 11.492 1 94 51 SER B CA 1
ATOM 2319 C C . SER B 1 51 ? -5.777 19.391 11.781 1 94 51 SER B C 1
ATOM 2321 O O . SER B 1 51 ? -4.898 19.859 12.5 1 94 51 SER B O 1
ATOM 2323 N N . THR B 1 52 ? -6.695 20.062 11.117 1 91.56 52 THR B N 1
ATOM 2324 C CA . THR B 1 52 ? -6.852 21.5 11.367 1 91.56 52 THR B CA 1
ATOM 2325 C C . THR B 1 52 ? -8.312 21.906 11.242 1 91.56 52 THR B C 1
ATOM 2327 O O . THR B 1 52 ? -9.078 21.281 10.508 1 91.56 52 THR B O 1
ATOM 2330 N N . THR B 1 53 ? -8.656 22.828 12.109 1 90.06 53 THR B N 1
ATOM 2331 C CA . THR B 1 53 ? -10 23.391 12.125 1 90.06 53 THR B CA 1
ATOM 2332 C C . THR B 1 53 ? -9.945 24.922 12.016 1 90.06 53 THR B C 1
ATOM 2334 O O . THR B 1 53 ? -8.906 25.531 12.266 1 90.06 53 THR B O 1
ATOM 2337 N N . THR B 1 54 ? -11.117 25.406 11.625 1 85.88 54 THR B N 1
ATOM 2338 C CA . THR B 1 54 ? -11.219 26.859 11.641 1 85.88 54 THR B CA 1
ATOM 2339 C C . THR B 1 54 ? -11.203 27.391 13.078 1 85.88 54 THR B C 1
ATOM 2341 O O . THR B 1 54 ? -11.75 26.75 13.977 1 85.88 54 THR B O 1
ATOM 2344 N N . PRO B 1 55 ? -10.656 28.516 13.367 1 77.88 55 PRO B N 1
ATOM 2345 C CA . PRO B 1 55 ? -10.375 28.984 14.719 1 77.88 55 PRO B CA 1
ATOM 2346 C C . PRO B 1 55 ? -11.641 29.328 15.5 1 77.88 55 PRO B C 1
ATOM 2348 O O . PRO B 1 55 ? -11.711 29.094 16.703 1 77.88 55 PRO B O 1
ATOM 2351 N N . LYS B 1 56 ? -12.672 29.906 14.992 1 75.19 56 LYS B N 1
ATOM 2352 C CA . LYS B 1 56 ? -13.789 30.438 15.773 1 75.19 56 LYS B CA 1
ATOM 2353 C C . LYS B 1 56 ? -14.898 29.391 15.914 1 75.19 56 LYS B C 1
ATOM 2355 O O . LYS B 1 56 ? -15.805 29.547 16.734 1 75.19 56 LYS B O 1
ATOM 2360 N N . ASN B 1 57 ? -14.938 28.312 15.195 1 63.84 57 ASN B N 1
ATOM 2361 C CA . ASN B 1 57 ? -16.062 27.391 15.281 1 63.84 57 ASN B CA 1
ATOM 2362 C C . ASN B 1 57 ? -15.586 25.938 15.375 1 63.84 57 ASN B C 1
ATOM 2364 O O . ASN B 1 57 ? -16.078 25.062 14.656 1 63.84 57 ASN B O 1
ATOM 2368 N N . SER B 1 58 ? -14.852 25.766 16.438 1 64.62 58 SER B N 1
ATOM 2369 C CA . SER B 1 58 ? -14.328 24.406 16.562 1 64.62 58 SER B CA 1
ATOM 2370 C C . SER B 1 58 ? -15.375 23.469 17.156 1 64.62 58 SER B C 1
ATOM 2372 O O . SER B 1 58 ? -15.273 22.25 16.984 1 64.62 58 SER B O 1
ATOM 2374 N N . ASP B 1 59 ? -16.438 24.094 17.594 1 69.94 59 ASP B N 1
ATOM 2375 C CA . ASP B 1 59 ? -17.391 23.266 18.312 1 69.94 59 ASP B CA 1
ATOM 2376 C C . ASP B 1 59 ? -18.531 22.812 17.406 1 69.94 59 ASP B C 1
ATOM 2378 O O . ASP B 1 59 ? -19.297 21.922 17.766 1 69.94 59 ASP B O 1
ATOM 2382 N N . SER B 1 60 ? -18.594 23.344 16.234 1 83.31 60 SER B N 1
ATOM 2383 C CA . SER B 1 60 ? -19.703 22.953 15.367 1 83.31 60 SER B CA 1
ATOM 2384 C C . SER B 1 60 ? -19.219 22.641 13.953 1 83.31 60 SER B C 1
ATOM 2386 O O . SER B 1 60 ? -19.406 23.438 13.031 1 83.31 60 SER B O 1
ATOM 2388 N N . ILE B 1 61 ? -18.672 21.531 13.781 1 90.88 61 ILE B N 1
ATOM 2389 C CA . ILE B 1 61 ? -18.156 21.141 12.469 1 90.88 61 ILE B CA 1
ATOM 2390 C C . ILE B 1 61 ? -19.312 20.672 11.594 1 90.88 61 ILE B C 1
ATOM 2392 O O . ILE B 1 61 ? -20.094 19.797 12 1 90.88 61 ILE B O 1
ATOM 2396 N N . LYS B 1 62 ? -19.453 21.281 10.453 1 93.31 62 LYS B N 1
ATOM 2397 C CA . LYS B 1 62 ? -20.469 20.891 9.484 1 93.31 62 LYS B CA 1
ATOM 2398 C C . LYS B 1 62 ? -19.828 20.219 8.266 1 93.31 62 LYS B C 1
ATOM 2400 O O . LYS B 1 62 ? -20.484 19.469 7.547 1 93.31 62 LYS B O 1
ATOM 2405 N N . VAL B 1 63 ? -18.578 20.594 7.941 1 95.69 63 VAL B N 1
ATOM 2406 C CA . VAL B 1 63 ? -17.828 20.016 6.82 1 95.69 63 VAL B CA 1
ATOM 2407 C C . VAL B 1 63 ? -16.547 19.375 7.328 1 95.69 63 VAL B C 1
ATOM 2409 O O . VAL B 1 63 ? -15.703 20.047 7.93 1 95.69 63 VAL B O 1
ATOM 2412 N N . GLN B 1 64 ? -16.406 18.109 7.137 1 95.38 64 GLN B N 1
ATOM 2413 C CA . GLN B 1 64 ? -15.164 17.391 7.406 1 95.38 64 GLN B CA 1
ATOM 2414 C C . GLN B 1 64 ? -14.539 16.875 6.117 1 95.38 64 GLN B C 1
ATOM 2416 O O . GLN B 1 64 ? -15.172 16.125 5.363 1 95.38 64 GLN B O 1
ATOM 2421 N N . ILE B 1 65 ? -13.359 17.297 5.895 1 97.06 65 ILE B N 1
ATOM 2422 C CA . ILE B 1 65 ? -12.586 16.812 4.754 1 97.06 65 ILE B CA 1
ATOM 2423 C C . ILE B 1 65 ? -11.594 15.742 5.223 1 97.06 65 ILE B C 1
ATOM 2425 O O . ILE B 1 65 ? -10.805 15.984 6.133 1 97.06 65 ILE B O 1
ATOM 2429 N N . ASP B 1 66 ? -11.625 14.609 4.648 1 97.06 66 ASP B N 1
ATOM 2430 C CA . ASP B 1 66 ? -10.562 13.609 4.777 1 97.06 66 ASP B CA 1
ATOM 2431 C C . ASP B 1 66 ? -9.703 13.555 3.516 1 97.06 66 ASP B C 1
ATOM 2433 O O . ASP B 1 66 ? -10.188 13.172 2.449 1 97.06 66 ASP B O 1
ATOM 2437 N N . LEU B 1 67 ? -8.531 14.023 3.709 1 98.31 67 LEU B N 1
ATOM 2438 C CA . LEU B 1 67 ? -7.535 14.055 2.648 1 98.31 67 LEU B CA 1
ATOM 2439 C C . LEU B 1 67 ? -6.52 12.93 2.82 1 98.31 67 LEU B C 1
ATOM 2441 O O . LEU B 1 67 ? -5.875 12.82 3.865 1 98.31 67 LEU B O 1
ATOM 2445 N N . TYR B 1 68 ? -6.426 12.047 1.842 1 98.25 68 TYR B N 1
ATOM 2446 C CA . TYR B 1 68 ? -5.41 11 1.818 1 98.25 68 TYR B CA 1
ATOM 2447 C C . TYR B 1 68 ? -4.258 11.375 0.894 1 98.25 68 TYR B C 1
ATOM 2449 O O . TYR B 1 68 ? -4.473 11.688 -0.281 1 98.25 68 TYR B O 1
ATOM 2457 N N . VAL B 1 69 ? -3.033 11.336 1.473 1 98.75 69 VAL B N 1
ATOM 2458 C CA . VAL B 1 69 ? -1.895 11.805 0.691 1 98.75 69 VAL B CA 1
ATOM 2459 C C . VAL B 1 69 ? -0.723 10.836 0.849 1 98.75 69 VAL B C 1
ATOM 2461 O O . VAL B 1 69 ? -0.733 9.977 1.734 1 98.75 69 VAL B O 1
ATOM 2464 N N . ASP B 1 70 ? 0.186 10.883 -0.055 1 98.88 70 ASP B N 1
ATOM 2465 C CA . ASP B 1 70 ? 1.538 10.336 -0.019 1 98.88 70 ASP B CA 1
ATOM 2466 C C . ASP B 1 70 ? 2.584 11.453 -0.069 1 98.88 70 ASP B C 1
ATOM 2468 O O . ASP B 1 70 ? 2.582 12.273 -0.99 1 98.88 70 ASP B O 1
ATOM 2472 N N . LEU B 1 71 ? 3.463 11.477 0.924 1 98.88 71 LEU B N 1
ATOM 2473 C CA . LEU B 1 71 ? 4.402 12.586 1.077 1 98.88 71 LEU B CA 1
ATOM 2474 C C . LEU B 1 71 ? 5.449 12.562 -0.032 1 98.88 71 LEU B C 1
ATOM 2476 O O . LEU B 1 71 ? 6.164 13.547 -0.236 1 98.88 71 LEU B O 1
ATOM 2480 N N . ALA B 1 72 ? 5.492 11.461 -0.789 1 98.75 72 ALA B N 1
ATOM 2481 C CA . ALA B 1 72 ? 6.426 11.336 -1.907 1 98.75 72 ALA B CA 1
ATOM 2482 C C . ALA B 1 72 ? 5.703 11.5 -3.242 1 98.75 72 ALA B C 1
ATOM 2484 O O . ALA B 1 72 ? 6.305 11.328 -4.305 1 98.75 72 ALA B O 1
ATOM 2485 N N . CYS B 1 73 ? 4.438 11.805 -3.24 1 98.69 73 CYS B N 1
ATOM 2486 C CA . CYS B 1 73 ? 3.641 11.859 -4.461 1 98.69 73 CYS B CA 1
ATOM 2487 C C . CYS B 1 73 ? 3.584 13.273 -5.016 1 98.69 73 CYS B C 1
ATOM 2489 O O . CYS B 1 73 ? 3.15 14.203 -4.328 1 98.69 73 CYS B O 1
ATOM 2491 N N . SER B 1 74 ? 3.873 13.414 -6.305 1 98.12 74 SER B N 1
ATOM 2492 C CA . SER B 1 74 ? 3.932 14.727 -6.934 1 98.12 74 SER B CA 1
ATOM 2493 C C . SER B 1 74 ? 2.543 15.352 -7.039 1 98.12 74 SER B C 1
ATOM 2495 O O . SER B 1 74 ? 2.395 16.562 -6.914 1 98.12 74 SER B O 1
ATOM 2497 N N . ASP B 1 75 ? 1.493 14.562 -7.262 1 97.56 75 ASP B N 1
ATOM 2498 C CA . ASP B 1 75 ? 0.137 15.094 -7.34 1 97.56 75 ASP B CA 1
ATOM 2499 C C . ASP B 1 75 ? -0.329 15.609 -5.977 1 97.56 75 ASP B C 1
ATOM 2501 O O . ASP B 1 75 ? -1.023 16.625 -5.898 1 97.56 75 ASP B O 1
ATOM 2505 N N . SER B 1 76 ? 0.026 14.906 -4.91 1 98.62 76 SER B N 1
ATOM 2506 C CA . SER B 1 76 ? -0.248 15.398 -3.566 1 98.62 76 SER B CA 1
ATOM 2507 C C . SER B 1 76 ? 0.45 16.734 -3.312 1 98.62 76 SER B C 1
ATOM 2509 O O . SER B 1 76 ? -0.145 17.656 -2.752 1 98.62 76 SER B O 1
ATOM 2511 N N . ALA B 1 77 ? 1.685 16.766 -3.766 1 98.75 77 ALA B N 1
ATOM 2512 C CA . ALA B 1 77 ? 2.455 17.984 -3.602 1 98.75 77 ALA B CA 1
ATOM 2513 C C . ALA B 1 77 ? 1.809 19.141 -4.355 1 98.75 77 ALA B C 1
ATOM 2515 O O . ALA B 1 77 ? 1.712 20.266 -3.83 1 98.75 77 ALA B O 1
ATOM 2516 N N . GLU B 1 78 ? 1.421 18.859 -5.5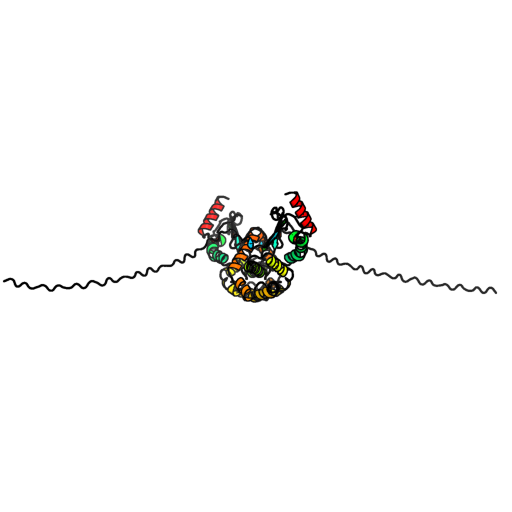31 1 98 78 GLU B N 1
ATOM 2517 C CA . GLU B 1 78 ? 0.8 19.891 -6.352 1 98 78 GLU B CA 1
ATOM 2518 C C . GLU B 1 78 ? -0.465 20.438 -5.691 1 98 78 GLU B C 1
ATOM 2520 O O . GLU B 1 78 ? -0.648 21.656 -5.59 1 98 78 GLU B O 1
ATOM 2525 N N . TRP B 1 79 ? -1.292 19.594 -5.246 1 98.44 79 TRP B N 1
ATOM 2526 C CA . TRP B 1 79 ? -2.527 20.031 -4.605 1 98.44 79 TRP B CA 1
ATOM 2527 C C . TRP B 1 79 ? -2.23 20.812 -3.326 1 98.44 79 TRP B C 1
ATOM 2529 O O . TRP B 1 79 ? -2.85 21.844 -3.062 1 98.44 79 TRP B O 1
ATOM 2539 N N . TRP B 1 80 ? -1.315 20.344 -2.537 1 98.56 80 TRP B N 1
ATOM 2540 C CA . TRP B 1 80 ? -0.974 20.953 -1.259 1 98.56 80 TRP B CA 1
ATOM 2541 C C . TRP B 1 80 ? -0.423 22.359 -1.463 1 98.56 80 TRP B C 1
ATOM 2543 O O . TRP B 1 80 ? -0.839 23.297 -0.783 1 98.56 80 TRP B O 1
ATOM 2553 N N . THR B 1 81 ? 0.438 22.531 -2.439 1 98.38 81 THR B N 1
ATOM 2554 C CA . THR B 1 81 ? 1.178 23.766 -2.594 1 98.38 81 THR B CA 1
ATOM 2555 C C . THR B 1 81 ? 0.376 24.781 -3.414 1 98.38 81 THR B C 1
ATOM 2557 O O . THR B 1 81 ? 0.791 25.922 -3.574 1 98.38 81 THR B O 1
ATOM 2560 N N . SER B 1 82 ? -0.768 24.375 -3.861 1 98.12 82 SER B N 1
ATOM 2561 C CA . SER B 1 82 ? -1.618 25.297 -4.609 1 98.12 82 SER B CA 1
ATOM 2562 C C . SER B 1 82 ? -2.99 25.438 -3.959 1 98.12 82 SER B C 1
ATOM 2564 O O . SER B 1 82 ? -3.221 26.359 -3.178 1 98.12 82 SER B O 1
ATOM 2566 N N . VAL B 1 83 ? -3.758 24.391 -4.059 1 98.44 83 VAL B N 1
ATOM 2567 C CA . VAL B 1 83 ? -5.141 24.453 -3.598 1 98.44 83 VAL B CA 1
ATOM 2568 C C . VAL B 1 83 ? -5.176 24.531 -2.072 1 98.44 83 VAL B C 1
ATOM 2570 O O . VAL B 1 83 ? -5.824 25.422 -1.508 1 98.44 83 VAL B O 1
ATOM 2573 N N . PHE B 1 84 ? -4.484 23.672 -1.379 1 98.25 84 PHE B N 1
ATOM 2574 C CA . PHE B 1 84 ? -4.508 23.719 0.079 1 98.25 84 PHE B CA 1
ATOM 2575 C C . PHE B 1 84 ? -3.969 25.047 0.587 1 98.25 84 PHE B C 1
ATOM 2577 O O . PHE B 1 84 ? -4.5 25.609 1.545 1 98.25 84 PHE B O 1
ATOM 2584 N N . LYS B 1 85 ? -2.863 25.469 0.028 1 97.94 85 LYS B N 1
ATOM 2585 C CA . LYS B 1 85 ? -2.285 26.75 0.438 1 97.94 85 LYS B CA 1
ATOM 2586 C C . LYS B 1 85 ? -3.338 27.844 0.436 1 97.94 85 LYS B C 1
ATOM 2588 O O . LYS B 1 85 ? -3.414 28.641 1.376 1 97.94 85 LYS B O 1
ATOM 2593 N N . SER B 1 86 ? -4.148 27.875 -0.579 1 97.94 86 SER B N 1
ATOM 2594 C CA . SER B 1 86 ? -5.211 28.875 -0.689 1 97.94 86 SER B CA 1
ATOM 2595 C C . SER B 1 86 ? -6.309 28.625 0.342 1 97.94 86 SER B C 1
ATOM 2597 O O . SER B 1 86 ? -6.793 29.562 0.975 1 97.94 86 SER B O 1
ATOM 2599 N N . LEU B 1 87 ? -6.691 27.375 0.545 1 97.75 87 LEU B N 1
ATOM 2600 C CA . LEU B 1 87 ? -7.703 27.031 1.536 1 97.75 87 LEU B CA 1
ATOM 2601 C C . LEU B 1 87 ? -7.223 27.359 2.945 1 97.75 87 LEU B C 1
ATOM 2603 O O . LEU B 1 87 ? -8 27.828 3.779 1 97.75 87 LEU B O 1
ATOM 2607 N N . ASP B 1 88 ? -5.98 27.078 3.188 1 97 88 ASP B N 1
ATOM 2608 C CA . ASP B 1 88 ? -5.379 27.359 4.484 1 97 88 ASP B CA 1
ATOM 2609 C C . ASP B 1 88 ? -5.441 28.859 4.805 1 97 88 ASP B C 1
ATOM 2611 O O . ASP B 1 88 ? -5.875 29.234 5.891 1 97 88 ASP B O 1
ATOM 2615 N N . SER B 1 89 ? -5.062 29.672 3.861 1 96.5 89 SER B N 1
ATOM 2616 C CA . SER B 1 89 ? -5.078 31.109 4.043 1 96.5 89 SER B CA 1
ATOM 2617 C C . SER B 1 89 ? -6.5 31.641 4.238 1 96.5 89 SER B C 1
ATOM 2619 O O . SER B 1 89 ? -6.727 32.562 5.008 1 96.5 89 SER B O 1
ATOM 2621 N N . TYR B 1 90 ? -7.418 31.016 3.598 1 96 90 TYR B N 1
ATOM 2622 C CA . TYR B 1 90 ? -8.797 31.5 3.588 1 96 90 TYR B CA 1
ATOM 2623 C C . TYR B 1 90 ? -9.547 31.016 4.828 1 96 90 TYR B C 1
ATOM 2625 O O . TYR B 1 90 ? -10.359 31.75 5.391 1 96 90 TYR B O 1
ATOM 2633 N N . TYR B 1 91 ? -9.258 29.781 5.207 1 95.12 91 TYR B N 1
ATOM 2634 C CA . TYR B 1 91 ? -10.047 29.188 6.285 1 95.12 91 TYR B CA 1
ATOM 2635 C C . TYR B 1 91 ? -9.195 28.969 7.527 1 95.12 91 TYR B C 1
ATOM 2637 O O . TYR B 1 91 ? -9.422 29.594 8.57 1 95.12 91 TYR B O 1
ATOM 2645 N N . PHE B 1 92 ? -8.195 28.203 7.477 1 94.25 92 PHE B N 1
ATOM 2646 C CA . PHE B 1 92 ? -7.586 27.547 8.633 1 94.25 92 PHE B CA 1
ATOM 2647 C C . PHE B 1 92 ? -6.598 28.484 9.32 1 94.25 92 PHE B C 1
ATOM 2649 O O . PHE B 1 92 ? -6.48 28.484 10.547 1 94.25 92 PHE B O 1
ATOM 2656 N N . SER B 1 93 ? -5.891 29.297 8.539 1 93.31 93 SER B N 1
ATOM 2657 C CA . SER B 1 93 ? -4.914 30.219 9.117 1 93.31 93 SER B CA 1
ATOM 2658 C C . SER B 1 93 ? -5.496 31.625 9.266 1 93.31 93 SER B C 1
ATOM 2660 O O . SER B 1 93 ? -4.805 32.531 9.703 1 93.31 93 SER B O 1
ATOM 2662 N N . ASN B 1 94 ? -6.762 31.781 8.844 1 92.62 94 ASN B N 1
ATOM 2663 C CA . ASN B 1 94 ? -7.473 33.031 8.977 1 92.62 94 ASN B CA 1
ATOM 2664 C C . ASN B 1 94 ? -8.188 33.156 10.32 1 92.62 94 ASN B C 1
ATOM 2666 O O . ASN B 1 94 ? -9.219 32.531 10.531 1 92.62 94 ASN B O 1
ATOM 2670 N N . SER B 1 95 ? -7.734 34.031 11.148 1 89.5 95 SER B N 1
ATOM 2671 C CA . SER B 1 95 ? -8.234 34.156 12.516 1 89.5 95 SER B CA 1
ATOM 2672 C C . SER B 1 95 ? -9.664 34.688 12.531 1 89.5 95 SER B C 1
ATOM 2674 O O . SER B 1 95 ? -10.383 34.5 13.523 1 89.5 95 SER B O 1
ATOM 2676 N N . SER B 1 96 ? -10.078 35.219 11.453 1 89.19 96 SER B N 1
ATOM 2677 C CA . SER B 1 96 ? -11.422 35.781 11.398 1 89.19 96 SER B CA 1
ATOM 2678 C C . SER B 1 96 ? -12.422 34.781 10.836 1 89.19 96 SER B C 1
ATOM 2680 O O . SER B 1 96 ? -13.633 35.031 10.859 1 89.19 96 SER B O 1
ATOM 2682 N N . SER B 1 97 ? -11.922 33.688 10.328 1 89.56 97 SER B N 1
ATOM 2683 C CA . SER B 1 97 ? -12.836 32.719 9.727 1 89.56 97 SER B CA 1
ATOM 2684 C C . SER B 1 97 ? -13.633 31.969 10.789 1 89.56 97 SER B C 1
ATOM 2686 O O . SER B 1 97 ? -13.078 31.547 11.805 1 89.56 97 SER B O 1
ATOM 2688 N N . SER B 1 98 ? -14.945 31.875 10.539 1 87.25 98 SER B N 1
ATOM 2689 C CA . SER B 1 98 ? -15.836 31.125 11.422 1 87.25 98 SER B CA 1
ATOM 2690 C C . SER B 1 98 ? -16.484 29.953 10.688 1 87.25 98 SER B C 1
ATOM 2692 O O . SER B 1 98 ? -17.484 29.406 11.148 1 87.25 98 SER B O 1
ATOM 2694 N N . ALA B 1 99 ? -15.93 29.625 9.539 1 90.25 99 ALA B N 1
ATOM 2695 C CA . ALA B 1 99 ? -16.516 28.531 8.773 1 90.25 99 ALA B CA 1
ATOM 2696 C C . ALA B 1 99 ? -16.375 27.203 9.523 1 90.25 99 ALA B C 1
ATOM 2698 O O . ALA B 1 99 ? -15.328 26.906 10.094 1 90.25 99 ALA B O 1
ATOM 2699 N N . PRO B 1 100 ? -17.375 26.359 9.633 1 93 100 PRO B N 1
ATOM 2700 C CA . PRO B 1 100 ? -17.375 25.109 10.391 1 93 100 PRO B CA 1
ATOM 2701 C C . PRO B 1 100 ? -16.703 23.969 9.625 1 93 100 PRO B C 1
ATOM 2703 O O . PRO B 1 100 ? -17.359 22.953 9.336 1 93 100 PRO B O 1
ATOM 2706 N N . ILE B 1 101 ? -15.445 24.125 9.289 1 95.12 101 ILE B N 1
ATOM 2707 C CA . ILE B 1 101 ? -14.727 23.203 8.422 1 95.12 101 ILE B CA 1
ATOM 2708 C C . ILE B 1 101 ? -13.547 22.594 9.172 1 95.12 101 ILE B C 1
ATOM 2710 O O . ILE B 1 101 ? -12.812 23.297 9.859 1 95.12 101 ILE B O 1
ATOM 2714 N N . LYS B 1 102 ? -13.414 21.266 9.062 1 95.06 102 LYS B N 1
ATOM 2715 C CA . LYS B 1 102 ? -12.281 20.516 9.594 1 95.06 102 LYS B CA 1
ATOM 2716 C C . LYS B 1 102 ? -11.609 19.688 8.492 1 95.06 102 LYS B C 1
ATOM 2718 O O . LYS B 1 102 ? -12.289 19.078 7.66 1 95.06 102 LYS B O 1
ATOM 2723 N N . LEU B 1 103 ? -10.297 19.734 8.453 1 96.25 103 LEU B N 1
ATOM 2724 C CA . LEU B 1 103 ? -9.523 18.906 7.531 1 96.25 103 LEU B CA 1
ATOM 2725 C C . LEU B 1 103 ? -8.672 17.906 8.297 1 96.25 103 LEU B C 1
ATOM 2727 O O . LEU B 1 103 ? -7.949 18.266 9.227 1 96.25 103 LEU B O 1
ATOM 2731 N N . ASN B 1 104 ? -8.836 16.609 7.938 1 95.88 104 ASN B N 1
ATOM 2732 C CA . ASN B 1 104 ? -7.98 15.523 8.398 1 95.88 104 ASN B CA 1
ATOM 2733 C C . ASN B 1 104 ? -7.066 15.016 7.289 1 95.88 104 ASN B C 1
ATOM 2735 O O . ASN B 1 104 ? -7.527 14.719 6.188 1 95.88 104 ASN B O 1
ATOM 2739 N N . LEU B 1 105 ? -5.828 14.953 7.617 1 97.81 105 LEU B N 1
ATOM 2740 C CA . LEU B 1 105 ? -4.867 14.422 6.656 1 97.81 105 LEU B CA 1
ATOM 2741 C C . LEU B 1 105 ? -4.43 13.016 7.047 1 97.81 105 LEU B C 1
ATOM 2743 O O . LEU B 1 105 ? -3.932 12.805 8.156 1 97.81 105 LEU B O 1
ATOM 2747 N N . HIS B 1 106 ? -4.641 12.062 6.18 1 97.06 106 HIS B N 1
ATOM 2748 C CA . HIS B 1 106 ? -4.258 10.664 6.332 1 97.06 106 HIS B CA 1
ATOM 2749 C C . HIS B 1 106 ? -3.135 10.297 5.367 1 97.06 106 HIS B C 1
ATOM 2751 O O . HIS B 1 106 ? -3.061 10.836 4.258 1 97.06 106 HIS B O 1
ATOM 2757 N N . LEU B 1 107 ? -2.271 9.359 5.844 1 98.06 107 LEU B N 1
ATOM 2758 C CA . LEU B 1 107 ? -1.162 8.945 4.992 1 98.06 107 LEU B CA 1
ATOM 2759 C C . LEU B 1 107 ? -1.477 7.621 4.293 1 98.06 107 LEU B C 1
ATOM 2761 O O . LEU B 1 107 ? -2.047 6.715 4.902 1 98.06 107 LEU B O 1
ATOM 2765 N N . LEU B 1 108 ? -1.211 7.555 3.043 1 98.38 108 LEU B N 1
ATOM 2766 C CA . LEU B 1 108 ? -1.166 6.336 2.244 1 98.38 108 LEU B CA 1
ATOM 2767 C C . LEU B 1 108 ? 0.169 6.211 1.519 1 98.38 108 LEU B C 1
ATOM 2769 O O . LEU B 1 108 ? 0.322 6.711 0.402 1 98.38 108 LEU B O 1
ATOM 2773 N N . PRO B 1 109 ? 1.152 5.59 2.158 1 98.75 109 PRO B N 1
ATOM 2774 C CA . PRO B 1 109 ? 2.395 5.355 1.42 1 98.75 109 PRO B CA 1
ATOM 2775 C C . PRO B 1 109 ? 2.209 4.406 0.237 1 98.75 109 PRO B C 1
ATOM 2777 O O . PRO B 1 109 ? 1.896 3.229 0.428 1 98.75 109 PRO B O 1
ATOM 2780 N N . LEU B 1 110 ? 2.373 4.961 -0.957 1 98.81 110 LEU B N 1
ATOM 2781 C CA . LEU B 1 110 ? 2.242 4.172 -2.176 1 98.81 110 LEU B CA 1
ATOM 2782 C C . LEU B 1 110 ? 3.5 3.348 -2.428 1 98.81 110 LEU B C 1
ATOM 2784 O O . LEU B 1 110 ? 4.605 3.889 -2.449 1 98.81 110 LEU B O 1
ATOM 2788 N N . PRO B 1 111 ? 3.344 2.039 -2.703 1 98.62 111 PRO B N 1
ATOM 2789 C CA . PRO B 1 111 ? 4.527 1.181 -2.775 1 98.62 111 PRO B CA 1
ATOM 2790 C C . PRO B 1 111 ? 5.387 1.463 -4.004 1 98.62 111 PRO B C 1
ATOM 2792 O O . PRO B 1 111 ? 6.527 1 -4.086 1 98.62 111 PRO B O 1
ATOM 2795 N N . TYR B 1 112 ? 4.875 2.24 -4.992 1 98.5 112 TYR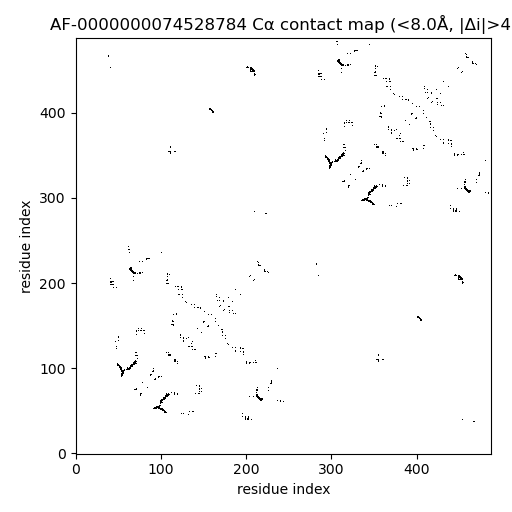 B N 1
ATOM 2796 C CA . TYR B 1 112 ? 5.641 2.523 -6.199 1 98.5 112 TYR B CA 1
ATOM 2797 C C . TYR B 1 112 ? 6.406 3.836 -6.066 1 98.5 112 TYR B C 1
ATOM 2799 O O . TYR B 1 112 ? 7.152 4.219 -6.973 1 98.5 112 TYR B O 1
ATOM 2807 N N . HIS B 1 113 ? 6.242 4.574 -5.008 1 98.69 113 HIS B N 1
ATOM 2808 C CA . HIS B 1 113 ? 7.156 5.629 -4.586 1 98.69 113 HIS B CA 1
ATOM 2809 C C . HIS B 1 113 ? 8.164 5.105 -3.562 1 98.69 113 HIS B C 1
ATOM 2811 O O . HIS B 1 113 ? 7.809 4.863 -2.406 1 98.69 113 HIS B O 1
ATOM 2817 N N . ILE B 1 114 ? 9.391 5.062 -4.004 1 98.38 114 ILE B N 1
ATOM 2818 C CA . ILE B 1 114 ? 10.422 4.348 -3.252 1 98.38 114 ILE B CA 1
ATOM 2819 C C . ILE B 1 114 ? 10.594 4.988 -1.878 1 98.38 114 ILE B C 1
ATOM 2821 O O . ILE B 1 114 ? 10.828 4.293 -0.886 1 98.38 114 ILE B O 1
ATOM 2825 N N . SER B 1 115 ? 10.414 6.277 -1.748 1 98.69 115 SER B N 1
ATOM 2826 C CA . SER B 1 115 ? 10.68 6.98 -0.496 1 98.69 115 SER B CA 1
ATOM 2827 C C . SER B 1 115 ? 9.406 7.125 0.334 1 98.69 115 SER B C 1
ATOM 2829 O O . SER B 1 115 ? 9.438 7.684 1.434 1 98.69 115 SER B O 1
ATOM 2831 N N . SER B 1 116 ? 8.305 6.609 -0.142 1 98.81 116 SER B N 1
ATOM 2832 C CA . SER B 1 116 ? 7.008 6.891 0.457 1 98.81 116 SER B CA 1
ATOM 2833 C C . SER B 1 116 ? 6.934 6.379 1.892 1 98.81 116 SER B C 1
ATOM 2835 O O . SER B 1 116 ? 6.484 7.094 2.791 1 98.81 116 SER B O 1
ATOM 2837 N N . TYR B 1 117 ? 7.352 5.113 2.09 1 98.81 117 TYR B N 1
ATOM 2838 C CA . TYR B 1 117 ? 7.242 4.547 3.428 1 98.81 117 TYR B CA 1
ATOM 2839 C C . TYR B 1 117 ? 8.18 5.258 4.398 1 98.81 117 TYR B C 1
ATOM 2841 O O . TYR B 1 117 ? 7.797 5.543 5.539 1 98.81 117 TYR B O 1
ATOM 2849 N N . ALA B 1 118 ? 9.375 5.602 3.973 1 98.81 118 ALA B N 1
ATOM 2850 C CA . ALA B 1 118 ? 10.344 6.293 4.816 1 98.81 118 ALA B CA 1
ATOM 2851 C C . ALA B 1 118 ? 9.844 7.684 5.199 1 98.81 118 ALA B C 1
ATOM 2853 O O . ALA B 1 118 ? 10.008 8.109 6.344 1 98.81 118 ALA B O 1
ATOM 2854 N N . THR B 1 119 ? 9.289 8.391 4.25 1 98.88 119 THR B N 1
ATOM 2855 C CA . THR B 1 119 ? 8.758 9.711 4.559 1 98.88 119 THR B CA 1
ATOM 2856 C C . THR B 1 119 ? 7.582 9.602 5.527 1 98.88 119 THR B C 1
ATOM 2858 O O . THR B 1 119 ? 7.445 10.43 6.434 1 98.88 119 THR B O 1
ATOM 2861 N N . SER B 1 120 ? 6.754 8.562 5.395 1 98.81 120 SER B N 1
ATOM 2862 C CA . SER B 1 120 ? 5.641 8.336 6.305 1 98.81 120 SER B CA 1
ATOM 2863 C C . SER B 1 120 ? 6.129 7.996 7.707 1 98.81 120 SER B C 1
ATOM 2865 O O . SER B 1 120 ? 5.574 8.469 8.703 1 98.81 120 SER B O 1
ATOM 2867 N N . MET B 1 121 ? 7.184 7.164 7.746 1 98.75 121 MET B N 1
ATOM 2868 C CA . MET B 1 121 ? 7.793 6.875 9.039 1 98.75 121 MET B CA 1
ATOM 2869 C C . MET B 1 121 ? 8.32 8.148 9.695 1 98.75 121 MET B C 1
ATOM 2871 O O . MET B 1 121 ? 8.164 8.344 10.898 1 98.75 121 MET B O 1
ATOM 2875 N N . SER B 1 122 ? 8.938 8.992 8.914 1 98.94 122 SER B N 1
ATOM 2876 C CA . SER B 1 122 ? 9.477 10.258 9.398 1 98.94 122 SER B CA 1
ATOM 2877 C C . SER B 1 122 ? 8.383 11.156 9.961 1 98.94 122 SER B C 1
ATOM 2879 O O . SER B 1 122 ? 8.562 11.789 11.008 1 98.94 122 SER B O 1
ATOM 2881 N N . TYR B 1 123 ? 7.285 11.172 9.266 1 98.81 123 TYR B N 1
ATOM 2882 C CA . TYR B 1 123 ? 6.102 11.898 9.711 1 98.81 123 TYR B CA 1
ATOM 2883 C C . TYR B 1 123 ? 5.68 11.438 11.102 1 98.81 123 TYR B C 1
ATOM 2885 O O . TYR B 1 123 ? 5.496 12.258 12.008 1 98.81 123 TYR B O 1
ATOM 2893 N N . ILE B 1 124 ? 5.547 10.18 11.344 1 98.38 124 ILE B N 1
ATOM 2894 C CA . ILE B 1 124 ? 5.125 9.609 12.617 1 98.38 124 ILE B CA 1
ATOM 2895 C C . ILE B 1 124 ? 6.191 9.875 13.68 1 98.38 124 ILE B C 1
ATOM 2897 O O . ILE B 1 124 ? 5.871 10.234 14.812 1 98.38 124 ILE B O 1
ATOM 2901 N N . ALA B 1 125 ? 7.449 9.727 13.32 1 98.69 125 ALA B N 1
ATOM 2902 C CA . ALA B 1 125 ? 8.57 9.914 14.242 1 98.69 125 ALA B CA 1
ATOM 2903 C C . ALA B 1 125 ? 8.594 11.344 14.781 1 98.69 125 ALA B C 1
ATOM 2905 O O . ALA B 1 125 ? 8.656 11.547 16 1 98.69 125 ALA B O 1
ATOM 2906 N N . ILE B 1 126 ? 8.516 12.32 13.898 1 98.75 126 ILE B N 1
ATOM 2907 C CA . ILE B 1 126 ? 8.586 13.719 14.289 1 98.75 126 ILE B CA 1
ATOM 2908 C C . ILE B 1 126 ? 7.344 14.102 15.086 1 98.75 126 ILE B C 1
ATOM 2910 O O . ILE B 1 126 ? 7.43 14.812 16.094 1 98.75 126 ILE B O 1
ATOM 2914 N N . ASN B 1 127 ? 6.188 13.594 14.609 1 97.81 127 ASN B N 1
ATOM 2915 C CA . ASN B 1 127 ? 4.941 13.844 15.328 1 97.81 127 ASN B CA 1
ATOM 2916 C C . ASN B 1 127 ? 5.027 13.375 16.781 1 97.81 127 ASN B C 1
ATOM 2918 O O . ASN B 1 127 ? 4.715 14.133 17.703 1 97.81 127 ASN B O 1
ATOM 2922 N N . LYS B 1 128 ? 5.527 12.18 16.938 1 96.06 128 LYS B N 1
ATOM 2923 C CA . LYS B 1 128 ? 5.668 11.609 18.281 1 96.06 128 LYS B CA 1
ATOM 2924 C C . LYS B 1 128 ? 6.738 12.352 19.078 1 96.06 128 LYS B C 1
ATOM 2926 O O . LYS B 1 128 ? 6.527 12.688 20.25 1 96.06 128 LYS B O 1
ATOM 2931 N N . TYR B 1 129 ? 7.844 12.609 18.469 1 97.94 129 TYR B N 1
ATOM 2932 C CA . TYR B 1 129 ? 8.984 13.219 19.141 1 97.94 129 TYR B CA 1
ATOM 2933 C C . TYR B 1 129 ? 8.633 14.609 19.656 1 97.94 129 TYR B C 1
ATOM 2935 O O . TYR B 1 129 ? 9.133 15.031 20.703 1 97.94 129 TYR B O 1
ATOM 2943 N N . THR B 1 130 ? 7.758 15.281 19.016 1 97.81 130 THR B N 1
ATOM 2944 C CA . THR B 1 130 ? 7.414 16.656 19.375 1 97.81 130 THR B CA 1
ATOM 2945 C C . THR B 1 130 ? 6.145 16.688 20.219 1 97.81 130 THR B C 1
ATOM 2947 O O . THR B 1 130 ? 5.504 17.734 20.344 1 97.81 130 THR B O 1
ATOM 2950 N N . ASN B 1 131 ? 5.715 15.492 20.734 1 96.38 131 ASN B N 1
ATOM 2951 C CA . ASN B 1 131 ? 4.512 15.359 21.547 1 96.38 131 ASN B CA 1
ATOM 2952 C C . ASN B 1 131 ? 3.277 15.875 20.812 1 96.38 131 ASN B C 1
ATOM 2954 O O . ASN B 1 131 ? 2.514 16.672 21.375 1 96.38 131 ASN B O 1
ATOM 2958 N N . TYR B 1 132 ? 3.256 15.523 19.516 1 95.5 132 TYR B N 1
ATOM 2959 C CA . TYR B 1 132 ? 2.086 15.781 18.688 1 95.5 132 TYR B CA 1
ATOM 2960 C C . TYR B 1 132 ? 1.852 17.281 18.531 1 95.5 132 TYR B C 1
ATOM 2962 O O . TYR B 1 132 ? 0.719 17.75 18.641 1 95.5 132 TYR B O 1
ATOM 2970 N N . ASN B 1 133 ? 2.924 18 18.344 1 96.62 133 ASN B N 1
ATOM 2971 C CA . ASN B 1 133 ? 2.873 19.422 18.016 1 96.62 133 ASN B CA 1
ATOM 2972 C C . ASN B 1 133 ? 2.361 19.656 16.609 1 96.62 133 ASN B C 1
ATOM 2974 O O . ASN B 1 133 ? 3.104 19.484 15.633 1 96.62 133 ASN B O 1
ATOM 2978 N N . SER B 1 134 ? 1.167 20.172 16.5 1 95.12 134 SER B N 1
ATOM 2979 C CA . SER B 1 134 ? 0.478 20.297 15.211 1 95.12 134 SER B CA 1
ATOM 2980 C C . SER B 1 134 ? 1.174 21.297 14.305 1 95.12 134 SER B C 1
ATOM 2982 O O . SER B 1 134 ? 1.195 21.125 13.078 1 95.12 134 SER B O 1
ATOM 2984 N N . LYS B 1 135 ? 1.699 22.312 14.852 1 96 135 LYS B N 1
ATOM 2985 C CA . LYS B 1 135 ? 2.395 23.312 14.062 1 96 135 LYS B CA 1
ATOM 2986 C C . LYS B 1 135 ? 3.648 22.734 13.414 1 96 135 LYS B C 1
ATOM 2988 O O . LYS B 1 135 ? 3.896 22.953 12.227 1 96 135 LYS B O 1
ATOM 2993 N N . VAL B 1 136 ? 4.41 21.984 14.188 1 97.94 136 VAL B N 1
ATOM 2994 C CA . VAL B 1 136 ? 5.629 21.359 13.68 1 97.94 136 VAL B CA 1
ATOM 2995 C C . VAL B 1 136 ? 5.281 20.344 12.594 1 97.94 136 VAL B C 1
ATOM 2997 O O . VAL B 1 136 ? 5.965 20.266 11.57 1 97.94 136 VAL B O 1
ATOM 3000 N N . LEU B 1 137 ? 4.238 19.609 12.812 1 98.06 137 LEU B N 1
ATOM 3001 C CA . LEU B 1 137 ? 3.854 18.594 11.844 1 98.06 137 LEU B CA 1
ATOM 3002 C C . LEU B 1 137 ? 3.422 19.234 10.523 1 98.06 137 LEU B C 1
ATOM 3004 O O . LEU B 1 137 ? 3.764 18.734 9.445 1 98.06 137 LEU B O 1
ATOM 3008 N N . LYS B 1 138 ? 2.676 20.312 10.617 1 97.94 138 LYS B N 1
ATOM 3009 C CA . LYS B 1 138 ? 2.303 21.031 9.406 1 97.94 138 LYS B CA 1
ATOM 3010 C C . LYS B 1 138 ? 3.539 21.516 8.656 1 97.94 138 LYS B C 1
ATOM 3012 O O . LYS B 1 138 ? 3.596 21.438 7.426 1 97.94 138 LYS B O 1
ATOM 3017 N N . GLU B 1 139 ? 4.496 22.047 9.383 1 98.44 139 GLU B N 1
ATOM 3018 C CA . GLU B 1 139 ? 5.742 22.516 8.773 1 98.44 139 GLU B CA 1
ATOM 3019 C C . GLU B 1 139 ? 6.484 21.359 8.102 1 98.44 139 GLU B C 1
ATOM 3021 O O . GLU B 1 139 ? 7.086 21.531 7.039 1 98.44 139 GLU B O 1
ATOM 3026 N N . LEU B 1 140 ? 6.473 20.203 8.742 1 98.88 140 LEU B N 1
ATOM 3027 C CA . LEU B 1 140 ? 7.098 19.016 8.156 1 98.88 140 LEU B CA 1
ATOM 3028 C C . LEU B 1 140 ? 6.426 18.641 6.844 1 98.88 140 LEU B C 1
ATOM 3030 O O . LEU B 1 140 ? 7.102 18.391 5.844 1 98.88 140 LEU B O 1
ATOM 3034 N N . ILE B 1 141 ? 5.07 18.609 6.832 1 98.81 141 ILE B N 1
ATOM 3035 C CA . ILE B 1 141 ? 4.32 18.297 5.621 1 98.81 141 ILE B CA 1
ATOM 3036 C C . ILE B 1 141 ? 4.668 19.297 4.523 1 98.81 141 ILE B C 1
ATOM 3038 O O . ILE B 1 141 ? 4.949 18.906 3.387 1 98.81 141 ILE B O 1
ATOM 3042 N N . ASN B 1 142 ? 4.727 20.578 4.902 1 98.62 142 ASN B N 1
ATOM 3043 C CA . ASN B 1 142 ? 5.125 21.609 3.959 1 98.62 142 ASN B CA 1
ATOM 3044 C C . ASN B 1 142 ? 6.52 21.359 3.398 1 98.62 142 ASN B C 1
ATOM 3046 O O . ASN B 1 142 ? 6.758 21.531 2.201 1 98.62 142 ASN B O 1
ATOM 3050 N N . SER B 1 143 ? 7.367 21 4.227 1 98.81 143 SER B N 1
ATOM 3051 C CA . SER B 1 143 ? 8.75 20.766 3.816 1 98.81 143 SER B CA 1
ATOM 3052 C C . SER B 1 143 ? 8.836 19.625 2.805 1 98.81 143 SER B C 1
ATOM 3054 O O . SER B 1 143 ? 9.562 19.734 1.811 1 98.81 143 SER B O 1
ATOM 3056 N N . PHE B 1 144 ? 8.117 18.516 3.01 1 98.88 144 PHE B N 1
ATOM 3057 C CA . PHE B 1 144 ? 8.117 17.391 2.076 1 98.88 144 PHE B CA 1
ATOM 3058 C C . PHE B 1 144 ? 7.602 17.828 0.71 1 98.88 144 PHE B C 1
ATOM 3060 O O . PHE B 1 144 ? 8.148 17.438 -0.322 1 98.88 144 PHE B O 1
ATOM 3067 N N . TYR B 1 145 ? 6.605 18.672 0.705 1 98.81 145 TYR B N 1
ATOM 3068 C CA . TYR B 1 145 ? 5.945 18.984 -0.555 1 98.81 145 TYR B CA 1
ATOM 3069 C C . TYR B 1 145 ? 6.664 20.125 -1.28 1 98.81 145 TYR B C 1
ATOM 3071 O O . TYR B 1 145 ? 6.656 20.172 -2.512 1 98.81 145 TYR B O 1
ATOM 3079 N N . THR B 1 146 ? 7.348 21 -0.567 1 98.06 146 THR B N 1
ATOM 3080 C CA . THR B 1 146 ? 8.055 22.094 -1.22 1 98.06 146 THR B CA 1
ATOM 3081 C C . THR B 1 146 ? 9.461 21.656 -1.636 1 98.06 146 THR B C 1
ATOM 3083 O O . THR B 1 146 ? 10.094 22.312 -2.463 1 98.06 146 THR B O 1
ATOM 3086 N N . ASN B 1 147 ? 10 20.594 -1.08 1 97.94 147 ASN B N 1
ATOM 3087 C CA . ASN B 1 147 ? 11.32 20.062 -1.388 1 97.94 147 ASN B CA 1
ATOM 3088 C C . ASN B 1 147 ? 11.258 18.578 -1.733 1 97.94 147 ASN B C 1
ATOM 3090 O O . ASN B 1 147 ? 12 17.766 -1.173 1 97.94 147 ASN B O 1
ATOM 3094 N N . GLN B 1 148 ? 10.43 18.203 -2.664 1 98.12 148 GLN B N 1
ATOM 3095 C CA . GLN B 1 148 ? 10.125 16.797 -2.896 1 98.12 148 GLN B CA 1
ATOM 3096 C C . GLN B 1 148 ? 11.078 16.188 -3.916 1 98.12 148 GLN B C 1
ATOM 3098 O O . GLN B 1 148 ? 11.344 14.977 -3.879 1 98.12 148 GLN B O 1
ATOM 3103 N N . SER B 1 149 ? 11.719 16.906 -4.793 1 97.81 149 SER B N 1
ATOM 3104 C CA . SER B 1 149 ? 12.43 16.438 -5.977 1 97.81 149 SER B CA 1
ATOM 3105 C C . SER B 1 149 ? 13.562 15.492 -5.598 1 97.81 149 SER B C 1
ATOM 3107 O O . SER B 1 149 ? 13.773 14.469 -6.258 1 97.81 149 SER B O 1
ATOM 3109 N N . PRO B 1 150 ? 14.305 15.734 -4.527 1 98.5 150 PRO B N 1
ATOM 3110 C CA . PRO B 1 150 ? 15.383 14.812 -4.164 1 98.5 150 PRO B CA 1
ATOM 3111 C C . PRO B 1 150 ? 14.859 13.43 -3.766 1 98.5 150 PRO B C 1
ATOM 3113 O O . PRO B 1 150 ? 15.633 12.469 -3.691 1 98.5 150 PRO B O 1
ATOM 3116 N N . LEU B 1 151 ? 13.578 13.312 -3.506 1 98.56 151 LEU B N 1
ATOM 3117 C CA . LEU B 1 151 ? 13.008 12.062 -3.01 1 98.56 151 LEU B CA 1
ATOM 3118 C C . LEU B 1 151 ? 12.367 11.273 -4.145 1 98.56 151 LEU B C 1
ATOM 3120 O O . LEU B 1 151 ? 11.758 10.227 -3.908 1 98.56 151 LEU B O 1
ATOM 3124 N N . TYR B 1 152 ? 12.508 11.758 -5.383 1 98.06 152 TYR B N 1
ATOM 3125 C CA . TYR B 1 152 ? 11.922 11.07 -6.523 1 98.06 152 TYR B CA 1
ATOM 3126 C C . TYR B 1 152 ? 12.656 9.758 -6.801 1 98.06 152 TYR B C 1
ATOM 3128 O O . TYR B 1 152 ? 13.836 9.617 -6.461 1 98.06 152 TYR B O 1
ATOM 3136 N N . ASN B 1 153 ? 11.977 8.852 -7.441 1 97.88 153 ASN B N 1
ATOM 3137 C CA . ASN B 1 153 ? 12.469 7.5 -7.66 1 97.88 153 ASN B CA 1
ATOM 3138 C C . ASN B 1 153 ? 13.82 7.496 -8.375 1 97.88 153 ASN B C 1
ATOM 3140 O O . ASN B 1 153 ? 14.695 6.695 -8.047 1 97.88 153 ASN B O 1
ATOM 3144 N N . ASN B 1 154 ? 13.953 8.367 -9.359 1 96.56 154 ASN B N 1
ATOM 3145 C CA . ASN B 1 154 ? 15.172 8.359 -10.164 1 96.56 154 ASN B CA 1
ATOM 3146 C C . ASN B 1 154 ? 16.406 8.695 -9.32 1 96.56 154 ASN B C 1
ATOM 3148 O O . ASN B 1 154 ? 17.531 8.352 -9.688 1 96.56 154 ASN B O 1
ATOM 3152 N N . ILE B 1 155 ? 16.219 9.297 -8.18 1 97.81 155 ILE B N 1
ATOM 3153 C CA . ILE B 1 155 ? 17.312 9.664 -7.289 1 97.81 155 ILE B CA 1
ATOM 3154 C C . ILE B 1 155 ? 17.469 8.609 -6.195 1 97.81 155 ILE B C 1
ATOM 3156 O O . ILE B 1 155 ? 18.531 8.008 -6.047 1 97.81 155 ILE B O 1
ATOM 3160 N N . VAL B 1 156 ? 16.406 8.258 -5.527 1 98.25 156 VAL B N 1
ATOM 3161 C CA . VAL B 1 156 ? 16.5 7.453 -4.316 1 98.25 156 VAL B CA 1
ATOM 3162 C C . VAL B 1 156 ? 16.641 5.977 -4.684 1 98.25 156 VAL B C 1
ATOM 3164 O O . VAL B 1 156 ? 17 5.152 -3.846 1 98.25 156 VAL B O 1
ATOM 3167 N N . SER B 1 157 ? 16.328 5.562 -5.895 1 97.62 157 SER B N 1
ATOM 3168 C CA . SER B 1 157 ? 16.531 4.18 -6.32 1 97.62 157 SER B CA 1
ATOM 3169 C C . SER B 1 157 ? 18 3.775 -6.219 1 97.62 157 SER B C 1
ATOM 3171 O O . SER B 1 157 ? 18.312 2.584 -6.184 1 97.62 157 SER B O 1
ATOM 3173 N N . GLU B 1 158 ? 18.875 4.73 -6.16 1 96.38 158 GLU B N 1
ATOM 3174 C CA . GLU B 1 158 ? 20.312 4.484 -6.082 1 96.38 158 GLU B CA 1
ATOM 3175 C C . GLU B 1 158 ? 20.828 4.695 -4.664 1 96.38 158 GLU B C 1
ATOM 3177 O O . GLU B 1 158 ? 22.016 4.945 -4.465 1 96.38 158 GLU B O 1
ATOM 3182 N N . MET B 1 159 ? 19.953 4.609 -3.73 1 98.06 159 MET B N 1
ATOM 3183 C CA . MET B 1 159 ? 20.328 4.812 -2.336 1 98.06 159 MET B CA 1
ATOM 3184 C C . MET B 1 159 ? 19.938 3.609 -1.483 1 98.06 159 MET B C 1
ATOM 3186 O O . MET B 1 159 ? 18.906 2.977 -1.737 1 98.06 159 MET B O 1
ATOM 3190 N N . LYS B 1 160 ? 20.797 3.342 -0.524 1 97.88 160 LYS B N 1
ATOM 3191 C CA . LYS B 1 160 ? 20.406 2.455 0.567 1 97.88 160 LYS B CA 1
ATOM 3192 C C . LYS B 1 160 ? 19.438 3.156 1.527 1 97.88 160 LYS B C 1
ATOM 3194 O O . LYS B 1 160 ? 19.328 4.383 1.505 1 97.88 160 LYS B O 1
ATOM 3199 N N . GLN B 1 161 ? 18.766 2.336 2.324 1 97.69 161 GLN B N 1
ATOM 3200 C CA . GLN B 1 161 ? 17.766 2.902 3.221 1 97.69 161 GLN B CA 1
ATOM 3201 C C . GLN B 1 161 ? 18.391 3.9 4.188 1 97.69 161 GLN B C 1
ATOM 3203 O O . GLN B 1 161 ? 17.828 4.965 4.449 1 97.69 161 GLN B O 1
ATOM 3208 N N . SER B 1 162 ? 19.547 3.561 4.719 1 97.12 162 SER B N 1
ATOM 3209 C CA . SER B 1 162 ? 20.203 4.457 5.66 1 97.12 162 SER B CA 1
ATOM 3210 C C . SER B 1 162 ? 20.578 5.781 4.996 1 97.12 162 SER B C 1
ATOM 3212 O O . SER B 1 162 ? 20.484 6.836 5.625 1 97.12 162 SER B O 1
ATOM 3214 N N . GLU B 1 163 ? 20.969 5.738 3.746 1 98.31 163 GLU B N 1
ATOM 3215 C CA . GLU B 1 163 ? 21.266 6.953 2.986 1 98.31 163 GLU B CA 1
ATOM 3216 C C . GLU B 1 163 ? 20 7.773 2.752 1 98.31 163 GLU B C 1
ATOM 3218 O O . GLU B 1 163 ? 20.031 9.008 2.791 1 98.31 163 GLU B O 1
ATOM 3223 N N . MET B 1 164 ? 18.938 7.105 2.525 1 98.44 164 MET B N 1
ATOM 3224 C CA . MET B 1 164 ? 17.656 7.777 2.324 1 98.44 164 MET B CA 1
ATOM 3225 C C . MET B 1 164 ? 17.203 8.477 3.6 1 98.44 164 MET B C 1
ATOM 3227 O O . MET B 1 164 ? 16.688 9.594 3.551 1 98.44 164 MET B O 1
ATOM 3231 N N . TYR B 1 165 ? 17.391 7.797 4.773 1 98.62 165 TYR B N 1
ATOM 3232 C CA . TYR B 1 165 ? 17.078 8.445 6.039 1 98.62 165 TYR B CA 1
ATOM 3233 C C . TYR B 1 165 ? 17.875 9.727 6.211 1 98.62 165 TYR B C 1
ATOM 3235 O O . TYR B 1 165 ? 17.344 10.75 6.648 1 98.62 165 TYR B O 1
ATOM 3243 N N . LYS B 1 166 ? 19.125 9.648 5.855 1 98.81 166 LYS B N 1
ATOM 3244 C CA . LYS B 1 166 ? 19.969 10.828 5.965 1 98.81 166 LYS B CA 1
ATOM 3245 C C . LYS B 1 166 ? 19.5 11.93 5.023 1 98.81 166 LYS B C 1
ATOM 3247 O O . LYS B 1 166 ? 19.484 13.109 5.398 1 98.81 166 LYS B O 1
ATOM 3252 N N . LEU B 1 167 ? 19.156 11.609 3.848 1 98.88 167 LEU B N 1
ATOM 3253 C CA . LEU B 1 167 ? 18.641 12.578 2.887 1 98.88 167 LEU B CA 1
ATOM 3254 C C . LEU B 1 167 ? 17.375 13.242 3.418 1 98.88 167 LEU B C 1
ATOM 3256 O O . LEU B 1 167 ? 17.25 14.469 3.367 1 98.88 167 LEU B O 1
ATOM 3260 N N . ILE B 1 168 ? 16.438 12.469 3.908 1 98.94 168 ILE B N 1
ATOM 3261 C CA . ILE B 1 168 ? 15.18 12.984 4.438 1 98.94 168 ILE B CA 1
ATOM 3262 C C . ILE B 1 168 ? 15.461 13.938 5.598 1 98.94 168 ILE B C 1
ATOM 3264 O O . ILE B 1 168 ? 14.891 15.031 5.672 1 98.94 168 ILE B O 1
ATOM 3268 N N . TYR B 1 169 ? 16.359 13.523 6.465 1 98.94 169 TYR B N 1
ATOM 3269 C CA . TYR B 1 169 ? 16.719 14.375 7.598 1 98.94 169 TYR B CA 1
ATOM 3270 C C . TYR B 1 169 ? 17.281 15.711 7.125 1 98.94 169 TYR B C 1
ATOM 3272 O O . TYR B 1 169 ? 16.812 16.766 7.539 1 98.94 169 TYR B O 1
ATOM 3280 N N . THR B 1 170 ? 18.25 15.664 6.242 1 98.81 170 THR B N 1
ATOM 3281 C CA . THR B 1 170 ? 18.953 16.875 5.816 1 98.81 170 THR B CA 1
ATOM 3282 C C . THR B 1 170 ? 18.047 17.766 4.969 1 98.81 170 THR B C 1
ATOM 3284 O O . THR B 1 170 ? 18.078 18.984 5.098 1 98.81 170 THR B O 1
ATOM 3287 N N . ASN B 1 171 ? 17.219 17.125 4.156 1 98.44 171 ASN B N 1
ATOM 3288 C CA . ASN B 1 171 ? 16.406 17.828 3.178 1 98.44 171 ASN B CA 1
ATOM 3289 C C . ASN B 1 171 ? 15.117 18.359 3.793 1 98.44 171 ASN B C 1
ATOM 3291 O O . ASN B 1 171 ? 14.586 19.375 3.361 1 98.44 171 ASN B O 1
ATOM 3295 N N . ASN B 1 172 ? 14.531 17.688 4.816 1 98.81 172 ASN B N 1
ATOM 3296 C CA . ASN B 1 172 ? 13.148 17.953 5.191 1 98.81 172 ASN B CA 1
ATOM 3297 C C . ASN B 1 172 ? 13.016 18.203 6.691 1 98.81 172 ASN B C 1
ATOM 3299 O O . ASN B 1 172 ? 12.055 18.844 7.133 1 98.81 172 ASN B O 1
ATOM 3303 N N . ILE B 1 173 ? 13.969 17.734 7.523 1 98.88 173 ILE B N 1
ATOM 3304 C CA . ILE B 1 173 ? 13.711 17.688 8.961 1 98.88 173 ILE B CA 1
ATOM 3305 C C . ILE B 1 173 ? 14.672 18.625 9.68 1 98.88 173 ILE B C 1
ATOM 3307 O O . ILE B 1 173 ? 14.281 19.312 10.625 1 98.88 173 ILE B O 1
ATOM 3311 N N . GLN B 1 174 ? 15.883 18.766 9.211 1 98.69 174 GLN B N 1
ATOM 3312 C CA . GLN B 1 174 ? 16.938 19.484 9.906 1 98.69 174 GLN B CA 1
ATOM 3313 C C . GLN B 1 174 ? 16.562 20.938 10.133 1 98.69 174 GLN B C 1
ATOM 3315 O O . GLN B 1 174 ? 16.828 21.5 11.203 1 98.69 174 GLN B O 1
ATOM 3320 N N . SER B 1 175 ? 15.914 21.547 9.172 1 97.88 175 SER B N 1
ATOM 3321 C CA . SER B 1 175 ? 15.586 22.969 9.234 1 97.88 175 SER B CA 1
ATOM 3322 C C . SER B 1 175 ? 14.508 23.234 10.281 1 97.88 175 SER B C 1
ATOM 3324 O O . SER B 1 175 ? 14.312 24.375 10.695 1 97.88 175 SER B O 1
ATOM 3326 N N . LEU B 1 176 ? 13.75 22.234 10.68 1 98.31 176 LEU B N 1
ATOM 3327 C CA . LEU B 1 176 ? 12.719 22.406 11.703 1 98.31 176 LEU B CA 1
ATOM 3328 C C . LEU B 1 176 ? 13.336 22.625 13.078 1 98.31 176 LEU B C 1
ATOM 3330 O O . LEU B 1 176 ? 12.672 23.094 13.992 1 98.31 176 LEU B O 1
ATOM 3334 N N . ASN B 1 177 ? 14.578 22.219 13.289 1 98.25 177 ASN B N 1
ATOM 3335 C CA . ASN B 1 177 ? 15.336 22.406 14.516 1 98.25 177 ASN B CA 1
ATOM 3336 C C . ASN B 1 177 ? 14.625 21.797 15.719 1 98.25 177 ASN B C 1
ATOM 3338 O O . ASN B 1 177 ? 14.562 22.406 16.797 1 98.25 177 ASN B O 1
ATOM 3342 N N . VAL B 1 178 ? 14.094 20.578 15.531 1 98.62 178 VAL B N 1
ATOM 3343 C CA . VAL B 1 178 ? 13.32 20 16.625 1 98.62 178 VAL B CA 1
ATOM 3344 C C . VAL B 1 178 ? 13.969 18.688 17.078 1 98.62 178 VAL B C 1
ATOM 3346 O O . VAL B 1 178 ? 13.688 18.188 18.172 1 98.62 178 VAL B O 1
ATOM 3349 N N . ILE B 1 179 ? 14.789 18.156 16.312 1 98.75 179 ILE B N 1
ATOM 3350 C CA . ILE B 1 179 ? 15.336 16.828 16.609 1 98.75 179 ILE B CA 1
ATOM 3351 C C . ILE B 1 179 ? 16.75 16.719 16.031 1 98.75 179 ILE B C 1
ATOM 3353 O O . ILE B 1 179 ? 17.031 17.234 14.945 1 98.75 179 ILE B O 1
ATOM 3357 N N . SER B 1 180 ? 17.609 16.016 16.656 1 98.81 180 SER B N 1
ATOM 3358 C CA . SER B 1 180 ? 18.953 15.742 16.156 1 98.81 180 SER B CA 1
ATOM 3359 C C . SER B 1 180 ? 18.953 14.57 15.18 1 98.81 180 SER B C 1
ATOM 3361 O O . SER B 1 180 ? 18 13.781 15.156 1 98.81 180 SER B O 1
ATOM 3363 N N . TRP B 1 181 ? 20.031 14.438 14.414 1 98.62 181 TRP B N 1
ATOM 3364 C CA . TRP B 1 181 ? 20.188 13.312 13.492 1 98.62 181 TRP B CA 1
ATOM 3365 C C . TRP B 1 181 ? 20.125 11.992 14.25 1 98.62 181 TRP B C 1
ATOM 3367 O O . TRP B 1 181 ? 19.422 11.062 13.836 1 98.62 181 TRP B O 1
ATOM 3377 N N . ASN B 1 182 ? 20.828 11.906 15.375 1 98.69 182 ASN B N 1
ATOM 3378 C CA . ASN B 1 182 ? 20.922 10.656 16.125 1 98.69 182 ASN B CA 1
ATOM 3379 C C . ASN B 1 182 ? 19.562 10.25 16.688 1 98.69 182 ASN B C 1
ATOM 3381 O O . ASN B 1 182 ? 19.188 9.078 16.641 1 98.69 182 ASN B O 1
ATOM 3385 N N . ASP B 1 183 ? 18.844 11.227 17.203 1 98.75 183 ASP B N 1
ATOM 3386 C CA . ASP B 1 183 ? 17.516 10.938 17.734 1 98.75 183 ASP B CA 1
ATOM 3387 C C . ASP B 1 183 ? 16.547 10.516 16.625 1 98.75 183 ASP B C 1
ATOM 3389 O O . ASP B 1 183 ? 15.742 9.602 16.812 1 98.75 183 ASP B O 1
ATOM 3393 N N . TYR B 1 184 ? 16.688 11.242 15.57 1 98.88 184 TYR B N 1
ATOM 3394 C CA . TYR B 1 184 ? 15.875 10.891 14.406 1 98.88 184 TYR B CA 1
ATOM 3395 C C . TYR B 1 184 ? 16.156 9.469 13.945 1 98.88 184 TYR B C 1
ATOM 3397 O O . TYR B 1 184 ? 15.234 8.672 13.766 1 98.88 184 TYR B O 1
ATOM 3405 N N . LEU B 1 185 ? 17.406 9.125 13.742 1 98.69 185 LEU B N 1
ATOM 3406 C CA . LEU B 1 185 ? 17.797 7.789 13.281 1 98.69 185 LEU B CA 1
ATOM 3407 C C . LEU B 1 185 ? 17.312 6.719 14.258 1 98.69 185 LEU B C 1
ATOM 3409 O O . LEU B 1 185 ? 16.844 5.66 13.844 1 98.69 185 LEU B O 1
ATOM 3413 N N . ASN B 1 186 ? 17.406 6.996 15.586 1 98.56 186 ASN B N 1
ATOM 3414 C CA . ASN B 1 186 ? 16.922 6.066 16.594 1 98.56 186 ASN B CA 1
ATOM 3415 C C . ASN B 1 186 ? 15.43 5.789 16.438 1 98.56 186 ASN B C 1
ATOM 3417 O O . ASN B 1 186 ? 14.977 4.66 16.625 1 98.56 186 ASN B O 1
ATOM 3421 N N . LEU B 1 187 ? 14.656 6.785 16.109 1 98.62 187 LEU B N 1
ATOM 3422 C CA . LEU B 1 187 ? 13.227 6.621 15.906 1 98.62 187 LEU B CA 1
ATOM 3423 C C . LEU B 1 187 ? 12.938 5.82 14.641 1 98.62 187 LEU B C 1
ATOM 3425 O O . LEU B 1 187 ? 12.031 4.984 14.617 1 98.62 187 LEU B O 1
ATOM 3429 N N . MET B 1 188 ? 13.766 6.066 13.602 1 98.44 188 MET B N 1
ATOM 3430 C CA . MET B 1 188 ? 13.578 5.348 12.344 1 98.44 188 MET B CA 1
ATOM 3431 C C . MET B 1 188 ? 13.883 3.865 12.516 1 98.44 188 MET B C 1
ATOM 3433 O O . MET B 1 188 ? 13.391 3.033 11.75 1 98.44 188 MET B O 1
ATOM 3437 N N . LEU B 1 189 ? 14.633 3.535 13.477 1 97.56 189 LEU B N 1
ATOM 3438 C CA . LEU B 1 189 ? 15.008 2.148 13.742 1 97.56 189 LEU B CA 1
ATOM 3439 C C . LEU B 1 189 ? 14.133 1.551 14.844 1 97.56 189 LEU B C 1
ATOM 3441 O O . LEU B 1 189 ? 14.297 0.381 15.195 1 97.56 189 LEU B O 1
ATOM 3445 N N . ASP B 1 190 ? 13.242 2.346 15.43 1 96.69 190 ASP B N 1
ATOM 3446 C CA . ASP B 1 190 ? 12.312 1.923 16.484 1 96.69 190 ASP B CA 1
ATOM 3447 C C . ASP B 1 190 ? 11.109 1.195 15.883 1 96.69 190 ASP B C 1
ATOM 3449 O O . ASP B 1 190 ? 10.344 1.78 15.117 1 96.69 190 ASP B O 1
ATOM 3453 N N . GLY B 1 191 ? 10.891 -0.036 16.281 1 96.31 191 GLY B N 1
ATOM 3454 C CA . GLY B 1 191 ? 9.789 -0.843 15.766 1 96.31 191 GLY B CA 1
ATOM 3455 C C . GLY B 1 191 ? 8.43 -0.222 16.016 1 96.31 191 GLY B C 1
ATOM 3456 O O . GLY B 1 191 ? 7.484 -0.462 15.258 1 96.31 191 GLY B O 1
ATOM 3457 N N . SER B 1 192 ? 8.297 0.612 17.031 1 95.75 192 SER B N 1
ATOM 3458 C CA . SER B 1 192 ? 7.004 1.228 17.328 1 95.75 192 SER B CA 1
ATOM 3459 C C . SER B 1 192 ? 6.617 2.238 16.25 1 95.75 192 SER B C 1
ATOM 3461 O O . SER B 1 192 ? 5.434 2.398 15.945 1 95.75 192 SER B O 1
ATOM 3463 N N . ILE B 1 193 ? 7.613 2.994 15.688 1 97.75 193 ILE B N 1
ATOM 3464 C CA . ILE B 1 193 ? 7.352 3.928 14.602 1 97.75 193 ILE B CA 1
ATOM 3465 C C . ILE B 1 193 ? 6.898 3.158 13.359 1 97.75 193 ILE B C 1
ATOM 3467 O O . ILE B 1 193 ? 5.938 3.555 12.695 1 97.75 193 ILE B O 1
ATOM 3471 N N . ASP B 1 194 ? 7.562 2.059 13.109 1 97.38 194 ASP B N 1
ATOM 3472 C CA . ASP B 1 194 ? 7.191 1.19 11.992 1 97.38 194 ASP B CA 1
ATOM 3473 C C . ASP B 1 194 ? 5.754 0.691 12.141 1 97.38 194 ASP B C 1
ATOM 3475 O O . ASP B 1 194 ? 4.953 0.808 11.211 1 97.38 194 ASP B O 1
ATOM 3479 N N . MET B 1 195 ? 5.391 0.199 13.32 1 96.19 195 MET B N 1
ATOM 3480 C CA . MET B 1 195 ? 4.07 -0.369 13.57 1 96.19 195 MET B CA 1
ATOM 3481 C C . MET B 1 195 ? 2.984 0.693 13.422 1 96.19 195 MET B C 1
ATOM 3483 O O . MET B 1 195 ? 1.918 0.424 12.867 1 96.19 195 MET B O 1
ATOM 3487 N N . ARG B 1 196 ? 3.244 1.855 13.875 1 95.56 196 ARG B N 1
ATOM 3488 C CA . ARG B 1 196 ? 2.279 2.943 13.75 1 95.56 196 ARG B CA 1
ATOM 3489 C C . ARG B 1 196 ? 2.1 3.348 12.297 1 95.56 196 ARG B C 1
ATOM 3491 O O . ARG B 1 196 ? 0.985 3.654 11.859 1 95.56 196 ARG B O 1
ATOM 3498 N N . THR B 1 197 ? 3.193 3.338 11.57 1 97.44 197 THR B N 1
ATOM 3499 C CA . THR B 1 197 ? 3.127 3.68 10.148 1 97.44 197 THR B CA 1
ATOM 3500 C C . THR B 1 197 ? 2.35 2.619 9.375 1 97.44 197 THR B C 1
ATOM 3502 O O . THR B 1 197 ? 1.537 2.947 8.508 1 97.44 197 THR B O 1
ATOM 3505 N N . ARG B 1 198 ? 2.576 1.35 9.734 1 97 198 ARG B N 1
ATOM 3506 C CA . ARG B 1 198 ? 1.801 0.266 9.141 1 97 198 ARG B CA 1
ATOM 3507 C C . ARG B 1 198 ? 0.307 0.468 9.375 1 97 198 ARG B C 1
ATOM 3509 O O . ARG B 1 198 ? -0.502 0.262 8.469 1 97 198 ARG B O 1
ATOM 3516 N N . THR B 1 199 ? 0.001 0.86 10.562 1 95.69 199 THR B N 1
ATOM 3517 C CA . THR B 1 199 ? -1.395 1.057 10.938 1 95.69 199 THR B CA 1
ATOM 3518 C C . THR B 1 199 ? -2.035 2.146 10.078 1 95.69 199 THR B C 1
ATOM 3520 O O . THR B 1 199 ? -3.18 2.006 9.641 1 95.69 199 THR B O 1
ATOM 3523 N N . LEU B 1 200 ? -1.283 3.213 9.82 1 95.44 200 LEU B N 1
ATOM 3524 C CA . LEU B 1 200 ? -1.811 4.285 8.977 1 95.44 200 LEU B CA 1
ATOM 3525 C C . LEU B 1 200 ? -2.068 3.787 7.562 1 95.44 200 LEU B C 1
ATOM 3527 O O . LEU B 1 200 ? -3.098 4.109 6.965 1 95.44 200 LEU B O 1
ATOM 3531 N N . PHE B 1 201 ? -1.171 3.023 7.039 1 97.62 201 PHE B N 1
ATOM 3532 C CA . PHE B 1 201 ? -1.371 2.416 5.73 1 97.62 201 PHE B CA 1
ATOM 3533 C C . PHE B 1 201 ? -2.617 1.539 5.723 1 97.62 201 PHE B C 1
ATOM 3535 O O . PHE B 1 201 ? -3.465 1.66 4.836 1 97.62 201 PHE B O 1
ATOM 3542 N N . LYS B 1 202 ? -2.717 0.691 6.711 1 96.38 202 LYS B N 1
ATOM 3543 C CA . LYS B 1 202 ? -3.816 -0.266 6.797 1 96.38 202 LYS B CA 1
ATOM 3544 C C . LYS B 1 202 ? -5.16 0.449 6.902 1 96.38 202 LYS B C 1
ATOM 3546 O O . LYS B 1 202 ? -6.137 0.039 6.273 1 96.38 202 LYS B O 1
ATOM 3551 N N . LEU B 1 203 ? -5.188 1.494 7.66 1 95.06 203 LEU B N 1
ATOM 3552 C CA . LEU B 1 203 ? -6.43 2.242 7.824 1 95.06 203 LEU B CA 1
ATOM 3553 C C . LEU B 1 203 ? -6.859 2.877 6.504 1 95.06 203 LEU B C 1
ATOM 3555 O O . LEU B 1 203 ? -8.031 2.807 6.129 1 95.06 203 LEU B O 1
ATOM 3559 N N . SER B 1 204 ? -5.934 3.467 5.805 1 96.5 204 SER B N 1
ATOM 3560 C CA . SER B 1 204 ? -6.254 4.109 4.535 1 96.5 204 SER B CA 1
ATOM 3561 C C . SER B 1 204 ? -6.746 3.094 3.512 1 96.5 204 SER B C 1
ATOM 3563 O O . SER B 1 204 ? -7.742 3.334 2.82 1 96.5 204 SER B O 1
ATOM 3565 N N . THR B 1 205 ? -6.117 1.942 3.453 1 96.62 205 THR B N 1
ATOM 3566 C CA . THR B 1 205 ? -6.484 0.949 2.451 1 96.62 205 THR B CA 1
ATOM 3567 C C . THR B 1 205 ? -7.762 0.218 2.855 1 96.62 205 THR B C 1
ATOM 3569 O O . THR B 1 205 ? -8.562 -0.166 2 1 96.62 205 THR B O 1
ATOM 3572 N N . ALA B 1 206 ? -7.98 0.053 4.145 1 94.75 206 ALA B N 1
ATOM 3573 C CA . ALA B 1 206 ? -9.227 -0.538 4.621 1 94.75 206 ALA B CA 1
ATOM 3574 C C . ALA B 1 206 ? -10.43 0.308 4.211 1 94.75 206 ALA B C 1
ATOM 3576 O O . ALA B 1 206 ? -11.531 -0.216 4.02 1 94.75 206 ALA B O 1
ATOM 3577 N N . ASN B 1 207 ? -10.211 1.577 4.02 1 93.5 207 ASN B N 1
ATOM 3578 C CA . ASN B 1 207 ? -11.258 2.492 3.594 1 93.5 207 ASN B CA 1
ATOM 3579 C C . ASN B 1 207 ? -11.391 2.531 2.074 1 93.5 207 ASN B C 1
ATOM 3581 O O . ASN B 1 207 ? -12.133 3.346 1.53 1 93.5 207 ASN B O 1
ATOM 3585 N N . GLY B 1 208 ? -10.633 1.708 1.401 1 94.56 208 GLY B N 1
ATOM 3586 C CA . GLY B 1 208 ? -10.758 1.571 -0.041 1 94.56 208 GLY B CA 1
ATOM 3587 C C . GLY B 1 208 ? -9.953 2.607 -0.807 1 94.56 208 GLY B C 1
ATOM 3588 O O . GLY B 1 208 ? -10.164 2.795 -2.008 1 94.56 208 GLY B O 1
ATOM 3589 N N . VAL B 1 209 ? -9.07 3.314 -0.102 1 96.62 209 VAL B N 1
ATOM 3590 C CA . VAL B 1 209 ? -8.266 4.332 -0.768 1 96.62 209 VAL B CA 1
ATOM 3591 C C . VAL B 1 209 ? -7.121 3.666 -1.529 1 96.62 209 VAL B C 1
ATOM 3593 O O . VAL B 1 209 ? -6.43 2.797 -0.991 1 96.62 209 VAL B O 1
ATOM 3596 N N . PHE B 1 210 ? -6.898 4.105 -2.816 1 96.31 210 PHE B N 1
ATOM 3597 C CA . PHE B 1 210 ? -5.945 3.393 -3.656 1 96.31 210 PHE B CA 1
ATOM 3598 C C . PHE B 1 210 ? -5.051 4.367 -4.414 1 96.31 210 PHE B C 1
ATOM 3600 O O . PHE B 1 210 ? -4.141 3.953 -5.133 1 96.31 210 PHE B O 1
ATOM 3607 N N . ALA B 1 211 ? -5.32 5.664 -4.25 1 96.56 211 ALA B N 1
ATOM 3608 C CA . ALA B 1 211 ? -4.566 6.691 -4.965 1 96.56 211 ALA B CA 1
ATOM 3609 C C . ALA B 1 211 ? -4.434 7.957 -4.125 1 96.56 211 ALA B C 1
ATOM 3611 O O . ALA B 1 211 ? -5.184 8.156 -3.166 1 96.56 211 ALA B O 1
ATOM 3612 N N . THR B 1 212 ? -3.451 8.727 -4.383 1 98.06 212 THR B N 1
ATOM 3613 C CA . THR B 1 212 ? -3.27 10 -3.695 1 98.06 212 THR B CA 1
ATOM 3614 C C . THR B 1 212 ? -3.064 11.125 -4.703 1 98.06 212 THR B C 1
ATOM 3616 O O . THR B 1 212 ? -2.508 10.914 -5.781 1 98.06 212 THR B O 1
ATOM 3619 N N . PRO B 1 213 ? -3.521 12.281 -4.465 1 98.44 213 PRO B N 1
ATOM 3620 C CA . PRO B 1 213 ? -4.418 12.562 -3.342 1 98.44 213 PRO B CA 1
ATOM 3621 C C . PRO B 1 213 ? -5.832 12.031 -3.566 1 98.44 213 PRO B C 1
ATOM 3623 O O . PRO B 1 213 ? -6.258 11.859 -4.711 1 98.44 213 PRO B O 1
ATOM 3626 N N . SER B 1 214 ? -6.496 11.609 -2.504 1 98.19 214 SER B N 1
ATOM 3627 C CA . SER B 1 214 ? -7.914 11.266 -2.498 1 98.19 214 SER B CA 1
ATOM 3628 C C . SER B 1 214 ? -8.688 12.102 -1.477 1 98.19 214 SER B C 1
ATOM 3630 O O . SER B 1 214 ? -8.133 12.477 -0.439 1 98.19 214 SER B O 1
ATOM 3632 N N . PHE B 1 215 ? -9.953 12.336 -1.781 1 98.19 215 PHE B N 1
ATOM 3633 C CA . PHE B 1 215 ? -10.719 13.305 -1.009 1 98.19 215 PHE B CA 1
ATOM 3634 C C . PHE B 1 215 ? -12.078 12.734 -0.611 1 98.19 215 PHE B C 1
ATOM 3636 O O . PHE B 1 215 ? -12.766 12.125 -1.435 1 98.19 215 PHE B O 1
ATOM 3643 N N . TYR B 1 216 ? -12.422 12.961 0.604 1 97.31 216 TYR B N 1
ATOM 3644 C CA . TYR B 1 216 ? -13.758 12.672 1.109 1 97.31 216 TYR B CA 1
ATOM 3645 C C . TYR B 1 216 ? -14.328 13.867 1.869 1 97.31 216 TYR B C 1
ATOM 3647 O O . TYR B 1 216 ? -13.609 14.516 2.633 1 97.31 216 TYR B O 1
ATOM 3655 N N . VAL B 1 217 ? -15.547 14.172 1.623 1 97.31 217 VAL B N 1
ATOM 3656 C CA . VAL B 1 217 ? -16.266 15.219 2.352 1 97.31 217 VAL B CA 1
ATOM 3657 C C . VAL B 1 217 ? -17.484 14.617 3.041 1 97.31 217 VAL B C 1
ATOM 3659 O O . VAL B 1 217 ? -18.391 14.094 2.377 1 97.31 217 VAL B O 1
ATOM 3662 N N . ASN B 1 218 ? -17.406 14.758 4.363 1 96.06 218 ASN B N 1
ATOM 3663 C CA . ASN B 1 218 ? -18.453 14.141 5.172 1 96.06 218 ASN B CA 1
ATOM 3664 C C . ASN B 1 218 ? -18.703 12.688 4.766 1 96.06 218 ASN B C 1
ATOM 3666 O O . ASN B 1 218 ? -19.844 12.273 4.594 1 96.06 218 ASN B O 1
ATOM 3670 N N . GLY B 1 219 ? -17.609 12 4.43 1 94.81 219 GLY B N 1
ATOM 3671 C CA . GLY B 1 219 ? -17.641 10.57 4.18 1 94.81 219 GLY B CA 1
ATOM 3672 C C . GLY B 1 219 ? -17.906 10.219 2.727 1 94.81 219 GLY B C 1
ATOM 3673 O O . GLY B 1 219 ? -17.891 9.047 2.348 1 94.81 219 GLY B O 1
ATOM 3674 N N . VAL B 1 220 ? -18.156 11.188 1.929 1 95.5 220 VAL B N 1
ATOM 3675 C CA . VAL B 1 220 ? -18.453 10.945 0.522 1 95.5 220 VAL B CA 1
ATOM 3676 C C . VAL B 1 220 ? -17.219 11.227 -0.328 1 95.5 220 VAL B C 1
ATOM 3678 O O . VAL B 1 220 ? -16.609 12.297 -0.216 1 95.5 220 VAL B O 1
ATOM 3681 N N . ALA B 1 221 ? -16.859 10.281 -1.155 1 95.69 221 ALA B N 1
ATOM 3682 C CA . ALA B 1 221 ? -15.703 10.438 -2.025 1 95.69 221 ALA B CA 1
ATOM 3683 C C . ALA B 1 221 ? -15.938 11.547 -3.047 1 95.69 221 ALA B C 1
ATOM 3685 O O . ALA B 1 221 ? -17 11.633 -3.65 1 95.69 221 ALA B O 1
ATOM 3686 N N . ILE B 1 222 ? -14.984 12.398 -3.16 1 97.06 222 ILE B N 1
ATOM 3687 C CA . ILE B 1 222 ? -15.008 13.43 -4.191 1 97.06 222 ILE B CA 1
ATOM 3688 C C . ILE B 1 222 ? -14.18 12.977 -5.395 1 97.06 222 ILE B C 1
ATOM 3690 O O . ILE B 1 222 ? -12.953 12.961 -5.344 1 97.06 222 ILE B O 1
ATOM 3694 N N . GLN B 1 223 ? -14.867 12.648 -6.438 1 93.19 223 GLN B N 1
ATOM 3695 C CA . GLN B 1 223 ? -14.195 12.195 -7.648 1 93.19 223 GLN B CA 1
ATOM 3696 C C . GLN B 1 223 ? -13.43 13.336 -8.312 1 93.19 223 GLN B C 1
ATOM 3698 O O . GLN B 1 223 ? -13.922 14.461 -8.383 1 93.19 223 GLN B O 1
ATOM 3703 N N . ASN B 1 224 ? -12.203 13.102 -8.68 1 92.5 224 ASN B N 1
ATOM 3704 C CA . ASN B 1 224 ? -11.336 14.039 -9.375 1 92.5 224 ASN B CA 1
ATOM 3705 C C . ASN B 1 224 ? -11.094 15.305 -8.555 1 92.5 224 ASN B C 1
ATOM 3707 O O . ASN B 1 224 ? -10.977 16.391 -9.117 1 92.5 224 ASN B O 1
ATOM 3711 N N . GLY B 1 225 ? -11.141 15.148 -7.23 1 94.69 225 GLY B N 1
ATOM 3712 C CA . GLY B 1 225 ? -10.922 16.297 -6.363 1 94.69 225 GLY B CA 1
ATOM 3713 C C . GLY B 1 225 ? -9.586 16.969 -6.598 1 94.69 225 GLY B C 1
ATOM 3714 O O . GLY B 1 225 ? -9.414 18.156 -6.289 1 94.69 225 GLY B O 1
ATOM 3715 N N . GLU B 1 226 ? -8.602 16.234 -7.113 1 94.56 226 GLU B N 1
ATOM 3716 C CA . GLU B 1 226 ? -7.281 16.781 -7.406 1 94.56 226 GLU B CA 1
ATOM 3717 C C . GLU B 1 226 ? -7.355 17.844 -8.492 1 94.56 226 GLU B C 1
ATOM 3719 O O . GLU B 1 226 ? -6.469 18.688 -8.602 1 94.56 226 GLU B O 1
ATOM 3724 N N . ASN B 1 227 ? -8.445 17.828 -9.227 1 95.44 227 ASN B N 1
ATOM 3725 C CA . ASN B 1 227 ? -8.625 18.781 -10.312 1 95.44 227 ASN B CA 1
ATOM 3726 C C . ASN B 1 227 ? -9.477 19.969 -9.875 1 95.44 227 ASN B C 1
ATOM 3728 O O . ASN B 1 227 ? -9.672 20.922 -10.641 1 95.44 227 ASN B O 1
ATOM 3732 N N . PHE B 1 228 ? -10.07 19.938 -8.688 1 97.12 228 PHE B N 1
ATOM 3733 C CA . PHE B 1 228 ? -10.867 21.031 -8.18 1 97.12 228 PHE B CA 1
ATOM 3734 C C . PHE B 1 228 ? -9.992 22.266 -7.914 1 97.12 228 PHE B C 1
ATOM 3736 O O . PHE B 1 228 ? -8.906 22.141 -7.344 1 97.12 228 PHE B O 1
ATOM 3743 N N . THR B 1 229 ? -10.445 23.375 -8.359 1 97.69 229 THR B N 1
ATOM 3744 C CA . THR B 1 229 ? -9.828 24.641 -7.996 1 97.69 229 THR B CA 1
ATOM 3745 C C . THR B 1 229 ? -10.234 25.047 -6.582 1 97.69 229 THR B C 1
ATOM 3747 O O . THR B 1 229 ? -11.102 24.438 -5.973 1 97.69 229 THR B O 1
ATOM 3750 N N . PHE B 1 230 ? -9.57 26.156 -6.141 1 98.06 230 PHE B N 1
ATOM 3751 C CA . PHE B 1 230 ? -9.953 26.766 -4.875 1 98.06 230 PHE B CA 1
ATOM 3752 C C . PHE B 1 230 ? -11.438 27.109 -4.859 1 98.06 230 PHE B C 1
ATOM 3754 O O . PHE B 1 230 ? -12.148 26.781 -3.908 1 98.06 230 PHE B O 1
ATOM 3761 N N . ASN B 1 231 ? -11.922 27.672 -5.887 1 98.19 231 ASN B N 1
ATOM 3762 C CA . ASN B 1 231 ? -13.32 28.094 -5.957 1 98.19 231 ASN B CA 1
ATOM 3763 C C . ASN B 1 231 ? -14.266 26.891 -5.969 1 98.19 231 ASN B C 1
ATOM 3765 O O . ASN B 1 231 ? -15.367 26.953 -5.418 1 98.19 231 ASN B O 1
ATOM 3769 N N . ASP B 1 232 ? -13.844 25.828 -6.617 1 98.31 232 ASP B N 1
ATOM 3770 C CA . ASP B 1 232 ? -14.648 24.609 -6.621 1 98.31 232 ASP B CA 1
ATOM 3771 C C . ASP B 1 232 ? -14.836 24.062 -5.207 1 98.31 232 ASP B C 1
ATOM 3773 O O . ASP B 1 232 ? -15.945 23.703 -4.82 1 98.31 232 ASP B O 1
ATOM 3777 N N . TRP B 1 233 ? -13.797 24.016 -4.461 1 98.38 233 TRP B N 1
ATOM 3778 C CA . TRP B 1 233 ? -13.836 23.531 -3.088 1 98.38 233 TRP B CA 1
ATOM 3779 C C . TRP B 1 233 ? -14.695 24.438 -2.213 1 98.38 233 TRP B C 1
ATOM 3781 O O . TRP B 1 233 ? -15.539 23.953 -1.449 1 98.38 233 TRP B O 1
ATOM 3791 N N . VAL B 1 234 ? -14.555 25.734 -2.293 1 97.5 234 VAL B N 1
ATOM 3792 C CA . VAL B 1 234 ? -15.32 26.688 -1.503 1 97.5 234 VAL B CA 1
ATOM 3793 C C . VAL B 1 234 ? -16.812 26.531 -1.812 1 97.5 234 VAL B C 1
ATOM 3795 O O . VAL B 1 234 ? -17.641 26.531 -0.901 1 97.5 234 VAL B O 1
ATOM 3798 N N . SER B 1 235 ? -17.094 26.422 -3.084 1 97.69 235 SER B N 1
ATOM 3799 C CA . SER B 1 235 ? -18.484 26.234 -3.482 1 97.69 235 SER B CA 1
ATOM 3800 C C . SER B 1 235 ? -19.062 24.953 -2.883 1 97.69 235 SER B C 1
ATOM 3802 O O . SER B 1 235 ? -20.203 24.922 -2.42 1 97.69 235 SER B O 1
ATOM 3804 N N . LEU B 1 236 ? -18.281 23.938 -2.957 1 97.38 236 LEU B N 1
ATOM 3805 C CA . LEU B 1 236 ? -18.703 22.672 -2.379 1 97.38 236 LEU B CA 1
ATOM 3806 C C . LEU B 1 236 ? -18.953 22.812 -0.882 1 97.38 236 LEU B C 1
ATOM 3808 O O . LEU B 1 236 ? -19.969 22.344 -0.372 1 97.38 236 LEU B O 1
ATOM 3812 N N . PHE B 1 237 ? -18.047 23.422 -0.112 1 96.31 237 PHE B N 1
ATOM 3813 C CA . PHE B 1 237 ? -18.188 23.609 1.327 1 96.31 237 PHE B CA 1
ATOM 3814 C C . PHE B 1 237 ? -19.453 24.391 1.654 1 96.31 237 PHE B C 1
ATOM 3816 O O . PHE B 1 237 ? -20.219 24.016 2.541 1 96.31 237 PHE B O 1
ATOM 3823 N N . ASN B 1 238 ? -19.656 25.406 0.926 1 95.38 238 ASN B N 1
ATOM 3824 C CA . ASN B 1 238 ? -20.844 26.234 1.152 1 95.38 238 ASN B CA 1
ATOM 3825 C C . ASN B 1 238 ? -22.125 25.422 0.957 1 95.38 238 ASN B C 1
ATOM 3827 O O . ASN B 1 238 ? -23.078 25.562 1.732 1 95.38 238 ASN B O 1
ATOM 3831 N N . ASN B 1 239 ? -22.125 24.688 -0.068 1 96 239 ASN B N 1
ATOM 3832 C CA . ASN B 1 239 ? -23.281 23.844 -0.323 1 96 239 ASN B CA 1
ATOM 3833 C C . ASN B 1 239 ? -23.547 22.875 0.829 1 96 239 ASN B C 1
ATOM 3835 O O . ASN B 1 239 ? -24.688 22.656 1.209 1 96 239 ASN B O 1
ATOM 3839 N N . VAL B 1 240 ? -22.469 22.297 1.339 1 94.62 240 VAL B N 1
ATOM 3840 C CA . VAL B 1 240 ? -22.594 21.344 2.436 1 94.62 240 VAL B CA 1
ATOM 3841 C C . VAL B 1 240 ? -23.047 22.062 3.703 1 94.62 240 VAL B C 1
ATOM 3843 O O . VAL B 1 240 ? -23.875 21.531 4.461 1 94.62 240 VAL B O 1
ATOM 3846 N N . ILE B 1 241 ? -22.547 23.25 3.959 1 92 241 ILE B N 1
ATOM 3847 C CA . ILE B 1 241 ? -22.859 24.016 5.16 1 92 241 ILE B CA 1
ATOM 3848 C C . ILE B 1 241 ? -24.328 24.406 5.16 1 92 241 ILE B C 1
ATOM 3850 O O . ILE B 1 241 ? -25.016 24.281 6.184 1 92 241 ILE B O 1
ATOM 3854 N N . VAL B 1 242 ? -24.812 24.734 4.094 1 90.81 242 VAL B N 1
ATOM 3855 C CA . VAL B 1 242 ? -26.188 25.219 4 1 90.81 242 VAL B CA 1
ATOM 3856 C C . VAL B 1 242 ? -27.156 24.047 4.133 1 90.81 242 VAL B C 1
ATOM 3858 O O . VAL B 1 242 ? -28.266 24.203 4.648 1 90.81 242 VAL B O 1
ATOM 3861 N N . ASN B 1 243 ? -26.766 22.906 3.723 1 87.88 243 ASN B N 1
ATOM 3862 C CA . ASN B 1 243 ? -27.672 21.75 3.715 1 87.88 243 ASN B CA 1
ATOM 3863 C C . ASN B 1 243 ? -27.516 20.922 4.984 1 87.88 243 ASN B C 1
ATOM 3865 O O . ASN B 1 243 ? -28.125 19.859 5.109 1 87.88 243 ASN B O 1
ATOM 3869 N N . ASN B 1 244 ? -26.609 21.219 5.898 1 76.94 244 ASN B N 1
ATOM 3870 C CA . ASN B 1 244 ? -26.438 20.547 7.176 1 76.94 244 ASN B CA 1
ATOM 3871 C C . ASN B 1 244 ? -26.609 21.5 8.352 1 76.94 244 ASN B C 1
ATOM 3873 O O . ASN B 1 244 ? -26.219 22.672 8.266 1 76.94 244 ASN B O 1
#

pLDDT: mean 84.47, std 24.65, range [25.5, 98.94]

Foldseek 3Di:
DDPPPPDPPPPPDDDPPPPPPPPPPPPPPPPPPPVPPPPPQDDADPLLKAKFWFQQAQPAALKEKEWEAFLLDLLQLVCCVAQVVVVCCVGGVDNPHRQRYMYIYFYAQDVVQPCRLVLSLLLNLLCVLQVSDNVLSVQLSNQSSVQNVCSGCVNCVPDDPVVSLVCSCVRRNVVSVRDDSVSSVVSSVDVVSVVSSVSRNSVCVVLVHDDPGWMDMPRHTDPPVSVDHNVRVVVVSVVSVVVD/DPPPPPDPPPPPPPDPPPPPPPPPPPPPPPPPPPVPPPPPQDDADPLLKAKFWFQQAQPAALKEKEWEAFLLDLLQLVCCVAQVVVVCCVGGVDNPHRQRYMYIYFYAQDVVQVCRLVLSLLLSLLCVLQVSDNVLSVQLSNQSSVQNVCSGCVNCVPDDPVVSLVCSCVRRNVVSVRDDSVSSVVSSVDVVSVVSSVSRNSVCVVLVHDDPGWMDMPRHTDPPVSVAHNVRVVVVSVVSVVVD

Nearest PDB structures (foldseek):
  7unn-assembly1_A  TM=7.264E-01  e=1.820E-07  Corynebacterium diphtheriae
  3f4t-assembly1_A  TM=6.940E-01  e=1.009E-06  Wolbachia endosymbiont of Drosophila melanogaster
  3f4s-assembly1_A  TM=6.821E-01  e=3.748E-06  Wolbachia endosymbiont of Drosophila melanogaster
  3f4r-assembly1_A  TM=6.853E-01  e=8.334E-06  Wolbachia endosymbiont of Drosophila melanogaster
  7pq8-assembly1_A  TM=5.383E-01  e=1.007E-03  Campylobacter jejuni